Protein 1XC0 (pdb70)

Solvent-accessible surface area: 2724 Å² total; per-residue (Å²): 103,169,116,69,73,31,59,110,111,49,52,83,79,82,93,97,74,91,85,71,47,53,35,61,50,132,82,68,58,60,36,146,198

Nearest PDB structures (foldseek):
  1xc0-assembly1_A  TM=8.918E-01  e=2.169E-03  unclassified
  1xc0-assembly1_A  TM=8.861E-01  e=3.446E-03  unclassified
  1xc0-assembly1_A  TM=9.696E-01  e=1.798E-03  unclassified
  1xc0-assembly1_A  TM=9.158E-01  e=1.589E-03  unclassified
  1xc0-assembly1_A  TM=8.820E-01  e=1.954E-03  unclassified

Secondary structure (DSSP, 8-state):
--SSSHHHHTIIIIIHHHHHHHHHHTTTTTT--

Radius of gyration: 12.57 Å; Cα contacts (8 Å, |Δi|>4): 13; chains: 1; bounding box: 14×41×10 Å

InterPro domains:
  IPR009990 Pardaxin [PF07425] (1-33)
  IPR009990 Pardaxin [PIRSF037561] (1-33)

Structure (mmCIF, N/CA/C/O backbone):
data_1XC0
#
_entry.id   1XC0
#
loop_
_atom_site.group_PDB
_atom_site.id
_atom_site.type_symbol
_atom_site.label_atom_id
_atom_site.label_alt_id
_atom_site.label_comp_id
_atom_site.label_asym_id
_atom_site.label_entity_id
_atom_site.label_seq_id
_atom_site.pdbx_PDB_ins_code
_atom_site.Cartn_x
_atom_site.Cartn_y
_atom_site.Cartn_z
_atom_site.occupancy
_atom_site.B_iso_or_equiv
_atom_site.auth_seq_id
_atom_site.auth_comp_id
_atom_site.auth_asym_id
_atom_site.auth_atom_id
_atom_site.pdbx_PDB_model_num
ATOM 1 N N . GLY A 1 1 ? 0.875 15.774 -4.183 1.00 0.41 1 GLY A N 1
ATOM 2 C CA . GLY A 1 1 ? 1.417 16.237 -2.865 1.00 0.34 1 GLY A CA 1
ATOM 3 C C . GLY A 1 1 ? 0.616 17.449 -2.374 1.00 0.33 1 GLY A C 1
ATOM 4 O O . GLY A 1 1 ? -0.401 17.790 -2.943 1.00 0.37 1 GLY A O 1
ATOM 10 N N . PHE A 1 2 ? 1.070 18.106 -1.332 1.00 0.32 2 PHE A N 1
ATOM 11 C CA . PHE A 1 2 ? 0.348 19.295 -0.815 1.00 0.34 2 PHE A CA 1
ATOM 12 C C . PHE A 1 2 ? 1.313 20.108 0.029 1.00 0.36 2 PHE A C 1
ATOM 13 O O . PHE A 1 2 ? 1.557 21.266 -0.245 1.00 0.42 2 PHE A O 1
ATOM 30 N N . PHE A 1 3 ? 1.856 19.523 1.074 1.00 0.35 3 PHE A N 1
ATOM 31 C CA . PHE A 1 3 ? 2.771 20.303 1.920 1.00 0.39 3 PHE A CA 1
ATOM 32 C C . PHE A 1 3 ? 3.892 19.456 2.538 1.00 0.39 3 PHE A C 1
ATOM 33 O O . PHE A 1 3 ? 5.006 19.921 2.673 1.00 0.45 3 PHE A O 1
ATOM 50 N N . ALA A 1 4 ? 3.609 18.244 2.954 1.00 0.35 4 ALA A N 1
ATOM 51 C CA . ALA A 1 4 ? 4.677 17.426 3.609 1.00 0.37 4 ALA A CA 1
ATOM 52 C C . ALA A 1 4 ? 4.221 15.989 3.876 1.00 0.33 4 ALA A C 1
ATOM 53 O O . ALA A 1 4 ? 4.922 15.027 3.598 1.00 0.35 4 ALA A O 1
ATOM 60 N N . LEU A 1 5 ? 3.062 15.836 4.445 1.00 0.29 5 LEU A N 1
ATOM 61 C CA . LEU A 1 5 ? 2.563 14.483 4.760 1.00 0.28 5 LEU A CA 1
ATOM 62 C C . LEU A 1 5 ? 1.299 14.173 3.969 1.00 0.25 5 LEU A C 1
ATOM 63 O O . LEU A 1 5 ? 0.797 13.077 4.049 1.00 0.26 5 LEU A O 1
ATOM 79 N N . ILE A 1 6 ? 0.775 15.112 3.203 1.00 0.24 6 ILE A N 1
ATOM 80 C CA . ILE A 1 6 ? -0.461 14.798 2.410 1.00 0.24 6 ILE A CA 1
ATOM 81 C C . ILE A 1 6 ? -0.407 13.362 1.810 1.00 0.22 6 ILE A C 1
ATOM 82 O O . ILE A 1 6 ? -1.405 12.665 1.860 1.00 0.24 6 ILE A O 1
ATOM 98 N N . PRO A 1 7 ? 0.743 12.931 1.285 1.00 0.22 7 PRO A N 1
ATOM 99 C CA . PRO A 1 7 ? 0.834 11.550 0.730 1.00 0.24 7 PRO A CA 1
ATOM 100 C C . PRO A 1 7 ? 0.777 10.492 1.851 1.00 0.24 7 PRO A C 1
ATOM 101 O O . PRO A 1 7 ? 0.548 9.327 1.591 1.00 0.26 7 PRO A O 1
ATOM 112 N N . LYS A 1 8 ? 0.964 10.880 3.096 1.00 0.23 8 LYS A N 1
ATOM 113 C CA . LYS A 1 8 ? 0.892 9.883 4.206 1.00 0.24 8 LYS A CA 1
ATOM 114 C C . LYS A 1 8 ? -0.463 10.000 4.904 1.00 0.22 8 LYS A C 1
ATOM 115 O O . LYS A 1 8 ? -1.006 9.026 5.392 1.00 0.22 8 LYS A O 1
ATOM 134 N N . ILE A 1 9 ? -1.032 11.182 4.924 1.00 0.21 9 ILE A N 1
ATOM 135 C CA . ILE A 1 9 ? -2.373 11.357 5.555 1.00 0.21 9 ILE A CA 1
ATOM 136 C C . ILE A 1 9 ? -3.367 10.477 4.815 1.00 0.19 9 ILE A C 1
ATOM 137 O O . ILE A 1 9 ? -4.306 9.962 5.392 1.00 0.20 9 ILE A O 1
ATOM 153 N N . ILE A 1 10 ? -3.139 10.250 3.545 1.00 0.18 10 ILE A N 1
ATOM 154 C CA . ILE A 1 10 ? -4.052 9.356 2.814 1.00 0.18 10 ILE A CA 1
ATOM 155 C C . ILE A 1 10 ? -3.623 7.901 3.042 1.00 0.17 10 ILE A C 1
ATOM 156 O O . ILE A 1 10 ? -4.034 7.017 2.332 1.00 0.18 10 ILE A O 1
ATOM 172 N N . SER A 1 11 ? -2.820 7.633 4.051 1.00 0.18 11 SER A N 1
ATOM 173 C CA . SER A 1 11 ? -2.409 6.217 4.313 1.00 0.20 11 SER A CA 1
ATOM 174 C C . SER A 1 11 ? -3.664 5.333 4.343 1.00 0.20 11 SER A C 1
ATOM 175 O O . SER A 1 11 ? -3.698 4.252 3.782 1.00 0.24 11 SER A O 1
ATOM 183 N N . SER A 1 12 ? -4.711 5.813 4.959 1.00 0.20 12 SER A N 1
ATOM 184 C CA . SER A 1 12 ? -5.982 5.029 4.993 1.00 0.23 12 SER A CA 1
ATOM 185 C C . SER A 1 12 ? -6.588 4.948 3.572 1.00 0.23 12 SER A C 1
ATOM 186 O O . SER A 1 12 ? -6.764 3.866 3.052 1.00 0.25 12 SER A O 1
ATOM 194 N N . PRO A 1 13 ? -6.870 6.094 2.973 1.00 0.23 13 PRO A N 1
ATOM 195 C CA . PRO A 1 13 ? -7.434 6.120 1.593 1.00 0.25 13 PRO A CA 1
ATOM 196 C C . PRO A 1 13 ? -6.341 5.980 0.508 1.00 0.25 13 PRO A C 1
ATOM 197 O O . PRO A 1 13 ? -6.508 6.453 -0.600 1.00 0.31 13 PRO A O 1
ATOM 208 N N . LEU A 1 14 ? -5.227 5.350 0.802 1.00 0.22 14 LEU A N 1
ATOM 209 C CA . LEU A 1 14 ? -4.143 5.219 -0.229 1.00 0.23 14 LEU A CA 1
ATOM 210 C C . LEU A 1 14 ? -3.202 4.052 0.098 1.00 0.22 14 LEU A C 1
ATOM 211 O O . LEU A 1 14 ? -3.042 3.130 -0.681 1.00 0.26 14 LEU A O 1
ATOM 227 N N . PHE A 1 15 ? -2.574 4.090 1.244 1.00 0.20 15 PHE A N 1
ATOM 228 C CA . PHE A 1 15 ? -1.626 2.991 1.623 1.00 0.21 15 PHE A CA 1
ATOM 229 C C . PHE A 1 15 ? -2.350 1.655 1.722 1.00 0.22 15 PHE A C 1
ATOM 230 O O . PHE A 1 15 ? -1.884 0.669 1.204 1.00 0.24 15 PHE A O 1
ATOM 247 N N . LYS A 1 16 ? -3.487 1.610 2.375 1.00 0.21 16 LYS A N 1
ATOM 248 C CA . LYS A 1 16 ? -4.239 0.314 2.484 1.00 0.22 16 LYS A CA 1
ATOM 249 C C . LYS A 1 16 ? -4.412 -0.322 1.095 1.00 0.23 16 LYS A C 1
ATOM 250 O O . LYS A 1 16 ? -4.632 -1.509 0.967 1.00 0.25 16 LYS A O 1
ATOM 269 N N . THR A 1 17 ? -4.287 0.464 0.057 1.00 0.22 17 THR A N 1
ATOM 270 C CA . THR A 1 17 ? -4.409 -0.071 -1.317 1.00 0.24 17 THR A CA 1
ATOM 271 C C . THR A 1 17 ? -3.047 -0.617 -1.687 1.00 0.24 17 THR A C 1
ATOM 272 O O . THR A 1 17 ? -2.917 -1.736 -2.142 1.00 0.26 17 THR A O 1
ATOM 283 N N . LEU A 1 18 ? -2.017 0.139 -1.395 1.00 0.24 18 LEU A N 1
ATOM 284 C CA . LEU A 1 18 ? -0.650 -0.373 -1.626 1.00 0.25 18 LEU A CA 1
ATOM 285 C C . LEU A 1 18 ? -0.483 -1.565 -0.687 1.00 0.25 18 LEU A C 1
ATOM 286 O O . LEU A 1 18 ? 0.207 -2.526 -0.977 1.00 0.26 18 LEU A O 1
ATOM 302 N N . LEU A 1 19 ? -1.172 -1.515 0.432 1.00 0.24 19 LEU A N 1
ATOM 303 C CA . LEU A 1 19 ? -1.118 -2.641 1.393 1.00 0.24 19 LEU A CA 1
ATOM 304 C C . LEU A 1 19 ? -1.947 -3.779 0.824 1.00 0.25 19 LEU A C 1
ATOM 305 O O . LEU A 1 19 ? -1.510 -4.906 0.789 1.00 0.26 19 LEU A O 1
ATOM 321 N N . SER A 1 20 ? -3.123 -3.483 0.314 1.00 0.25 20 SER A N 1
ATOM 322 C CA . SER A 1 20 ? -3.929 -4.565 -0.321 1.00 0.27 20 SER A CA 1
ATOM 323 C C . SER A 1 20 ? -3.091 -5.110 -1.477 1.00 0.27 20 SER A C 1
ATOM 324 O O . SER A 1 20 ? -3.083 -6.298 -1.766 1.00 0.28 20 SER A O 1
ATOM 332 N N . ALA A 1 21 ? -2.336 -4.234 -2.106 1.00 0.26 21 ALA A N 1
ATOM 333 C CA . ALA A 1 21 ? -1.446 -4.662 -3.205 1.00 0.27 21 ALA A CA 1
ATOM 334 C C . ALA A 1 21 ? -0.355 -5.556 -2.640 1.00 0.26 21 ALA A C 1
ATOM 335 O O . ALA A 1 21 ? -0.079 -6.626 -3.143 1.00 0.28 21 ALA A O 1
ATOM 342 N N . VAL A 1 22 ? 0.241 -5.125 -1.570 1.00 0.25 22 VAL A N 1
ATOM 343 C CA . VAL A 1 22 ? 1.303 -5.935 -0.921 1.00 0.26 22 VAL A CA 1
ATOM 344 C C . VAL A 1 22 ? 0.683 -7.185 -0.313 1.00 0.25 22 VAL A C 1
ATOM 345 O O . VAL A 1 22 ? 1.213 -8.271 -0.420 1.00 0.26 22 VAL A O 1
ATOM 358 N N . GLY A 1 23 ? -0.465 -7.037 0.289 1.00 0.25 23 GLY A N 1
ATOM 359 C CA . GLY A 1 23 ? -1.167 -8.214 0.873 1.00 0.26 23 GLY A CA 1
ATOM 360 C C . GLY A 1 23 ? -1.373 -9.231 -0.247 1.00 0.24 23 GLY A C 1
ATOM 361 O O . GLY A 1 23 ? -1.498 -10.402 -0.019 1.00 0.26 23 GLY A O 1
ATOM 365 N N . SER A 1 24 ? -1.360 -8.779 -1.466 1.00 0.24 24 SER A N 1
ATOM 366 C CA . SER A 1 24 ? -1.514 -9.713 -2.619 1.00 0.24 24 SER A CA 1
ATOM 367 C C . SER A 1 24 ? -0.131 -10.013 -3.211 1.00 0.22 24 SER A C 1
ATOM 368 O O . SER A 1 24 ? 0.111 -11.063 -3.761 1.00 0.20 24 SER A O 1
ATOM 376 N N . ALA A 1 25 ? 0.784 -9.097 -3.066 1.00 0.24 25 ALA A N 1
ATOM 377 C CA . ALA A 1 25 ? 2.168 -9.299 -3.599 1.00 0.27 25 ALA A CA 1
ATOM 378 C C . ALA A 1 25 ? 3.017 -10.080 -2.592 1.00 0.26 25 ALA A C 1
ATOM 379 O O . ALA A 1 25 ? 4.024 -10.667 -2.939 1.00 0.30 25 ALA A O 1
ATOM 386 N N . LEU A 1 26 ? 2.615 -10.083 -1.354 1.00 0.27 26 LEU A N 1
ATOM 387 C CA . LEU A 1 26 ? 3.373 -10.814 -0.304 1.00 0.32 26 LEU A CA 1
ATOM 388 C C . LEU A 1 26 ? 2.560 -12.021 0.176 1.00 0.31 26 LEU A C 1
ATOM 389 O O . LEU A 1 26 ? 3.092 -13.091 0.386 1.00 0.35 26 LEU A O 1
ATOM 405 N N . SER A 1 27 ? 1.269 -11.857 0.336 1.00 0.30 27 SER A N 1
ATOM 406 C CA . SER A 1 27 ? 0.422 -13.003 0.781 1.00 0.35 27 SER A CA 1
ATOM 407 C C . SER A 1 27 ? 0.077 -13.881 -0.423 1.00 0.31 27 SER A C 1
ATOM 408 O O . SER A 1 27 ? 0.021 -15.090 -0.323 1.00 0.38 27 SER A O 1
ATOM 416 N N . SER A 1 28 ? -0.126 -13.279 -1.573 1.00 0.25 28 SER A N 1
ATOM 417 C CA . SER A 1 28 ? -0.431 -14.083 -2.792 1.00 0.26 28 SER A CA 1
ATOM 418 C C . SER A 1 28 ? 0.886 -14.330 -3.527 1.00 0.22 28 SER A C 1
ATOM 419 O O . SER A 1 28 ? 1.324 -15.455 -3.678 1.00 0.27 28 SER A O 1
ATOM 427 N N . SER A 1 29 ? 1.556 -13.280 -3.927 1.00 0.19 29 SER A N 1
ATOM 428 C CA . SER A 1 29 ? 2.885 -13.453 -4.583 1.00 0.21 29 SER A CA 1
ATOM 429 C C . SER A 1 29 ? 3.928 -13.675 -3.474 1.00 0.23 29 SER A C 1
ATOM 430 O O . SER A 1 29 ? 3.625 -13.541 -2.303 1.00 0.30 29 SER A O 1
ATOM 438 N N . GLY A 1 30 ? 5.135 -14.029 -3.812 1.00 0.27 30 GLY A N 1
ATOM 439 C CA . GLY A 1 30 ? 6.166 -14.276 -2.753 1.00 0.33 30 GLY A CA 1
ATOM 440 C C . GLY A 1 30 ? 5.867 -15.619 -2.078 1.00 0.36 30 GLY A C 1
ATOM 441 O O . GLY A 1 30 ? 6.659 -16.541 -2.138 1.00 0.43 30 GLY A O 1
ATOM 445 N N . GLY A 1 31 ? 4.716 -15.741 -1.455 1.00 0.36 31 GLY A N 1
ATOM 446 C CA . GLY A 1 31 ? 4.345 -17.032 -0.796 1.00 0.45 31 GLY A CA 1
ATOM 447 C C . GLY A 1 31 ? 3.939 -18.040 -1.874 1.00 0.39 31 GLY A C 1
ATOM 448 O O . GLY A 1 31 ? 4.352 -19.181 -1.850 1.00 0.47 31 GLY A O 1
ATOM 452 N N . GLN A 1 32 ? 3.140 -17.611 -2.829 1.00 0.33 32 GLN A N 1
ATOM 453 C CA . GLN A 1 32 ? 2.695 -18.518 -3.941 1.00 0.40 32 GLN A CA 1
ATOM 454 C C . GLN A 1 32 ? 1.922 -19.729 -3.385 1.00 0.52 32 GLN A C 1
ATOM 455 O O . GLN A 1 32 ? 2.248 -20.869 -3.664 1.00 0.62 32 GLN A O 1
ATOM 469 N N . GLU A 1 33 ? 0.897 -19.483 -2.609 1.00 0.56 33 GLU A N 1
ATOM 470 C CA . GLU A 1 33 ? 0.091 -20.605 -2.035 1.00 0.69 33 GLU A CA 1
ATOM 471 C C . GLU A 1 33 ? -1.332 -20.593 -2.616 1.00 0.77 33 GLU A C 1
ATOM 472 O O . GLU A 1 33 ? -1.820 -21.661 -2.954 1.00 0.87 33 GLU A O 1
ATOM 485 N N . GLY A 1 1 ? 2.155 15.488 -4.538 1.00 0.62 1 GLY A N 2
ATOM 486 C CA . GLY A 1 1 ? 2.441 15.971 -3.149 1.00 0.46 1 GLY A CA 2
ATOM 487 C C . GLY A 1 1 ? 1.702 17.291 -2.900 1.00 0.43 1 GLY A C 2
ATOM 488 O O . GLY A 1 1 ? 0.948 17.746 -3.736 1.00 0.49 1 GLY A O 2
ATOM 494 N N . PHE A 1 2 ? 1.915 17.911 -1.763 1.00 0.36 2 PHE A N 2
ATOM 495 C CA . PHE A 1 2 ? 1.235 19.195 -1.467 1.00 0.37 2 PHE A CA 2
ATOM 496 C C . PHE A 1 2 ? 2.131 19.997 -0.546 1.00 0.35 2 PHE A C 2
ATOM 497 O O . PHE A 1 2 ? 2.552 21.089 -0.875 1.00 0.42 2 PHE A O 2
ATOM 514 N N . PHE A 1 3 ? 2.413 19.474 0.622 1.00 0.29 3 PHE A N 2
ATOM 515 C CA . PHE A 1 3 ? 3.258 20.240 1.549 1.00 0.31 3 PHE A CA 2
ATOM 516 C C . PHE A 1 3 ? 4.172 19.352 2.401 1.00 0.29 3 PHE A C 2
ATOM 517 O O . PHE A 1 3 ? 5.294 19.723 2.688 1.00 0.34 3 PHE A O 2
ATOM 534 N N . ALA A 1 4 ? 3.704 18.207 2.843 1.00 0.24 4 ALA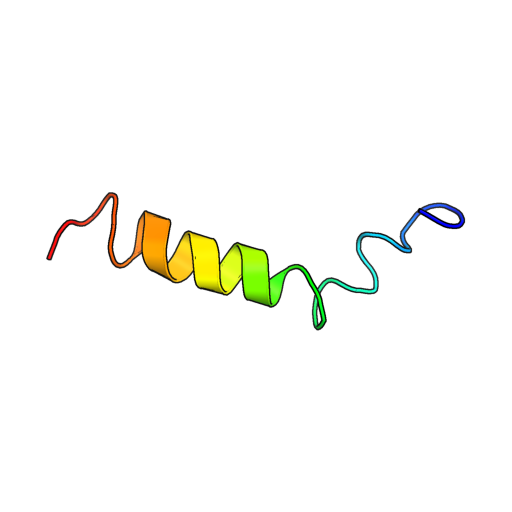 A N 2
ATOM 535 C CA . ALA A 1 4 ? 4.566 17.353 3.717 1.00 0.26 4 ALA A CA 2
ATOM 536 C C . ALA A 1 4 ? 3.930 15.995 4.014 1.00 0.23 4 ALA A C 2
ATOM 537 O O . ALA A 1 4 ? 4.585 14.964 3.985 1.00 0.27 4 ALA A O 2
ATOM 544 N N . LEU A 1 5 ? 2.670 15.985 4.333 1.00 0.19 5 LEU A N 2
ATOM 545 C CA . LEU A 1 5 ? 1.996 14.707 4.665 1.00 0.18 5 LEU A CA 2
ATOM 546 C C . LEU A 1 5 ? 0.779 14.495 3.774 1.00 0.14 5 LEU A C 2
ATOM 547 O O . LEU A 1 5 ? 0.104 13.491 3.901 1.00 0.15 5 LEU A O 2
ATOM 563 N N . ILE A 1 6 ? 0.481 15.413 2.871 1.00 0.14 6 ILE A N 2
ATOM 564 C CA . ILE A 1 6 ? -0.707 15.206 1.986 1.00 0.16 6 ILE A CA 2
ATOM 565 C C . ILE A 1 6 ? -0.802 13.745 1.468 1.00 0.17 6 ILE A C 2
ATOM 566 O O . ILE A 1 6 ? -1.900 13.248 1.300 1.00 0.20 6 ILE A O 2
ATOM 582 N N . PRO A 1 7 ? 0.329 13.079 1.232 1.00 0.19 7 PRO A N 2
ATOM 583 C CA . PRO A 1 7 ? 0.280 11.688 0.746 1.00 0.24 7 PRO A CA 2
ATOM 584 C C . PRO A 1 7 ? 0.325 10.675 1.911 1.00 0.23 7 PRO A C 2
ATOM 585 O O . PRO A 1 7 ? 0.273 9.479 1.690 1.00 0.28 7 PRO A O 2
ATOM 596 N N . LYS A 1 8 ? 0.401 11.127 3.148 1.00 0.19 8 LYS A N 2
ATOM 597 C CA . LYS A 1 8 ? 0.424 10.154 4.289 1.00 0.22 8 LYS A CA 2
ATOM 598 C C . LYS A 1 8 ? -0.912 10.181 5.033 1.00 0.19 8 LYS A C 2
ATOM 599 O O . LYS A 1 8 ? -1.367 9.172 5.534 1.00 0.22 8 LYS A O 2
ATOM 618 N N . ILE A 1 9 ? -1.564 11.320 5.087 1.00 0.17 9 ILE A N 2
ATOM 619 C CA . ILE A 1 9 ? -2.887 11.385 5.776 1.00 0.18 9 ILE A CA 2
ATOM 620 C C . ILE A 1 9 ? -3.842 10.432 5.074 1.00 0.18 9 ILE A C 2
ATOM 621 O O . ILE A 1 9 ? -4.709 9.839 5.688 1.00 0.21 9 ILE A O 2
ATOM 637 N N . ILE A 1 10 ? -3.654 10.233 3.794 1.00 0.16 10 ILE A N 2
ATOM 638 C CA . ILE A 1 10 ? -4.521 9.272 3.090 1.00 0.18 10 ILE A CA 2
ATOM 639 C C . ILE A 1 10 ? -3.970 7.854 3.296 1.00 0.17 10 ILE A C 2
ATOM 640 O O . ILE A 1 10 ? -4.338 6.940 2.601 1.00 0.19 10 ILE A O 2
ATOM 656 N N . SER A 1 11 ? -3.106 7.654 4.269 1.00 0.17 11 SER A N 2
ATOM 657 C CA . SER A 1 11 ? -2.567 6.279 4.512 1.00 0.18 11 SER A CA 2
ATOM 658 C C . SER A 1 11 ? -3.739 5.290 4.592 1.00 0.18 11 SER A C 2
ATOM 659 O O . SER A 1 11 ? -3.700 4.205 4.040 1.00 0.22 11 SER A O 2
ATOM 667 N N . SER A 1 12 ? -4.802 5.687 5.237 1.00 0.18 12 SER A N 2
ATOM 668 C CA . SER A 1 12 ? -6.000 4.799 5.317 1.00 0.20 12 SER A CA 2
ATOM 669 C C . SER A 1 12 ? -6.660 4.686 3.921 1.00 0.20 12 SER A C 2
ATOM 670 O O . SER A 1 12 ? -6.765 3.599 3.392 1.00 0.21 12 SER A O 2
ATOM 678 N N . PRO A 1 13 ? -7.067 5.811 3.355 1.00 0.19 13 PRO A N 2
ATOM 679 C CA . PRO A 1 13 ? -7.695 5.807 2.001 1.00 0.20 13 PRO A CA 2
ATOM 680 C C . PRO A 1 13 ? -6.645 5.789 0.865 1.00 0.18 13 PRO A C 2
ATOM 681 O O . PRO A 1 13 ? -6.889 6.305 -0.209 1.00 0.27 13 PRO A O 2
ATOM 692 N N . LEU A 1 14 ? -5.485 5.214 1.082 1.00 0.16 14 LEU A N 2
ATOM 693 C CA . LEU A 1 14 ? -4.439 5.197 0.005 1.00 0.15 14 LEU A CA 2
ATOM 694 C C . LEU A 1 14 ? -3.379 4.121 0.281 1.00 0.15 14 LEU A C 2
ATOM 695 O O . LEU A 1 14 ? -3.177 3.213 -0.506 1.00 0.17 14 LEU A O 2
ATOM 711 N N . PHE A 1 15 ? -2.697 4.222 1.392 1.00 0.17 15 PHE A N 2
ATOM 712 C CA . PHE A 1 15 ? -1.635 3.218 1.720 1.00 0.19 15 PHE A CA 2
ATOM 713 C C . PHE A 1 15 ? -2.227 1.821 1.843 1.00 0.20 15 PHE A C 2
ATOM 714 O O . PHE A 1 15 ? -1.707 0.885 1.286 1.00 0.21 15 PHE A O 2
ATOM 731 N N . LYS A 1 16 ? -3.314 1.671 2.563 1.00 0.19 16 LYS A N 2
ATOM 732 C CA . LYS A 1 16 ? -3.942 0.314 2.705 1.00 0.21 16 LYS A CA 2
ATOM 733 C C . LYS A 1 16 ? -4.123 -0.339 1.327 1.00 0.21 16 LYS A C 2
ATOM 734 O O . LYS A 1 16 ? -4.239 -1.543 1.211 1.00 0.23 16 LYS A O 2
ATOM 753 N N . THR A 1 17 ? -4.126 0.448 0.284 1.00 0.19 17 THR A N 2
ATOM 754 C CA . THR A 1 17 ? -4.269 -0.104 -1.082 1.00 0.20 17 THR A CA 2
ATOM 755 C C . THR A 1 17 ? -2.889 -0.532 -1.521 1.00 0.20 17 THR A C 2
ATOM 756 O O . THR A 1 17 ? -2.687 -1.633 -1.993 1.00 0.24 17 THR A O 2
ATOM 767 N N . LEU A 1 18 ? -1.913 0.305 -1.275 1.00 0.20 18 LEU A N 2
ATOM 768 C CA . LEU A 1 18 ? -0.525 -0.093 -1.582 1.00 0.22 18 LEU A CA 2
ATOM 769 C C . LEU A 1 18 ? -0.191 -1.246 -0.644 1.00 0.24 18 LEU A C 2
ATOM 770 O O . LEU A 1 18 ? 0.590 -2.126 -0.958 1.00 0.26 18 LEU A O 2
ATOM 786 N N . LEU A 1 19 ? -0.842 -1.274 0.498 1.00 0.23 19 LEU A N 2
ATOM 787 C CA . LEU A 1 19 ? -0.625 -2.395 1.441 1.00 0.25 19 LEU A CA 2
ATOM 788 C C . LEU A 1 19 ? -1.397 -3.593 0.906 1.00 0.25 19 LEU A C 2
ATOM 789 O O . LEU A 1 19 ? -0.886 -4.694 0.852 1.00 0.27 19 LEU A O 2
ATOM 805 N N . SER A 1 20 ? -2.613 -3.373 0.444 1.00 0.24 20 SER A N 2
ATOM 806 C CA . SER A 1 20 ? -3.381 -4.498 -0.158 1.00 0.24 20 SER A CA 2
ATOM 807 C C . SER A 1 20 ? -2.573 -4.999 -1.351 1.00 0.24 20 SER A C 2
ATOM 808 O O . SER A 1 20 ? -2.534 -6.183 -1.643 1.00 0.25 20 SER A O 2
ATOM 816 N N . ALA A 1 21 ? -1.889 -4.091 -2.020 1.00 0.25 21 ALA A N 2
ATOM 817 C CA . ALA A 1 21 ? -1.041 -4.492 -3.163 1.00 0.25 21 ALA A CA 2
ATOM 818 C C . ALA A 1 21 ? 0.079 -5.390 -2.663 1.00 0.23 21 ALA A C 2
ATOM 819 O O . ALA A 1 21 ? 0.366 -6.431 -3.223 1.00 0.24 21 ALA A O 2
ATOM 826 N N . VAL A 1 22 ? 0.688 -4.999 -1.586 1.00 0.23 22 VAL A N 2
ATOM 827 C CA . VAL A 1 22 ? 1.778 -5.816 -0.997 1.00 0.24 22 VAL A CA 2
ATOM 828 C C . VAL A 1 22 ? 1.181 -7.081 -0.395 1.00 0.20 22 VAL A C 2
ATOM 829 O O . VAL A 1 22 ? 1.704 -8.166 -0.556 1.00 0.20 22 VAL A O 2
ATOM 842 N N . GLY A 1 23 ? 0.054 -6.948 0.253 1.00 0.20 23 GLY A N 2
ATOM 843 C CA . GLY A 1 23 ? -0.628 -8.146 0.821 1.00 0.19 23 GLY A CA 2
ATOM 844 C C . GLY A 1 23 ? -0.936 -9.097 -0.336 1.00 0.17 23 GLY A C 2
ATOM 845 O O . GLY A 1 23 ? -1.137 -10.271 -0.157 1.00 0.18 23 GLY A O 2
ATOM 849 N N . SER A 1 24 ? -0.933 -8.588 -1.538 1.00 0.16 24 SER A N 2
ATOM 850 C CA . SER A 1 24 ? -1.190 -9.452 -2.728 1.00 0.16 24 SER A CA 2
ATOM 851 C C . SER A 1 24 ? 0.146 -9.849 -3.373 1.00 0.15 24 SER A C 2
ATOM 852 O O . SER A 1 24 ? 0.256 -10.856 -4.034 1.00 0.16 24 SER A O 2
ATOM 860 N N . ALA A 1 25 ? 1.169 -9.075 -3.150 1.00 0.17 25 ALA A N 2
ATOM 861 C CA . ALA A 1 25 ? 2.511 -9.405 -3.727 1.00 0.20 25 ALA A CA 2
ATOM 862 C C . ALA A 1 25 ? 3.291 -10.275 -2.739 1.00 0.20 25 ALA A C 2
ATOM 863 O O . ALA A 1 25 ? 4.179 -11.017 -3.108 1.00 0.25 25 ALA A O 2
ATOM 870 N N . LEU A 1 26 ? 2.939 -10.189 -1.488 1.00 0.18 26 LEU A N 2
ATOM 871 C CA . LEU A 1 26 ? 3.613 -10.996 -0.439 1.00 0.20 26 LEU A CA 2
ATOM 872 C C . LEU A 1 26 ? 2.741 -12.204 -0.100 1.00 0.19 26 LEU A C 2
ATOM 873 O O . LEU A 1 26 ? 3.209 -13.322 0.006 1.00 0.25 26 LEU A O 2
ATOM 889 N N . SER A 1 27 ? 1.466 -11.974 0.065 1.00 0.15 27 SER A N 2
ATOM 890 C CA . SER A 1 27 ? 0.532 -13.080 0.401 1.00 0.16 27 SER A CA 2
ATOM 891 C C . SER A 1 27 ? 0.028 -13.781 -0.865 1.00 0.18 27 SER A C 2
ATOM 892 O O . SER A 1 27 ? -0.170 -14.976 -0.880 1.00 0.27 27 SER A O 2
ATOM 900 N N . SER A 1 28 ? -0.194 -13.061 -1.934 1.00 0.15 28 SER A N 2
ATOM 901 C CA . SER A 1 28 ? -0.703 -13.738 -3.167 1.00 0.19 28 SER A CA 2
ATOM 902 C C . SER A 1 28 ? 0.446 -14.199 -4.072 1.00 0.23 28 SER A C 2
ATOM 903 O O . SER A 1 28 ? 0.295 -15.128 -4.840 1.00 0.34 28 SER A O 2
ATOM 911 N N . SER A 1 29 ? 1.592 -13.570 -3.990 1.00 0.26 29 SER A N 2
ATOM 912 C CA . SER A 1 29 ? 2.737 -13.999 -4.853 1.00 0.32 29 SER A CA 2
ATOM 913 C C . SER A 1 29 ? 3.913 -14.504 -4.000 1.00 0.37 29 SER A C 2
ATOM 914 O O . SER A 1 29 ? 5.043 -14.520 -4.453 1.00 0.44 29 SER A O 2
ATOM 922 N N . GLY A 1 30 ? 3.666 -14.917 -2.774 1.00 0.36 30 GLY A N 2
ATOM 923 C CA . GLY A 1 30 ? 4.792 -15.415 -1.917 1.00 0.42 30 GLY A CA 2
ATOM 924 C C . GLY A 1 30 ? 4.271 -16.407 -0.875 1.00 0.42 30 GLY A C 2
ATOM 925 O O . GLY A 1 30 ? 4.719 -17.535 -0.803 1.00 0.51 30 GLY A O 2
ATOM 929 N N . GLY A 1 31 ? 3.333 -15.992 -0.065 1.00 0.35 31 GLY A N 2
ATOM 930 C CA . GLY A 1 31 ? 2.776 -16.902 0.986 1.00 0.37 31 GLY A CA 2
ATOM 931 C C . GLY A 1 31 ? 1.450 -16.332 1.475 1.00 0.32 31 GLY A C 2
ATOM 932 O O . GLY A 1 31 ? 1.420 -15.431 2.289 1.00 0.30 31 GLY A O 2
ATOM 936 N N . GLN A 1 32 ? 0.356 -16.827 0.959 1.00 0.33 32 GLN A N 2
ATOM 937 C CA . GLN A 1 32 ? -0.977 -16.285 1.366 1.00 0.31 32 GLN A CA 2
ATOM 938 C C . GLN A 1 32 ? -1.212 -16.442 2.875 1.00 0.35 32 GLN A C 2
ATOM 939 O O . GLN A 1 32 ? -1.143 -17.533 3.415 1.00 0.44 32 GLN A O 2
ATOM 953 N N . GLU A 1 33 ? -1.500 -15.359 3.550 1.00 0.32 33 GLU A N 2
ATOM 954 C CA . GLU A 1 33 ? -1.760 -15.431 5.024 1.00 0.36 33 GLU A CA 2
ATOM 955 C C . GLU A 1 33 ? -3.206 -15.881 5.292 1.00 0.48 33 GLU A C 2
ATOM 956 O O . GLU A 1 33 ? -4.050 -15.668 4.431 1.00 0.51 33 GLU A O 2
ATOM 969 N N . GLY A 1 1 ? 0.377 17.279 -4.163 1.00 0.86 1 GLY A N 3
ATOM 970 C CA . GLY A 1 1 ? 0.730 17.275 -2.708 1.00 0.58 1 GLY A CA 3
ATOM 971 C C . GLY A 1 1 ? -0.124 18.312 -1.969 1.00 0.59 1 GLY A C 3
ATOM 972 O O . GLY A 1 1 ? -1.201 18.657 -2.412 1.00 0.69 1 GLY A O 3
ATOM 978 N N . PHE A 1 2 ? 0.353 18.824 -0.859 1.00 0.55 2 PHE A N 3
ATOM 979 C CA . PHE A 1 2 ? -0.415 19.846 -0.108 1.00 0.64 2 PHE A CA 3
ATOM 980 C C . PHE A 1 2 ? 0.564 20.649 0.733 1.00 0.66 2 PHE A C 3
ATOM 981 O O . PHE A 1 2 ? 0.676 21.850 0.587 1.00 0.78 2 PHE A O 3
ATOM 998 N N . PHE A 1 3 ? 1.262 19.998 1.632 1.00 0.57 3 PHE A N 3
ATOM 999 C CA . PHE A 1 3 ? 2.201 20.745 2.480 1.00 0.65 3 PHE A CA 3
ATOM 1000 C C . PHE A 1 3 ? 3.445 19.927 2.848 1.00 0.60 3 PHE A C 3
ATOM 1001 O O . PHE A 1 3 ? 4.534 20.463 2.919 1.00 0.68 3 PHE A O 3
ATOM 1018 N N . ALA A 1 4 ? 3.300 18.649 3.122 1.00 0.50 4 ALA A N 3
ATOM 1019 C CA . ALA A 1 4 ? 4.494 17.850 3.530 1.00 0.52 4 ALA A CA 3
ATOM 1020 C C . ALA A 1 4 ? 4.177 16.356 3.657 1.00 0.43 4 ALA A C 3
ATOM 1021 O O . ALA A 1 4 ? 4.814 15.520 3.048 1.00 0.47 4 ALA A O 3
ATOM 1028 N N . LEU A 1 5 ? 3.200 16.022 4.455 1.00 0.38 5 LEU A N 3
ATOM 1029 C CA . LEU A 1 5 ? 2.837 14.601 4.650 1.00 0.35 5 LEU A CA 3
ATOM 1030 C C . LEU A 1 5 ? 1.538 14.291 3.924 1.00 0.28 5 LEU A C 3
ATOM 1031 O O . LEU A 1 5 ? 1.088 13.172 3.946 1.00 0.33 5 LEU A O 3
ATOM 1047 N N . ILE A 1 6 ? 0.924 15.266 3.278 1.00 0.26 6 ILE A N 3
ATOM 1048 C CA . ILE A 1 6 ? -0.353 14.982 2.539 1.00 0.30 6 ILE A CA 3
ATOM 1049 C C . ILE A 1 6 ? -0.347 13.576 1.872 1.00 0.34 6 ILE A C 3
ATOM 1050 O O . ILE A 1 6 ? -1.347 12.885 1.950 1.00 0.39 6 ILE A O 3
ATOM 1066 N N . PRO A 1 7 ? 0.763 13.159 1.256 1.00 0.38 7 PRO A N 3
ATOM 1067 C CA . PRO A 1 7 ? 0.797 11.803 0.634 1.00 0.50 7 PRO A CA 3
ATOM 1068 C C . PRO A 1 7 ? 0.722 10.698 1.710 1.00 0.48 7 PRO A C 3
ATOM 1069 O O . PRO A 1 7 ? 0.411 9.562 1.412 1.00 0.56 7 PRO A O 3
ATOM 1080 N N . LYS A 1 8 ? 0.979 11.022 2.959 1.00 0.41 8 LYS A N 3
ATOM 1081 C CA . LYS A 1 8 ? 0.885 9.988 4.039 1.00 0.43 8 LYS A CA 3
ATOM 1082 C C . LYS A 1 8 ? -0.470 10.101 4.740 1.00 0.36 8 LYS A C 3
ATOM 1083 O O . LYS A 1 8 ? -0.971 9.143 5.295 1.00 0.34 8 LYS A O 3
ATOM 1102 N N . ILE A 1 9 ? -1.081 11.263 4.695 1.00 0.34 9 ILE A N 3
ATOM 1103 C CA . ILE A 1 9 ? -2.414 11.430 5.337 1.00 0.30 9 ILE A CA 3
ATOM 1104 C C . ILE A 1 9 ? -3.405 10.527 4.624 1.00 0.29 9 ILE A C 3
ATOM 1105 O O . ILE A 1 9 ? -4.329 10.007 5.221 1.00 0.28 9 ILE A O 3
ATOM 1121 N N . ILE A 1 10 ? -3.183 10.278 3.359 1.00 0.30 10 ILE A N 3
ATOM 1122 C CA . ILE A 1 10 ? -4.087 9.351 2.656 1.00 0.31 10 ILE A CA 3
ATOM 1123 C C . ILE A 1 10 ? -3.598 7.915 2.888 1.00 0.30 10 ILE A C 3
ATOM 1124 O O . ILE A 1 10 ? -3.980 7.010 2.190 1.00 0.33 10 ILE A O 3
ATOM 1140 N N . SER A 1 11 ? -2.775 7.691 3.894 1.00 0.28 11 SER A N 3
ATOM 1141 C CA . SER A 1 11 ? -2.300 6.297 4.165 1.00 0.28 11 SER A CA 3
ATOM 1142 C C . SER A 1 11 ? -3.513 5.359 4.222 1.00 0.27 11 SER A C 3
ATOM 1143 O O . SER A 1 11 ? -3.508 4.275 3.668 1.00 0.29 11 SER A O 3
ATOM 1151 N N . SER A 1 12 ? -4.570 5.798 4.855 1.00 0.26 12 SER A N 3
ATOM 1152 C CA . SER A 1 12 ? -5.805 4.961 4.917 1.00 0.26 12 SER A CA 3
ATOM 1153 C C . SER A 1 12 ? -6.443 4.862 3.511 1.00 0.25 12 SER A C 3
ATOM 1154 O O . SER A 1 12 ? -6.591 3.776 2.991 1.00 0.25 12 SER A O 3
ATOM 1162 N N . PRO A 1 13 ? -6.780 5.999 2.922 1.00 0.26 13 PRO A N 3
ATOM 1163 C CA . PRO A 1 13 ? -7.380 6.008 1.558 1.00 0.28 13 PRO A CA 3
ATOM 1164 C C . PRO A 1 13 ? -6.308 5.922 0.445 1.00 0.29 13 PRO A C 3
ATOM 1165 O O . PRO A 1 13 ? -6.495 6.448 -0.635 1.00 0.36 13 PRO A O 3
ATOM 1176 N N . LEU A 1 14 ? -5.191 5.277 0.691 1.00 0.28 14 LEU A N 3
ATOM 1177 C CA . LEU A 1 14 ? -4.125 5.190 -0.359 1.00 0.30 14 LEU A CA 3
ATOM 1178 C C . LEU A 1 14 ? -3.132 4.061 -0.044 1.00 0.30 14 LEU A C 3
ATOM 1179 O O . LEU A 1 14 ? -2.968 3.127 -0.810 1.00 0.32 14 LEU A O 3
ATOM 1195 N N . PHE A 1 15 ? -2.465 4.147 1.078 1.00 0.31 15 PHE A N 3
ATOM 1196 C CA . PHE A 1 15 ? -1.467 3.089 1.447 1.00 0.34 15 PHE A CA 3
ATOM 1197 C C . PHE A 1 15 ? -2.137 1.732 1.593 1.00 0.33 15 PHE A C 3
ATOM 1198 O O . PHE A 1 15 ? -1.666 0.759 1.059 1.00 0.36 15 PHE A O 3
ATOM 1215 N N . LYS A 1 16 ? -3.234 1.654 2.307 1.00 0.30 16 LYS A N 3
ATOM 1216 C CA . LYS A 1 16 ? -3.933 0.334 2.470 1.00 0.30 16 LYS A CA 3
ATOM 1217 C C . LYS A 1 16 ? -4.115 -0.349 1.107 1.00 0.30 16 LYS A C 3
ATOM 1218 O O . LYS A 1 16 ? -4.282 -1.549 1.021 1.00 0.31 16 LYS A O 3
ATOM 1237 N N . THR A 1 17 ? -4.058 0.406 0.042 1.00 0.29 17 THR A N 3
ATOM 1238 C CA . THR A 1 17 ? -4.194 -0.176 -1.311 1.00 0.30 17 THR A CA 3
ATOM 1239 C C . THR A 1 17 ? -2.823 -0.673 -1.709 1.00 0.32 17 THR A C 3
ATOM 1240 O O . THR A 1 17 ? -2.658 -1.794 -2.145 1.00 0.33 17 THR A O 3
ATOM 1251 N N . LEU A 1 18 ? -1.818 0.133 -1.468 1.00 0.35 18 LEU A N 3
ATOM 1252 C CA . LEU A 1 18 ? -0.442 -0.329 -1.735 1.00 0.39 18 LEU A CA 3
ATOM 1253 C C . LEU A 1 18 ? -0.161 -1.453 -0.743 1.00 0.38 18 LEU A C 3
ATOM 1254 O O . LEU A 1 18 ? 0.598 -2.367 -1.005 1.00 0.41 18 LEU A O 3
ATOM 1270 N N . LEU A 1 19 ? -0.835 -1.414 0.385 1.00 0.36 19 LEU A N 3
ATOM 1271 C CA . LEU A 1 19 ? -0.670 -2.502 1.377 1.00 0.36 19 LEU A CA 3
ATOM 1272 C C . LEU A 1 19 ? -1.469 -3.695 0.870 1.00 0.33 19 LEU A C 3
ATOM 1273 O O . LEU A 1 19 ? -0.993 -4.811 0.864 1.00 0.33 19 LEU A O 3
ATOM 1289 N N . SER A 1 20 ? -2.668 -3.455 0.374 1.00 0.31 20 SER A N 3
ATOM 1290 C CA . SER A 1 20 ? -3.452 -4.579 -0.207 1.00 0.29 20 SER A CA 3
ATOM 1291 C C . SER A 1 20 ? -2.635 -5.129 -1.373 1.00 0.30 20 SER A C 3
ATOM 1292 O O . SER A 1 20 ? -2.597 -6.321 -1.616 1.00 0.29 20 SER A O 3
ATOM 1300 N N . ALA A 1 21 ? -1.937 -4.253 -2.071 1.00 0.34 21 ALA A N 3
ATOM 1301 C CA . ALA A 1 21 ? -1.078 -4.705 -3.189 1.00 0.36 21 ALA A CA 3
ATOM 1302 C C . ALA A 1 21 ? 0.003 -5.625 -2.645 1.00 0.36 21 ALA A C 3
ATOM 1303 O O . ALA A 1 21 ? 0.282 -6.680 -3.184 1.00 0.36 21 ALA A O 3
ATOM 1310 N N . VAL A 1 22 ? 0.588 -5.234 -1.553 1.00 0.37 22 VAL A N 3
ATOM 1311 C CA . VAL A 1 22 ? 1.636 -6.069 -0.916 1.00 0.39 22 VAL A CA 3
ATOM 1312 C C . VAL A 1 22 ? 0.982 -7.292 -0.286 1.00 0.33 22 VAL A C 3
ATOM 1313 O O . VAL A 1 22 ? 1.485 -8.395 -0.372 1.00 0.32 22 VAL A O 3
ATOM 1326 N N . GLY A 1 23 ? -0.170 -7.104 0.305 1.00 0.31 23 GLY A N 3
ATOM 1327 C CA . GLY A 1 23 ? -0.905 -8.257 0.900 1.00 0.28 23 GLY A CA 3
ATOM 1328 C C . GLY A 1 23 ? -1.165 -9.270 -0.217 1.00 0.24 23 GLY A C 3
ATOM 1329 O O . GLY A 1 23 ? -1.382 -10.430 0.022 1.00 0.25 23 GLY A O 3
ATOM 1333 N N . SER A 1 24 ? -1.099 -8.830 -1.445 1.00 0.24 24 SER A N 3
ATOM 1334 C CA . SER A 1 24 ? -1.302 -9.758 -2.598 1.00 0.25 24 SER A CA 3
ATOM 1335 C C . SER A 1 24 ? 0.060 -10.213 -3.139 1.00 0.26 24 SER A C 3
ATOM 1336 O O . SER A 1 24 ? 0.191 -11.265 -3.727 1.00 0.27 24 SER A O 3
ATOM 1344 N N . ALA A 1 25 ? 1.081 -9.439 -2.907 1.00 0.30 25 ALA A N 3
ATOM 1345 C CA . ALA A 1 25 ? 2.448 -9.820 -3.384 1.00 0.35 25 ALA A CA 3
ATOM 1346 C C . ALA A 1 25 ? 3.173 -10.612 -2.292 1.00 0.33 25 ALA A C 3
ATOM 1347 O O . ALA A 1 25 ? 4.101 -11.350 -2.551 1.00 0.36 25 ALA A O 3
ATOM 1354 N N . LEU A 1 26 ? 2.737 -10.461 -1.074 1.00 0.30 26 LEU A N 3
ATOM 1355 C CA . LEU A 1 26 ? 3.362 -11.188 0.062 1.00 0.33 26 LEU A CA 3
ATOM 1356 C C . LEU A 1 26 ? 2.469 -12.361 0.473 1.00 0.29 26 LEU A C 3
ATOM 1357 O O . LEU A 1 26 ? 2.943 -13.421 0.827 1.00 0.34 26 LEU A O 3
ATOM 1373 N N . SER A 1 27 ? 1.174 -12.168 0.425 1.00 0.26 27 SER A N 3
ATOM 1374 C CA . SER A 1 27 ? 0.223 -13.252 0.814 1.00 0.30 27 SER A CA 3
ATOM 1375 C C . SER A 1 27 ? -0.271 -14.032 -0.412 1.00 0.29 27 SER A C 3
ATOM 1376 O O . SER A 1 27 ? -0.698 -15.163 -0.298 1.00 0.40 27 SER A O 3
ATOM 1384 N N . SER A 1 28 ? -0.238 -13.435 -1.580 1.00 0.23 28 SER A N 3
ATOM 1385 C CA . SER A 1 28 ? -0.730 -14.152 -2.795 1.00 0.30 28 SER A CA 3
ATOM 1386 C C . SER A 1 28 ? 0.441 -14.524 -3.713 1.00 0.32 28 SER A C 3
ATOM 1387 O O . SER A 1 28 ? 0.758 -15.685 -3.882 1.00 0.37 28 SER A O 3
ATOM 1395 N N . SER A 1 29 ? 1.102 -13.555 -4.292 1.00 0.32 29 SER A N 3
ATOM 1396 C CA . SER A 1 29 ? 2.265 -13.868 -5.182 1.00 0.39 29 SER A CA 3
ATOM 1397 C C . SER A 1 29 ? 3.550 -13.966 -4.345 1.00 0.36 29 SER A C 3
ATOM 1398 O O . SER A 1 29 ? 4.552 -13.342 -4.652 1.00 0.42 29 SER A O 3
ATOM 1406 N N . GLY A 1 30 ? 3.525 -14.750 -3.294 1.00 0.33 30 GLY A N 3
ATOM 1407 C CA . GLY A 1 30 ? 4.736 -14.896 -2.430 1.00 0.35 30 GLY A CA 3
ATOM 1408 C C . GLY A 1 30 ? 4.504 -15.978 -1.368 1.00 0.32 30 GLY A C 3
ATOM 1409 O O . GLY A 1 30 ? 5.052 -17.058 -1.449 1.00 0.42 30 GLY A O 3
ATOM 1413 N N . GLY A 1 31 ? 3.702 -15.693 -0.370 1.00 0.31 31 GLY A N 3
ATOM 1414 C CA . GLY A 1 31 ? 3.446 -16.706 0.706 1.00 0.42 31 GLY A CA 3
ATOM 1415 C C . GLY A 1 31 ? 2.056 -17.319 0.535 1.00 0.39 31 GLY A C 3
ATOM 1416 O O . GLY A 1 31 ? 1.131 -16.979 1.247 1.00 0.52 31 GLY A O 3
ATOM 1420 N N . GLN A 1 32 ? 1.902 -18.224 -0.398 1.00 0.39 32 GLN A N 3
ATOM 1421 C CA . GLN A 1 32 ? 0.566 -18.867 -0.610 1.00 0.51 32 GLN A CA 3
ATOM 1422 C C . GLN A 1 32 ? 0.348 -20.014 0.390 1.00 0.58 32 GLN A C 3
ATOM 1423 O O . GLN A 1 32 ? -0.760 -20.244 0.839 1.00 0.66 32 GLN A O 3
ATOM 1437 N N . GLU A 1 33 ? 1.397 -20.730 0.733 1.00 0.62 33 GLU A N 3
ATOM 1438 C CA . GLU A 1 33 ? 1.280 -21.872 1.701 1.00 0.74 33 GLU A CA 3
ATOM 1439 C C . GLU A 1 33 ? 0.246 -22.909 1.209 1.00 0.86 33 GLU A C 3
ATOM 1440 O O . GLU A 1 33 ? -0.455 -23.470 2.038 1.00 0.96 33 GLU A O 3
ATOM 1453 N N . GLY A 1 1 ? 1.008 13.976 -4.580 1.00 1.07 1 GLY A N 4
ATOM 1454 C CA . GLY A 1 1 ? 1.657 14.601 -3.383 1.00 0.97 1 GLY A CA 4
ATOM 1455 C C . GLY A 1 1 ? 0.967 15.930 -3.052 1.00 0.94 1 GLY A C 4
ATOM 1456 O O . GLY A 1 1 ? -0.030 16.277 -3.653 1.00 0.99 1 GLY A O 4
ATOM 1462 N N . PHE A 1 2 ? 1.494 16.680 -2.112 1.00 0.89 2 PHE A N 4
ATOM 1463 C CA . PHE A 1 2 ? 0.886 17.984 -1.752 1.00 0.92 2 PHE A CA 4
ATOM 1464 C C . PHE A 1 2 ? 1.948 18.830 -1.073 1.00 0.95 2 PHE A C 4
ATOM 1465 O O . PHE A 1 2 ? 2.273 19.909 -1.527 1.00 1.08 2 PHE A O 4
ATOM 1482 N N . PHE A 1 3 ? 2.483 18.361 0.028 1.00 0.83 3 PHE A N 4
ATOM 1483 C CA . PHE A 1 3 ? 3.497 19.162 0.726 1.00 0.87 3 PHE A CA 4
ATOM 1484 C C . PHE A 1 3 ? 4.561 18.299 1.415 1.00 0.79 3 PHE A C 4
ATOM 1485 O O . PHE A 1 3 ? 5.721 18.658 1.441 1.00 0.87 3 PHE A O 4
ATOM 1502 N N . ALA A 1 4 ? 4.182 17.188 2.006 1.00 0.66 4 ALA A N 4
ATOM 1503 C CA . ALA A 1 4 ? 5.194 16.357 2.722 1.00 0.60 4 ALA A CA 4
ATOM 1504 C C . ALA A 1 4 ? 4.614 15.024 3.207 1.00 0.49 4 ALA A C 4
ATOM 1505 O O . ALA A 1 4 ? 5.134 13.964 2.918 1.00 0.53 4 ALA A O 4
ATOM 1512 N N . LEU A 1 5 ? 3.547 15.077 3.955 1.00 0.39 5 LEU A N 4
ATOM 1513 C CA . LEU A 1 5 ? 2.936 13.839 4.486 1.00 0.28 5 LEU A CA 4
ATOM 1514 C C . LEU A 1 5 ? 1.621 13.550 3.777 1.00 0.27 5 LEU A C 4
ATOM 1515 O O . LEU A 1 5 ? 0.994 12.557 4.055 1.00 0.23 5 LEU A O 4
ATOM 1531 N N . ILE A 1 6 ? 1.189 14.398 2.864 1.00 0.35 6 ILE A N 4
ATOM 1532 C CA . ILE A 1 6 ? -0.100 14.114 2.147 1.00 0.35 6 ILE A CA 4
ATOM 1533 C C . ILE A 1 6 ? -0.277 12.596 1.849 1.00 0.34 6 ILE A C 4
ATOM 1534 O O . ILE A 1 6 ? -1.368 12.086 2.031 1.00 0.30 6 ILE A O 4
ATOM 1550 N N . PRO A 1 7 ? 0.778 11.896 1.427 1.00 0.43 7 PRO A N 4
ATOM 1551 C CA . PRO A 1 7 ? 0.637 10.432 1.163 1.00 0.50 7 PRO A CA 4
ATOM 1552 C C . PRO A 1 7 ? 0.389 9.655 2.472 1.00 0.44 7 PRO A C 4
ATOM 1553 O O . PRO A 1 7 ? -0.032 8.512 2.446 1.00 0.52 7 PRO A O 4
ATOM 1564 N N . LYS A 1 8 ? 0.628 10.262 3.618 1.00 0.34 8 LYS A N 4
ATOM 1565 C CA . LYS A 1 8 ? 0.378 9.552 4.912 1.00 0.36 8 LYS A CA 4
ATOM 1566 C C . LYS A 1 8 ? -0.990 9.953 5.465 1.00 0.30 8 LYS A C 4
ATOM 1567 O O . LYS A 1 8 ? -1.648 9.178 6.128 1.00 0.37 8 LYS A O 4
ATOM 1586 N N . ILE A 1 9 ? -1.441 11.148 5.170 1.00 0.21 9 ILE A N 4
ATOM 1587 C CA . ILE A 1 9 ? -2.785 11.573 5.658 1.00 0.21 9 ILE A CA 4
ATOM 1588 C C . ILE A 1 9 ? -3.827 10.740 4.936 1.00 0.21 9 ILE A C 4
ATOM 1589 O O . ILE A 1 9 ? -4.831 10.351 5.503 1.00 0.25 9 ILE A O 4
ATOM 1605 N N . ILE A 1 10 ? -3.562 10.389 3.706 1.00 0.20 10 ILE A N 4
ATOM 1606 C CA . ILE A 1 10 ? -4.513 9.509 2.999 1.00 0.21 10 ILE A CA 4
ATOM 1607 C C . ILE A 1 10 ? -4.143 8.056 3.308 1.00 0.25 10 ILE A C 4
ATOM 1608 O O . ILE A 1 10 ? -4.539 7.151 2.614 1.00 0.27 10 ILE A O 4
ATOM 1624 N N . SER A 1 11 ? -3.403 7.821 4.374 1.00 0.28 11 SER A N 4
ATOM 1625 C CA . SER A 1 11 ? -3.038 6.417 4.729 1.00 0.34 11 SER A CA 4
ATOM 1626 C C . SER A 1 11 ? -4.313 5.568 4.758 1.00 0.36 11 SER A C 4
ATOM 1627 O O . SER A 1 11 ? -4.344 4.448 4.283 1.00 0.41 11 SER A O 4
ATOM 1635 N N . SER A 1 12 ? -5.384 6.118 5.270 1.00 0.34 12 SER A N 4
ATOM 1636 C CA . SER A 1 12 ? -6.672 5.360 5.287 1.00 0.36 12 SER A CA 4
ATOM 1637 C C . SER A 1 12 ? -7.196 5.197 3.839 1.00 0.35 12 SER A C 4
ATOM 1638 O O . SER A 1 12 ? -7.347 4.081 3.368 1.00 0.38 12 SER A O 4
ATOM 1646 N N . PRO A 1 13 ? -7.437 6.307 3.159 1.00 0.32 13 PRO A N 4
ATOM 1647 C CA . PRO A 1 13 ? -7.919 6.256 1.750 1.00 0.32 13 PRO A CA 4
ATOM 1648 C C . PRO A 1 13 ? -6.753 6.104 0.746 1.00 0.32 13 PRO A C 4
ATOM 1649 O O . PRO A 1 13 ? -6.778 6.682 -0.325 1.00 0.33 13 PRO A O 4
ATOM 1660 N N . LEU A 1 14 ? -5.733 5.344 1.073 1.00 0.31 14 LEU A N 4
ATOM 1661 C CA . LEU A 1 14 ? -4.580 5.188 0.129 1.00 0.32 14 LEU A CA 4
ATOM 1662 C C . LEU A 1 14 ? -3.648 4.054 0.574 1.00 0.33 14 LEU A C 4
ATOM 1663 O O . LEU A 1 14 ? -3.415 3.112 -0.156 1.00 0.35 14 LEU A O 4
ATOM 1679 N N . PHE A 1 15 ? -3.104 4.144 1.762 1.00 0.33 15 PHE A N 4
ATOM 1680 C CA . PHE A 1 15 ? -2.167 3.073 2.246 1.00 0.34 15 PHE A CA 4
ATOM 1681 C C . PHE A 1 15 ? -2.814 1.700 2.163 1.00 0.32 15 PHE A C 4
ATOM 1682 O O . PHE A 1 15 ? -2.215 0.770 1.678 1.00 0.32 15 PHE A O 4
ATOM 1699 N N . LYS A 1 16 ? -4.032 1.557 2.626 1.00 0.31 16 LYS A N 4
ATOM 1700 C CA . LYS A 1 16 ? -4.696 0.219 2.546 1.00 0.29 16 LYS A CA 4
ATOM 1701 C C . LYS A 1 16 ? -4.665 -0.287 1.094 1.00 0.28 16 LYS A C 4
ATOM 1702 O O . LYS A 1 16 ? -4.738 -1.471 0.845 1.00 0.27 16 LYS A O 4
ATOM 1721 N N . THR A 1 17 ? -4.498 0.599 0.136 1.00 0.29 17 THR A N 4
ATOM 1722 C CA . THR A 1 17 ? -4.396 0.159 -1.281 1.00 0.29 17 THR A CA 4
ATOM 1723 C C . THR A 1 17 ? -2.975 -0.342 -1.466 1.00 0.30 17 THR A C 4
ATOM 1724 O O . THR A 1 17 ? -2.741 -1.383 -2.043 1.00 0.29 17 THR A O 4
ATOM 1735 N N . LEU A 1 18 ? -2.027 0.363 -0.893 1.00 0.31 18 LEU A N 4
ATOM 1736 C CA . LEU A 1 18 ? -0.628 -0.107 -0.949 1.00 0.32 18 LEU A CA 4
ATOM 1737 C C . LEU A 1 18 ? -0.565 -1.364 -0.093 1.00 0.30 18 LEU A C 4
ATOM 1738 O O . LEU A 1 18 ? 0.115 -2.322 -0.410 1.00 0.30 18 LEU A O 4
ATOM 1754 N N . LEU A 1 19 ? -1.333 -1.382 0.972 1.00 0.28 19 LEU A N 4
ATOM 1755 C CA . LEU A 1 19 ? -1.377 -2.591 1.828 1.00 0.27 19 LEU A CA 4
ATOM 1756 C C . LEU A 1 19 ? -2.099 -3.684 1.051 1.00 0.24 19 LEU A C 4
ATOM 1757 O O . LEU A 1 19 ? -1.648 -4.805 0.993 1.00 0.24 19 LEU A O 4
ATOM 1773 N N . SER A 1 20 ? -3.191 -3.349 0.394 1.00 0.25 20 SER A N 4
ATOM 1774 C CA . SER A 1 20 ? -3.883 -4.373 -0.440 1.00 0.24 20 SER A CA 4
ATOM 1775 C C . SER A 1 20 ? -2.875 -4.828 -1.493 1.00 0.24 20 SER A C 4
ATOM 1776 O O . SER A 1 20 ? -2.793 -5.995 -1.844 1.00 0.24 20 SER A O 4
ATOM 1784 N N . ALA A 1 21 ? -2.068 -3.900 -1.960 1.00 0.27 21 ALA A N 4
ATOM 1785 C CA . ALA A 1 21 ? -1.022 -4.245 -2.947 1.00 0.29 21 ALA A CA 4
ATOM 1786 C C . ALA A 1 21 ? 0.019 -5.136 -2.286 1.00 0.28 21 ALA A C 4
ATOM 1787 O O . ALA A 1 21 ? 0.398 -6.168 -2.805 1.00 0.29 21 ALA A O 4
ATOM 1794 N N . VAL A 1 22 ? 0.458 -4.750 -1.127 1.00 0.27 22 VAL A N 4
ATOM 1795 C CA . VAL A 1 22 ? 1.458 -5.565 -0.391 1.00 0.27 22 VAL A CA 4
ATOM 1796 C C . VAL A 1 22 ? 0.827 -6.890 0.016 1.00 0.22 22 VAL A C 4
ATOM 1797 O O . VAL A 1 22 ? 1.423 -7.940 -0.109 1.00 0.23 22 VAL A O 4
ATOM 1810 N N . GLY A 1 23 ? -0.401 -6.841 0.454 1.00 0.20 23 GLY A N 4
ATOM 1811 C CA . GLY A 1 23 ? -1.115 -8.092 0.823 1.00 0.18 23 GLY A CA 4
ATOM 1812 C C . GLY A 1 23 ? -1.161 -8.978 -0.419 1.00 0.18 23 GLY A C 4
ATOM 1813 O O . GLY A 1 23 ? -1.275 -10.171 -0.334 1.00 0.19 23 GLY A O 4
ATOM 1817 N N . SER A 1 24 ? -1.029 -8.385 -1.575 1.00 0.20 24 SER A N 4
ATOM 1818 C CA . SER A 1 24 ? -1.026 -9.174 -2.843 1.00 0.24 24 SER A CA 4
ATOM 1819 C C . SER A 1 24 ? 0.423 -9.416 -3.294 1.00 0.27 24 SER A C 4
ATOM 1820 O O . SER A 1 24 ? 0.722 -10.353 -3.996 1.00 0.31 24 SER A O 4
ATOM 1828 N N . ALA A 1 25 ? 1.332 -8.588 -2.863 1.00 0.29 25 ALA A N 4
ATOM 1829 C CA . ALA A 1 25 ? 2.769 -8.772 -3.242 1.00 0.35 25 ALA A CA 4
ATOM 1830 C C . ALA A 1 25 ? 3.459 -9.674 -2.214 1.00 0.33 25 ALA A C 4
ATOM 1831 O O . ALA A 1 25 ? 4.473 -10.285 -2.484 1.00 0.38 25 ALA A O 4
ATOM 1838 N N . LEU A 1 26 ? 2.894 -9.763 -1.042 1.00 0.28 26 LEU A N 4
ATOM 1839 C CA . LEU A 1 26 ? 3.467 -10.622 0.029 1.00 0.28 26 LEU A CA 4
ATOM 1840 C C . LEU A 1 26 ? 2.681 -11.932 0.085 1.00 0.27 26 LEU A C 4
ATOM 1841 O O . LEU A 1 26 ? 3.241 -13.005 0.161 1.00 0.32 26 LEU A O 4
ATOM 1857 N N . SER A 1 27 ? 1.377 -11.839 0.033 1.00 0.23 27 SER A N 4
ATOM 1858 C CA . SER A 1 27 ? 0.521 -13.060 0.069 1.00 0.24 27 SER A CA 4
ATOM 1859 C C . SER A 1 27 ? 0.407 -13.677 -1.325 1.00 0.28 27 SER A C 4
ATOM 1860 O O . SER A 1 27 ? 0.429 -14.880 -1.482 1.00 0.34 27 SER A O 4
ATOM 1868 N N . SER A 1 28 ? 0.267 -12.858 -2.336 1.00 0.27 28 SER A N 4
ATOM 1869 C CA . SER A 1 28 ? 0.123 -13.395 -3.721 1.00 0.32 28 SER A CA 4
ATOM 1870 C C . SER A 1 28 ? 1.489 -13.513 -4.411 1.00 0.37 28 SER A C 4
ATOM 1871 O O . SER A 1 28 ? 1.924 -14.596 -4.753 1.00 0.44 28 SER A O 4
ATOM 1879 N N . SER A 1 29 ? 2.178 -12.417 -4.612 1.00 0.38 29 SER A N 4
ATOM 1880 C CA . SER A 1 29 ? 3.523 -12.485 -5.279 1.00 0.45 29 SER A CA 4
ATOM 1881 C C . SER A 1 29 ? 4.583 -13.103 -4.346 1.00 0.47 29 SER A C 4
ATOM 1882 O O . SER A 1 29 ? 5.680 -13.409 -4.772 1.00 0.55 29 SER A O 4
ATOM 1890 N N . GLY A 1 30 ? 4.269 -13.289 -3.084 1.00 0.43 30 GLY A N 4
ATOM 1891 C CA . GLY A 1 30 ? 5.265 -13.888 -2.137 1.00 0.46 30 GLY A CA 4
ATOM 1892 C C . GLY A 1 30 ? 4.721 -15.200 -1.562 1.00 0.46 30 GLY A C 4
ATOM 1893 O O . GLY A 1 30 ? 4.942 -15.515 -0.409 1.00 0.51 30 GLY A O 4
ATOM 1897 N N . GLY A 1 31 ? 4.014 -15.970 -2.354 1.00 0.47 31 GLY A N 4
ATOM 1898 C CA . GLY A 1 31 ? 3.458 -17.267 -1.847 1.00 0.50 31 GLY A CA 4
ATOM 1899 C C . GLY A 1 31 ? 2.256 -17.693 -2.697 1.00 0.49 31 GLY A C 4
ATOM 1900 O O . GLY A 1 31 ? 2.159 -18.834 -3.104 1.00 0.56 31 GLY A O 4
ATOM 1904 N N . GLN A 1 32 ? 1.346 -16.776 -2.951 1.00 0.43 32 GLN A N 4
ATOM 1905 C CA . GLN A 1 32 ? 0.115 -17.070 -3.766 1.00 0.44 32 GLN A CA 4
ATOM 1906 C C . GLN A 1 32 ? -0.916 -17.846 -2.935 1.00 0.46 32 GLN A C 4
ATOM 1907 O O . GLN A 1 32 ? -0.579 -18.728 -2.165 1.00 0.55 32 GLN A O 4
ATOM 1921 N N . GLU A 1 33 ? -2.170 -17.519 -3.091 1.00 0.47 33 GLU A N 4
ATOM 1922 C CA . GLU A 1 33 ? -3.245 -18.223 -2.324 1.00 0.50 33 GLU A CA 4
ATOM 1923 C C . GLU A 1 33 ? -4.350 -18.725 -3.272 1.00 0.56 33 GLU A C 4
ATOM 1924 O O . GLU A 1 33 ? -5.227 -19.434 -2.804 1.00 0.63 33 GLU A O 4
ATOM 1937 N N . GLY A 1 1 ? 0.559 15.790 -4.225 1.00 0.80 1 GLY A N 5
ATOM 1938 C CA . GLY A 1 1 ? 1.170 16.285 -2.948 1.00 0.69 1 GLY A CA 5
ATOM 1939 C C . GLY A 1 1 ? 0.384 17.497 -2.434 1.00 0.69 1 GLY A C 5
ATOM 1940 O O . GLY A 1 1 ? -0.631 17.859 -2.995 1.00 0.74 1 GLY A O 5
ATOM 1946 N N . PHE A 1 2 ? 0.848 18.133 -1.385 1.00 0.66 2 PHE A N 5
ATOM 1947 C CA . PHE A 1 2 ? 0.143 19.322 -0.847 1.00 0.70 2 PHE A CA 5
ATOM 1948 C C . PHE A 1 2 ? 1.139 20.142 -0.047 1.00 0.73 2 PHE A C 5
ATOM 1949 O O . PHE A 1 2 ? 1.376 21.296 -0.342 1.00 0.84 2 PHE A O 5
ATOM 1966 N N . PHE A 1 3 ? 1.714 19.567 0.985 1.00 0.65 3 PHE A N 5
ATOM 1967 C CA . PHE A 1 3 ? 2.660 20.352 1.791 1.00 0.70 3 PHE A CA 5
ATOM 1968 C C . PHE A 1 3 ? 3.797 19.507 2.382 1.00 0.64 3 PHE A C 5
ATOM 1969 O O . PHE A 1 3 ? 4.919 19.965 2.472 1.00 0.72 3 PHE A O 5
ATOM 1986 N N . ALA A 1 4 ? 3.521 18.302 2.826 1.00 0.54 4 ALA A N 5
ATOM 1987 C CA . ALA A 1 4 ? 4.606 17.488 3.455 1.00 0.51 4 ALA A CA 5
ATOM 1988 C C . ALA A 1 4 ? 4.152 16.055 3.750 1.00 0.43 4 ALA A C 5
ATOM 1989 O O . ALA A 1 4 ? 4.840 15.088 3.457 1.00 0.46 4 ALA A O 5
ATOM 1996 N N . LEU A 1 5 ? 3.011 15.911 4.356 1.00 0.37 5 LEU A N 5
ATOM 1997 C CA . LEU A 1 5 ? 2.518 14.563 4.699 1.00 0.32 5 LEU A CA 5
ATOM 1998 C C . LEU A 1 5 ? 1.226 14.252 3.957 1.00 0.25 5 LEU A C 5
ATOM 1999 O O . LEU A 1 5 ? 0.719 13.158 4.067 1.00 0.24 5 LEU A O 5
ATOM 2015 N N . ILE A 1 6 ? 0.680 15.185 3.197 1.00 0.27 6 ILE A N 5
ATOM 2016 C CA . ILE A 1 6 ? -0.583 14.867 2.452 1.00 0.24 6 ILE A CA 5
ATOM 2017 C C . ILE A 1 6 ? -0.554 13.425 1.864 1.00 0.22 6 ILE A C 5
ATOM 2018 O O . ILE A 1 6 ? -1.550 12.731 1.954 1.00 0.20 6 ILE A O 5
ATOM 2034 N N . PRO A 1 7 ? 0.578 12.988 1.301 1.00 0.29 7 PRO A N 5
ATOM 2035 C CA . PRO A 1 7 ? 0.647 11.602 0.755 1.00 0.36 7 PRO A CA 5
ATOM 2036 C C . PRO A 1 7 ? 0.635 10.553 1.885 1.00 0.36 7 PRO A C 5
ATOM 2037 O O . PRO A 1 7 ? 0.393 9.387 1.644 1.00 0.43 7 PRO A O 5
ATOM 2048 N N . LYS A 1 8 ? 0.872 10.949 3.119 1.00 0.32 8 LYS A N 5
ATOM 2049 C CA . LYS A 1 8 ? 0.842 9.957 4.238 1.00 0.38 8 LYS A CA 5
ATOM 2050 C C . LYS A 1 8 ? -0.492 10.069 4.974 1.00 0.33 8 LYS A C 5
ATOM 2051 O O . LYS A 1 8 ? -1.015 9.095 5.482 1.00 0.37 8 LYS A O 5
ATOM 2070 N N . ILE A 1 9 ? -1.065 11.250 5.005 1.00 0.26 9 ILE A N 5
ATOM 2071 C CA . ILE A 1 9 ? -2.386 11.427 5.674 1.00 0.26 9 ILE A CA 5
ATOM 2072 C C . ILE A 1 9 ? -3.401 10.542 4.973 1.00 0.25 9 ILE A C 5
ATOM 2073 O O . ILE A 1 9 ? -4.317 10.025 5.584 1.00 0.28 9 ILE A O 5
ATOM 2089 N N . ILE A 1 10 ? -3.218 10.313 3.697 1.00 0.23 10 ILE A N 5
ATOM 2090 C CA . ILE A 1 10 ? -4.153 9.411 3.002 1.00 0.24 10 ILE A CA 5
ATOM 2091 C C . ILE A 1 10 ? -3.707 7.960 3.219 1.00 0.28 10 ILE A C 5
ATOM 2092 O O . ILE A 1 10 ? -4.123 7.074 2.517 1.00 0.30 10 ILE A O 5
ATOM 2108 N N . SER A 1 11 ? -2.883 7.700 4.212 1.00 0.31 11 SER A N 5
ATOM 2109 C CA . SER A 1 11 ? -2.452 6.289 4.466 1.00 0.35 11 SER A CA 5
ATOM 2110 C C . SER A 1 11 ? -3.697 5.394 4.526 1.00 0.37 11 SER A C 5
ATOM 2111 O O . SER A 1 11 ? -3.731 4.307 3.975 1.00 0.40 11 SER A O 5
ATOM 2119 N N . SER A 1 12 ? -4.736 5.870 5.159 1.00 0.36 12 SER A N 5
ATOM 2120 C CA . SER A 1 12 ? -6.000 5.075 5.226 1.00 0.38 12 SER A CA 5
ATOM 2121 C C . SER A 1 12 ? -6.635 4.974 3.817 1.00 0.35 12 SER A C 5
ATOM 2122 O O . SER A 1 12 ? -6.807 3.884 3.310 1.00 0.37 12 SER A O 5
ATOM 2130 N N . PRO A 1 13 ? -6.949 6.111 3.218 1.00 0.31 13 PRO A N 5
ATOM 2131 C CA . PRO A 1 13 ? -7.547 6.119 1.853 1.00 0.30 13 PRO A CA 5
ATOM 2132 C C . PRO A 1 13 ? -6.479 6.004 0.740 1.00 0.29 13 PRO A C 5
ATOM 2133 O O . PRO A 1 13 ? -6.684 6.476 -0.360 1.00 0.34 13 PRO A O 5
ATOM 2144 N N . LEU A 1 14 ? -5.346 5.397 1.005 1.00 0.31 14 LEU A N 5
ATOM 2145 C CA . LEU A 1 14 ? -4.286 5.295 -0.053 1.00 0.32 14 LEU A CA 5
ATOM 2146 C C . LEU A 1 14 ? -3.313 4.148 0.245 1.00 0.35 14 LEU A C 5
ATOM 2147 O O . LEU A 1 14 ? -3.157 3.231 -0.539 1.00 0.39 14 LEU A O 5
ATOM 2163 N N . PHE A 1 15 ? -2.651 4.202 1.371 1.00 0.36 15 PHE A N 5
ATOM 2164 C CA . PHE A 1 15 ? -1.669 3.125 1.721 1.00 0.39 15 PHE A CA 5
ATOM 2165 C C . PHE A 1 15 ? -2.350 1.766 1.807 1.00 0.37 15 PHE A C 5
ATOM 2166 O O . PHE A 1 15 ? -1.870 0.805 1.255 1.00 0.37 15 PHE A O 5
ATOM 2183 N N . LYS A 1 16 ? -3.468 1.674 2.489 1.00 0.36 16 LYS A N 5
ATOM 2184 C CA . LYS A 1 16 ? -4.179 0.356 2.591 1.00 0.34 16 LYS A CA 5
ATOM 2185 C C . LYS A 1 16 ? -4.368 -0.260 1.196 1.00 0.33 16 LYS A C 5
ATOM 2186 O O . LYS A 1 16 ? -4.542 -1.452 1.050 1.00 0.31 16 LYS A O 5
ATOM 2205 N N . THR A 1 17 ? -4.308 0.549 0.171 1.00 0.34 17 THR A N 5
ATOM 2206 C CA . THR A 1 17 ? -4.454 0.033 -1.208 1.00 0.34 17 THR A CA 5
ATOM 2207 C C . THR A 1 17 ? -3.093 -0.469 -1.626 1.00 0.34 17 THR A C 5
ATOM 2208 O O . THR A 1 17 ? -2.949 -1.571 -2.114 1.00 0.33 17 THR A O 5
ATOM 2219 N N . LEU A 1 18 ? -2.075 0.302 -1.344 1.00 0.37 18 LEU A N 5
ATOM 2220 C CA . LEU A 1 18 ? -0.711 -0.177 -1.628 1.00 0.38 18 LEU A CA 5
ATOM 2221 C C . LEU A 1 18 ? -0.487 -1.376 -0.715 1.00 0.35 18 LEU A C 5
ATOM 2222 O O . LEU A 1 18 ? 0.219 -2.310 -1.044 1.00 0.35 18 LEU A O 5
ATOM 2238 N N . LEU A 1 19 ? -1.151 -1.373 0.419 1.00 0.33 19 LEU A N 5
ATOM 2239 C CA . LEU A 1 19 ? -1.041 -2.525 1.345 1.00 0.30 19 LEU A CA 5
ATOM 2240 C C . LEU A 1 19 ? -1.850 -3.669 0.755 1.00 0.26 19 LEU A C 5
ATOM 2241 O O . LEU A 1 19 ? -1.378 -4.781 0.667 1.00 0.24 19 LEU A O 5
ATOM 2257 N N . SER A 1 20 ? -3.049 -3.392 0.280 1.00 0.26 20 SER A N 5
ATOM 2258 C CA . SER A 1 20 ? -3.832 -4.476 -0.380 1.00 0.25 20 SER A CA 5
ATOM 2259 C C . SER A 1 20 ? -2.976 -4.978 -1.543 1.00 0.26 20 SER A C 5
ATOM 2260 O O . SER A 1 20 ? -2.926 -6.163 -1.845 1.00 0.24 20 SER A O 5
ATOM 2268 N N . ALA A 1 21 ? -2.255 -4.068 -2.165 1.00 0.29 21 ALA A N 5
ATOM 2269 C CA . ALA A 1 21 ? -1.355 -4.452 -3.272 1.00 0.32 21 ALA A CA 5
ATOM 2270 C C . ALA A 1 21 ? -0.215 -5.295 -2.725 1.00 0.30 21 ALA A C 5
ATOM 2271 O O . ALA A 1 21 ? 0.094 -6.357 -3.229 1.00 0.31 21 ALA A O 5
ATOM 2278 N N . VAL A 1 22 ? 0.395 -4.829 -1.678 1.00 0.30 22 VAL A N 5
ATOM 2279 C CA . VAL A 1 22 ? 1.509 -5.587 -1.057 1.00 0.31 22 VAL A CA 5
ATOM 2280 C C . VAL A 1 22 ? 0.980 -6.892 -0.477 1.00 0.25 22 VAL A C 5
ATOM 2281 O O . VAL A 1 22 ? 1.572 -7.937 -0.635 1.00 0.26 22 VAL A O 5
ATOM 2294 N N . GLY A 1 23 ? -0.161 -6.837 0.154 1.00 0.22 23 GLY A N 5
ATOM 2295 C CA . GLY A 1 23 ? -0.771 -8.079 0.708 1.00 0.20 23 GLY A CA 5
ATOM 2296 C C . GLY A 1 23 ? -0.976 -9.046 -0.454 1.00 0.19 23 GLY A C 5
ATOM 2297 O O . GLY A 1 23 ? -1.029 -10.236 -0.289 1.00 0.21 23 GLY A O 5
ATOM 2301 N N . SER A 1 24 ? -1.048 -8.530 -1.645 1.00 0.21 24 SER A N 5
ATOM 2302 C CA . SER A 1 24 ? -1.211 -9.407 -2.837 1.00 0.25 24 SER A CA 5
ATOM 2303 C C . SER A 1 24 ? 0.163 -9.661 -3.469 1.00 0.28 24 SER A C 5
ATOM 2304 O O . SER A 1 24 ? 0.399 -10.675 -4.074 1.00 0.32 24 SER A O 5
ATOM 2312 N N . ALA A 1 25 ? 1.077 -8.751 -3.302 1.00 0.30 25 ALA A N 5
ATOM 2313 C CA . ALA A 1 25 ? 2.446 -8.931 -3.884 1.00 0.37 25 ALA A CA 5
ATOM 2314 C C . ALA A 1 25 ? 3.329 -9.720 -2.92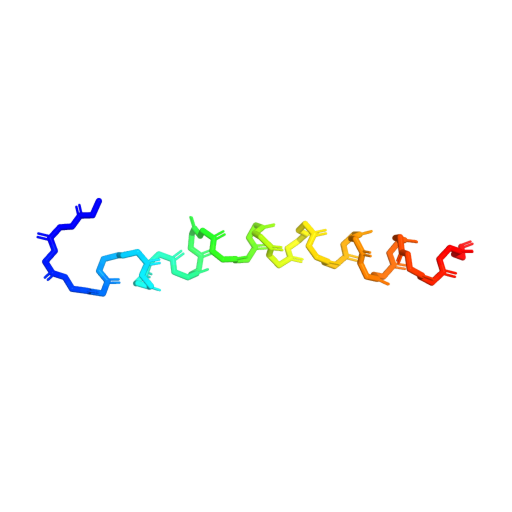0 1.00 0.36 25 ALA A C 5
ATOM 2315 O O . ALA A 1 25 ? 4.278 -10.370 -3.318 1.00 0.43 25 ALA A O 5
ATOM 2322 N N . LEU A 1 26 ? 3.012 -9.669 -1.660 1.00 0.30 26 LEU A N 5
ATOM 2323 C CA . LEU A 1 26 ? 3.799 -10.406 -0.638 1.00 0.32 26 LEU A CA 5
ATOM 2324 C C . LEU A 1 26 ? 3.054 -11.682 -0.247 1.00 0.30 26 LEU A C 5
ATOM 2325 O O . LEU A 1 26 ? 3.622 -12.756 -0.202 1.00 0.38 26 LEU A O 5
ATOM 2341 N N . SER A 1 27 ? 1.781 -11.567 0.028 1.00 0.25 27 SER A N 5
ATOM 2342 C CA . SER A 1 27 ? 0.978 -12.761 0.419 1.00 0.29 27 SER A CA 5
ATOM 2343 C C . SER A 1 27 ? 0.599 -13.603 -0.804 1.00 0.31 27 SER A C 5
ATOM 2344 O O . SER A 1 27 ? 0.589 -14.815 -0.744 1.00 0.41 27 SER A O 5
ATOM 2352 N N . SER A 1 28 ? 0.287 -12.984 -1.919 1.00 0.27 28 SER A N 5
ATOM 2353 C CA . SER A 1 28 ? -0.092 -13.792 -3.122 1.00 0.34 28 SER A CA 5
ATOM 2354 C C . SER A 1 28 ? 1.157 -14.257 -3.890 1.00 0.37 28 SER A C 5
ATOM 2355 O O . SER A 1 28 ? 1.051 -14.922 -4.902 1.00 0.48 28 SER A O 5
ATOM 2363 N N . SER A 1 29 ? 2.337 -13.925 -3.417 1.00 0.43 29 SER A N 5
ATOM 2364 C CA . SER A 1 29 ? 3.586 -14.361 -4.121 1.00 0.46 29 SER A CA 5
ATOM 2365 C C . SER A 1 29 ? 4.059 -15.716 -3.579 1.00 0.49 29 SER A C 5
ATOM 2366 O O . SER A 1 29 ? 4.461 -16.584 -4.330 1.00 0.57 29 SER A O 5
ATOM 2374 N N . GLY A 1 30 ? 4.017 -15.904 -2.280 1.00 0.49 30 GLY A N 5
ATOM 2375 C CA . GLY A 1 30 ? 4.469 -17.202 -1.690 1.00 0.60 30 GLY A CA 5
ATOM 2376 C C . GLY A 1 30 ? 3.372 -17.790 -0.798 1.00 0.64 30 GLY A C 5
ATOM 2377 O O . GLY A 1 30 ? 3.599 -18.088 0.358 1.00 0.71 30 GLY A O 5
ATOM 2381 N N . GLY A 1 31 ? 2.185 -17.964 -1.323 1.00 0.66 31 GLY A N 5
ATOM 2382 C CA . GLY A 1 31 ? 1.073 -18.542 -0.503 1.00 0.74 31 GLY A CA 5
ATOM 2383 C C . GLY A 1 31 ? 0.488 -17.476 0.431 1.00 0.63 31 GLY A C 5
ATOM 2384 O O . GLY A 1 31 ? -0.686 -17.169 0.366 1.00 0.64 31 GLY A O 5
ATOM 2388 N N . GLN A 1 32 ? 1.297 -16.917 1.299 1.00 0.57 32 GLN A N 5
ATOM 2389 C CA . GLN A 1 32 ? 0.791 -15.869 2.246 1.00 0.49 32 GLN A CA 5
ATOM 2390 C C . GLN A 1 32 ? 1.952 -14.999 2.760 1.00 0.47 32 GLN A C 5
ATOM 2391 O O . GLN A 1 32 ? 3.060 -15.071 2.261 1.00 0.54 32 GLN A O 5
ATOM 2405 N N . GLU A 1 33 ? 1.699 -14.179 3.752 1.00 0.46 33 GLU A N 5
ATOM 2406 C CA . GLU A 1 33 ? 2.778 -13.298 4.313 1.00 0.49 33 GLU A CA 5
ATOM 2407 C C . GLU A 1 33 ? 3.830 -14.139 5.056 1.00 0.59 33 GLU A C 5
ATOM 2408 O O . GLU A 1 33 ? 5.003 -13.817 4.942 1.00 0.68 33 GLU A O 5
ATOM 2421 N N . GLY A 1 1 ? 0.688 15.739 -4.223 1.00 0.65 1 GLY A N 6
ATOM 2422 C CA . GLY A 1 1 ? 1.207 16.210 -2.898 1.00 0.46 1 GLY A CA 6
ATOM 2423 C C . GLY A 1 1 ? 0.404 17.431 -2.436 1.00 0.46 1 GLY A C 6
ATOM 2424 O O . GLY A 1 1 ? -0.622 17.749 -3.002 1.00 0.52 1 GLY A O 6
ATOM 2430 N N . PHE A 1 2 ? 0.866 18.122 -1.421 1.00 0.42 2 PHE A N 6
ATOM 2431 C CA . PHE A 1 2 ? 0.146 19.322 -0.930 1.00 0.45 2 PHE A CA 6
ATOM 2432 C C . PHE A 1 2 ? 1.120 20.167 -0.129 1.00 0.45 2 PHE A C 6
ATOM 2433 O O . PHE A 1 2 ? 1.352 21.317 -0.442 1.00 0.52 2 PHE A O 6
ATOM 2450 N N . PHE A 1 3 ? 1.683 19.617 0.924 1.00 0.40 3 PHE A N 6
ATOM 2451 C CA . PHE A 1 3 ? 2.607 20.428 1.731 1.00 0.45 3 PHE A CA 6
ATOM 2452 C C . PHE A 1 3 ? 3.746 19.607 2.352 1.00 0.42 3 PHE A C 6
ATOM 2453 O O . PHE A 1 3 ? 4.859 20.081 2.451 1.00 0.46 3 PHE A O 6
ATOM 2470 N N . ALA A 1 4 ? 3.479 18.405 2.812 1.00 0.35 4 ALA A N 6
ATOM 2471 C CA . ALA A 1 4 ? 4.565 17.616 3.469 1.00 0.35 4 ALA A CA 6
ATOM 2472 C C . ALA A 1 4 ? 4.125 16.184 3.787 1.00 0.30 4 ALA A C 6
ATOM 2473 O O . ALA A 1 4 ? 4.831 15.219 3.529 1.00 0.31 4 ALA A O 6
ATOM 2480 N N . LEU A 1 5 ? 2.975 16.037 4.373 1.00 0.28 5 LEU A N 6
ATOM 2481 C CA . LEU A 1 5 ? 2.493 14.689 4.736 1.00 0.26 5 LEU A CA 6
ATOM 2482 C C . LEU A 1 5 ? 1.219 14.347 3.978 1.00 0.20 5 LEU A C 6
ATOM 2483 O O . LEU A 1 5 ? 0.730 13.247 4.093 1.00 0.21 5 LEU A O 6
ATOM 2499 N N . ILE A 1 6 ? 0.668 15.261 3.200 1.00 0.20 6 ILE A N 6
ATOM 2500 C CA . ILE A 1 6 ? -0.580 14.916 2.441 1.00 0.19 6 ILE A CA 6
ATOM 2501 C C . ILE A 1 6 ? -0.527 13.467 1.876 1.00 0.18 6 ILE A C 6
ATOM 2502 O O . ILE A 1 6 ? -1.515 12.762 1.966 1.00 0.21 6 ILE A O 6
ATOM 2518 N N . PRO A 1 7 ? 0.616 13.033 1.335 1.00 0.19 7 PRO A N 6
ATOM 2519 C CA . PRO A 1 7 ? 0.707 11.639 0.811 1.00 0.24 7 PRO A CA 6
ATOM 2520 C C . PRO A 1 7 ? 0.667 10.607 1.957 1.00 0.24 7 PRO A C 6
ATOM 2521 O O . PRO A 1 7 ? 0.454 9.434 1.725 1.00 0.29 7 PRO A O 6
ATOM 2532 N N . LYS A 1 8 ? 0.850 11.029 3.191 1.00 0.23 8 LYS A N 6
ATOM 2533 C CA . LYS A 1 8 ? 0.794 10.055 4.326 1.00 0.27 8 LYS A CA 6
ATOM 2534 C C . LYS A 1 8 ? -0.559 10.168 5.027 1.00 0.26 8 LYS A C 6
ATOM 2535 O O . LYS A 1 8 ? -1.092 9.192 5.521 1.00 0.29 8 LYS A O 6
ATOM 2554 N N . ILE A 1 9 ? -1.139 11.345 5.044 1.00 0.24 9 ILE A N 6
ATOM 2555 C CA . ILE A 1 9 ? -2.479 11.510 5.682 1.00 0.25 9 ILE A CA 6
ATOM 2556 C C . ILE A 1 9 ? -3.468 10.618 4.953 1.00 0.24 9 ILE A C 6
ATOM 2557 O O . ILE A 1 9 ? -4.394 10.089 5.540 1.00 0.27 9 ILE A O 6
ATOM 2573 N N . ILE A 1 10 ? -3.251 10.396 3.682 1.00 0.22 10 ILE A N 6
ATOM 2574 C CA . ILE A 1 10 ? -4.159 9.490 2.960 1.00 0.22 10 ILE A CA 6
ATOM 2575 C C . ILE A 1 10 ? -3.704 8.043 3.174 1.00 0.21 10 ILE A C 6
ATOM 2576 O O . ILE A 1 10 ? -4.107 7.157 2.464 1.00 0.22 10 ILE A O 6
ATOM 2592 N N . SER A 1 11 ? -2.884 7.785 4.174 1.00 0.22 11 SER A N 6
ATOM 2593 C CA . SER A 1 11 ? -2.445 6.376 4.424 1.00 0.23 11 SER A CA 6
ATOM 2594 C C . SER A 1 11 ? -3.681 5.468 4.462 1.00 0.24 11 SER A C 6
ATOM 2595 O O . SER A 1 11 ? -3.696 4.385 3.907 1.00 0.27 11 SER A O 6
ATOM 2603 N N . SER A 1 12 ? -4.737 5.933 5.077 1.00 0.24 12 SER A N 6
ATOM 2604 C CA . SER A 1 12 ? -5.994 5.126 5.118 1.00 0.26 12 SER A CA 6
ATOM 2605 C C . SER A 1 12 ? -6.600 5.027 3.697 1.00 0.25 12 SER A C 6
ATOM 2606 O O . SER A 1 12 ? -6.747 3.941 3.177 1.00 0.27 12 SER A O 6
ATOM 2614 N N . PRO A 1 13 ? -6.910 6.167 3.099 1.00 0.24 13 PRO A N 6
ATOM 2615 C CA . PRO A 1 13 ? -7.477 6.181 1.719 1.00 0.25 13 PRO A CA 6
ATOM 2616 C C . PRO A 1 13 ? -6.383 6.064 0.633 1.00 0.25 13 PRO A C 6
ATOM 2617 O O . PRO A 1 13 ? -6.558 6.537 -0.474 1.00 0.30 13 PRO A O 6
ATOM 2628 N N . LEU A 1 14 ? -5.260 5.451 0.925 1.00 0.25 14 LEU A N 6
ATOM 2629 C CA . LEU A 1 14 ? -4.173 5.343 -0.103 1.00 0.26 14 LEU A CA 6
ATOM 2630 C C . LEU A 1 14 ? -3.229 4.176 0.212 1.00 0.27 14 LEU A C 6
ATOM 2631 O O . LEU A 1 14 ? -3.046 3.275 -0.587 1.00 0.30 14 LEU A O 6
ATOM 2647 N N . PHE A 1 15 ? -2.623 4.190 1.371 1.00 0.26 15 PHE A N 6
ATOM 2648 C CA . PHE A 1 15 ? -1.675 3.088 1.735 1.00 0.28 15 PHE A CA 6
ATOM 2649 C C . PHE A 1 15 ? -2.394 1.749 1.808 1.00 0.27 15 PHE A C 6
ATOM 2650 O O . PHE A 1 15 ? -1.923 0.775 1.277 1.00 0.30 15 PHE A O 6
ATOM 2667 N N . LYS A 1 16 ? -3.534 1.689 2.453 1.00 0.24 16 LYS A N 6
ATOM 2668 C CA . LYS A 1 16 ? -4.282 0.389 2.536 1.00 0.24 16 LYS A CA 6
ATOM 2669 C C . LYS A 1 16 ? -4.427 -0.234 1.138 1.00 0.25 16 LYS A C 6
ATOM 2670 O O . LYS A 1 16 ? -4.620 -1.422 0.992 1.00 0.25 16 LYS A O 6
ATOM 2689 N N . THR A 1 17 ? -4.305 0.568 0.113 1.00 0.26 17 THR A N 6
ATOM 2690 C CA . THR A 1 17 ? -4.402 0.052 -1.269 1.00 0.27 17 THR A CA 6
ATOM 2691 C C . THR A 1 17 ? -3.033 -0.479 -1.630 1.00 0.29 17 THR A C 6
ATOM 2692 O O . THR A 1 17 ? -2.889 -1.585 -2.110 1.00 0.31 17 THR A O 6
ATOM 2703 N N . LEU A 1 18 ? -2.012 0.275 -1.309 1.00 0.31 18 LEU A N 6
ATOM 2704 C CA . LEU A 1 18 ? -0.645 -0.229 -1.539 1.00 0.34 18 LEU A CA 6
ATOM 2705 C C . LEU A 1 18 ? -0.449 -1.400 -0.579 1.00 0.32 18 LEU A C 6
ATOM 2706 O O . LEU A 1 18 ? 0.276 -2.339 -0.850 1.00 0.34 18 LEU A O 6
ATOM 2722 N N . LEU A 1 19 ? -1.160 -1.370 0.525 1.00 0.29 19 LEU A N 6
ATOM 2723 C CA . LEU A 1 19 ? -1.085 -2.496 1.487 1.00 0.29 19 LEU A CA 6
ATOM 2724 C C . LEU A 1 19 ? -1.885 -3.645 0.892 1.00 0.28 19 LEU A C 6
ATOM 2725 O O . LEU A 1 19 ? -1.431 -4.769 0.849 1.00 0.29 19 LEU A O 6
ATOM 2741 N N . SER A 1 20 ? -3.057 -3.356 0.361 1.00 0.27 20 SER A N 6
ATOM 2742 C CA . SER A 1 20 ? -3.836 -4.433 -0.306 1.00 0.28 20 SER A CA 6
ATOM 2743 C C . SER A 1 20 ? -2.957 -4.963 -1.439 1.00 0.29 20 SER A C 6
ATOM 2744 O O . SER A 1 20 ? -2.887 -6.154 -1.693 1.00 0.30 20 SER A O 6
ATOM 2752 N N . ALA A 1 21 ? -2.237 -4.072 -2.087 1.00 0.31 21 ALA A N 6
ATOM 2753 C CA . ALA A 1 21 ? -1.320 -4.497 -3.165 1.00 0.34 21 ALA A CA 6
ATOM 2754 C C . ALA A 1 21 ? -0.225 -5.370 -2.574 1.00 0.32 21 ALA A C 6
ATOM 2755 O O . ALA A 1 21 ? 0.065 -6.448 -3.063 1.00 0.33 21 ALA A O 6
ATOM 2762 N N . VAL A 1 22 ? 0.358 -4.923 -1.503 1.00 0.30 22 VAL A N 6
ATOM 2763 C CA . VAL A 1 22 ? 1.419 -5.723 -0.840 1.00 0.30 22 VAL A CA 6
ATOM 2764 C C . VAL A 1 22 ? 0.814 -7.012 -0.297 1.00 0.27 22 VAL A C 6
ATOM 2765 O O . VAL A 1 22 ? 1.390 -8.075 -0.404 1.00 0.27 22 VAL A O 6
ATOM 2778 N N . GLY A 1 23 ? -0.371 -6.924 0.243 1.00 0.27 23 GLY A N 6
ATOM 2779 C CA . GLY A 1 23 ? -1.053 -8.147 0.750 1.00 0.27 23 GLY A CA 6
ATOM 2780 C C . GLY A 1 23 ? -1.178 -9.123 -0.417 1.00 0.24 23 GLY A C 6
ATOM 2781 O O . GLY A 1 23 ? -1.263 -10.307 -0.241 1.00 0.26 23 GLY A O 6
ATOM 2785 N N . SER A 1 24 ? -1.142 -8.620 -1.618 1.00 0.25 24 SER A N 6
ATOM 2786 C CA . SER A 1 24 ? -1.221 -9.513 -2.812 1.00 0.26 24 SER A CA 6
ATOM 2787 C C . SER A 1 24 ? 0.192 -9.789 -3.350 1.00 0.23 24 SER A C 6
ATOM 2788 O O . SER A 1 24 ? 0.438 -10.787 -3.981 1.00 0.24 24 SER A O 6
ATOM 2796 N N . ALA A 1 25 ? 1.123 -8.920 -3.069 1.00 0.25 25 ALA A N 6
ATOM 2797 C CA . ALA A 1 25 ? 2.530 -9.125 -3.547 1.00 0.27 25 ALA A CA 6
ATOM 2798 C C . ALA A 1 25 ? 3.341 -9.876 -2.491 1.00 0.25 25 ALA A C 6
ATOM 2799 O O . ALA A 1 25 ? 4.382 -10.432 -2.772 1.00 0.30 25 ALA A O 6
ATOM 2806 N N . LEU A 1 26 ? 2.853 -9.903 -1.283 1.00 0.21 26 LEU A N 6
ATOM 2807 C CA . LEU A 1 26 ? 3.548 -10.628 -0.189 1.00 0.26 26 LEU A CA 6
ATOM 2808 C C . LEU A 1 26 ? 2.748 -11.890 0.124 1.00 0.23 26 LEU A C 6
ATOM 2809 O O . LEU A 1 26 ? 3.289 -12.980 0.182 1.00 0.27 26 LEU A O 6
ATOM 2825 N N . SER A 1 27 ? 1.455 -11.753 0.283 1.00 0.22 27 SER A N 6
ATOM 2826 C CA . SER A 1 27 ? 0.602 -12.944 0.552 1.00 0.26 27 SER A CA 6
ATOM 2827 C C . SER A 1 27 ? 0.386 -13.722 -0.752 1.00 0.23 27 SER A C 6
ATOM 2828 O O . SER A 1 27 ? 0.482 -14.935 -0.783 1.00 0.29 27 SER A O 6
ATOM 2836 N N . SER A 1 28 ? 0.142 -13.035 -1.846 1.00 0.19 28 SER A N 6
ATOM 2837 C CA . SER A 1 28 ? -0.034 -13.747 -3.148 1.00 0.23 28 SER A CA 6
ATOM 2838 C C . SER A 1 28 ? 1.320 -13.800 -3.876 1.00 0.23 28 SER A C 6
ATOM 2839 O O . SER A 1 28 ? 1.412 -13.610 -5.073 1.00 0.31 28 SER A O 6
ATOM 2847 N N . SER A 1 29 ? 2.377 -14.046 -3.135 1.00 0.24 29 SER A N 6
ATOM 2848 C CA . SER A 1 29 ? 3.747 -14.104 -3.729 1.00 0.29 29 SER A CA 6
ATOM 2849 C C . SER A 1 29 ? 4.209 -15.557 -3.904 1.00 0.34 29 SER A C 6
ATOM 2850 O O . SER A 1 29 ? 4.310 -16.055 -5.009 1.00 0.43 29 SER A O 6
ATOM 2858 N N . GLY A 1 30 ? 4.498 -16.237 -2.821 1.00 0.35 30 GLY A N 6
ATOM 2859 C CA . GLY A 1 30 ? 4.961 -17.658 -2.925 1.00 0.44 30 GLY A CA 6
ATOM 2860 C C . GLY A 1 30 ? 4.030 -18.557 -2.121 1.00 0.50 30 GLY A C 6
ATOM 2861 O O . GLY A 1 30 ? 4.467 -19.331 -1.292 1.00 0.66 30 GLY A O 6
ATOM 2865 N N . GLY A 1 31 ? 2.745 -18.453 -2.353 1.00 0.52 31 GLY A N 6
ATOM 2866 C CA . GLY A 1 31 ? 1.771 -19.290 -1.588 1.00 0.63 31 GLY A CA 6
ATOM 2867 C C . GLY A 1 31 ? 1.698 -18.771 -0.151 1.00 0.57 31 GLY A C 6
ATOM 2868 O O . GLY A 1 31 ? 1.780 -19.528 0.798 1.00 0.68 31 GLY A O 6
ATOM 2872 N N . GLN A 1 32 ? 1.557 -17.478 0.011 1.00 0.47 32 GLN A N 6
ATOM 2873 C CA . GLN A 1 32 ? 1.490 -16.892 1.384 1.00 0.47 32 GLN A CA 6
ATOM 2874 C C . GLN A 1 32 ? 0.095 -16.286 1.646 1.00 0.45 32 GLN A C 6
ATOM 2875 O O . GLN A 1 32 ? -0.036 -15.263 2.297 1.00 0.45 32 GLN A O 6
ATOM 2889 N N . GLU A 1 33 ? -0.944 -16.906 1.139 1.00 0.49 33 GLU A N 6
ATOM 2890 C CA . GLU A 1 33 ? -2.330 -16.372 1.344 1.00 0.54 33 GLU A CA 6
ATOM 2891 C C . GLU A 1 33 ? -3.260 -17.480 1.872 1.00 0.71 33 GLU A C 6
ATOM 2892 O O . GLU A 1 33 ? -3.226 -18.573 1.324 1.00 0.82 33 GLU A O 6
ATOM 2905 N N . GLY A 1 1 ? 0.449 16.134 -4.247 1.00 0.63 1 GLY A N 7
ATOM 2906 C CA . GLY A 1 1 ? 0.979 16.546 -2.906 1.00 0.54 1 GLY A CA 7
ATOM 2907 C C . GLY A 1 1 ? 0.162 17.727 -2.371 1.00 0.54 1 GLY A C 7
ATOM 2908 O O . GLY A 1 1 ? -0.861 18.073 -2.926 1.00 0.61 1 GLY A O 7
ATOM 2914 N N . PHE A 1 2 ? 0.609 18.358 -1.310 1.00 0.51 2 PHE A N 7
ATOM 2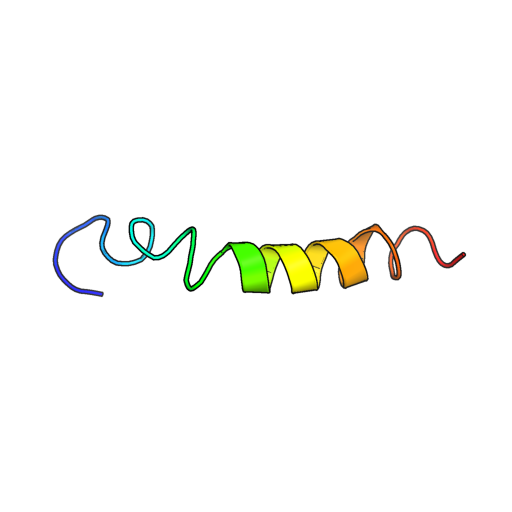915 C CA . PHE A 1 2 ? -0.130 19.519 -0.756 1.00 0.56 2 PHE A CA 7
ATOM 2916 C C . PHE A 1 2 ? 0.839 20.348 0.068 1.00 0.57 2 PHE A C 7
ATOM 2917 O O . PHE A 1 2 ? 1.045 21.514 -0.203 1.00 0.66 2 PHE A O 7
ATOM 2934 N N . PHE A 1 3 ? 1.424 19.770 1.092 1.00 0.51 3 PHE A N 7
ATOM 2935 C CA . PHE A 1 3 ? 2.341 20.566 1.917 1.00 0.56 3 PHE A CA 7
ATOM 2936 C C . PHE A 1 3 ? 3.497 19.745 2.502 1.00 0.54 3 PHE A C 7
ATOM 2937 O O . PHE A 1 3 ? 4.605 20.231 2.604 1.00 0.61 3 PHE A O 7
ATOM 2954 N N . ALA A 1 4 ? 3.253 18.528 2.931 1.00 0.47 4 ALA A N 7
ATOM 2955 C CA . ALA A 1 4 ? 4.357 17.738 3.556 1.00 0.50 4 ALA A CA 7
ATOM 2956 C C . ALA A 1 4 ? 3.946 16.288 3.827 1.00 0.44 4 ALA A C 7
ATOM 2957 O O . ALA A 1 4 ? 4.671 15.348 3.536 1.00 0.47 4 ALA A O 7
ATOM 2964 N N . LEU A 1 5 ? 2.801 16.099 4.413 1.00 0.38 5 LEU A N 7
ATOM 2965 C CA . LEU A 1 5 ? 2.347 14.731 4.733 1.00 0.34 5 LEU A CA 7
ATOM 2966 C C . LEU A 1 5 ? 1.074 14.391 3.970 1.00 0.24 5 LEU A C 7
ATOM 2967 O O . LEU A 1 5 ? 0.600 13.281 4.062 1.00 0.23 5 LEU A O 7
ATOM 2983 N N . ILE A 1 6 ? 0.510 15.315 3.215 1.00 0.24 6 ILE A N 7
ATOM 2984 C CA . ILE A 1 6 ? -0.735 14.967 2.450 1.00 0.21 6 ILE A CA 7
ATOM 2985 C C . ILE A 1 6 ? -0.651 13.537 1.841 1.00 0.19 6 ILE A C 7
ATOM 2986 O O . ILE A 1 6 ? -1.624 12.809 1.910 1.00 0.20 6 ILE A O 7
ATOM 3002 N N . PRO A 1 7 ? 0.500 13.145 1.287 1.00 0.23 7 PRO A N 7
ATOM 3003 C CA . PRO A 1 7 ? 0.619 11.770 0.721 1.00 0.27 7 PRO A CA 7
ATOM 3004 C C . PRO A 1 7 ? 0.622 10.706 1.837 1.00 0.28 7 PRO A C 7
ATOM 3005 O O . PRO A 1 7 ? 0.421 9.536 1.576 1.00 0.33 7 PRO A O 7
ATOM 3016 N N . LYS A 1 8 ? 0.825 11.094 3.079 1.00 0.27 8 LYS A N 7
ATOM 3017 C CA . LYS A 1 8 ? 0.808 10.088 4.186 1.00 0.31 8 LYS A CA 7
ATOM 3018 C C . LYS A 1 8 ? -0.532 10.165 4.918 1.00 0.26 8 LYS A C 7
ATOM 3019 O O . LYS A 1 8 ? -1.029 9.177 5.423 1.00 0.29 8 LYS A O 7
ATOM 3038 N N . ILE A 1 9 ? -1.136 11.330 4.949 1.00 0.22 9 ILE A N 7
ATOM 3039 C CA . ILE A 1 9 ? -2.463 11.469 5.615 1.00 0.21 9 ILE A CA 7
ATOM 3040 C C . ILE A 1 9 ? -3.452 10.561 4.907 1.00 0.19 9 ILE A C 7
ATOM 3041 O O . ILE A 1 9 ? -4.354 10.014 5.514 1.00 0.23 9 ILE A O 7
ATOM 3057 N N . ILE A 1 10 ? -3.258 10.342 3.630 1.00 0.18 10 ILE A N 7
ATOM 3058 C CA . ILE A 1 10 ? -4.166 9.418 2.928 1.00 0.20 10 ILE A CA 7
ATOM 3059 C C . ILE A 1 10 ? -3.676 7.981 3.140 1.00 0.22 10 ILE A C 7
ATOM 3060 O O . ILE A 1 10 ? -4.058 7.086 2.429 1.00 0.26 10 ILE A O 7
ATOM 3076 N N . SER A 1 11 ? -2.852 7.741 4.138 1.00 0.22 11 SER A N 7
ATOM 3077 C CA . SER A 1 11 ? -2.377 6.345 4.386 1.00 0.27 11 SER A CA 7
ATOM 3078 C C . SER A 1 11 ? -3.592 5.409 4.440 1.00 0.30 11 SER A C 7
ATOM 3079 O O . SER A 1 11 ? -3.592 4.323 3.887 1.00 0.36 11 SER A O 7
ATOM 3087 N N . SER A 1 12 ? -4.645 5.850 5.074 1.00 0.31 12 SER A N 7
ATOM 3088 C CA . SER A 1 12 ? -5.883 5.016 5.138 1.00 0.36 12 SER A CA 7
ATOM 3089 C C . SER A 1 12 ? -6.531 4.921 3.736 1.00 0.35 12 SER A C 7
ATOM 3090 O O . SER A 1 12 ? -6.684 3.834 3.216 1.00 0.37 12 SER A O 7
ATOM 3098 N N . PRO A 1 13 ? -6.877 6.057 3.154 1.00 0.34 13 PRO A N 7
ATOM 3099 C CA . PRO A 1 13 ? -7.493 6.068 1.796 1.00 0.35 13 PRO A CA 7
ATOM 3100 C C . PRO A 1 13 ? -6.440 5.988 0.667 1.00 0.32 13 PRO A C 7
ATOM 3101 O O . PRO A 1 13 ? -6.681 6.448 -0.433 1.00 0.37 13 PRO A O 7
ATOM 3112 N N . LEU A 1 14 ? -5.281 5.424 0.915 1.00 0.29 14 LEU A N 7
ATOM 3113 C CA . LEU A 1 14 ? -4.233 5.354 -0.158 1.00 0.28 14 LEU A CA 7
ATOM 3114 C C . LEU A 1 14 ? -3.211 4.245 0.134 1.00 0.28 14 LEU A C 7
ATOM 3115 O O . LEU A 1 14 ? -3.050 3.310 -0.631 1.00 0.30 14 LEU A O 7
ATOM 3131 N N . PHE A 1 15 ? -2.516 4.353 1.235 1.00 0.28 15 PHE A N 7
ATOM 3132 C CA . PHE A 1 15 ? -1.485 3.323 1.586 1.00 0.31 15 PHE A CA 7
ATOM 3133 C C . PHE A 1 15 ? -2.115 1.944 1.725 1.00 0.33 15 PHE A C 7
ATOM 3134 O O . PHE A 1 15 ? -1.620 0.987 1.181 1.00 0.36 15 PHE A O 7
ATOM 3151 N N . LYS A 1 16 ? -3.207 1.832 2.445 1.00 0.34 16 LYS A N 7
ATOM 3152 C CA . LYS A 1 16 ? -3.871 0.495 2.603 1.00 0.37 16 LYS A CA 7
ATOM 3153 C C . LYS A 1 16 ? -4.064 -0.178 1.236 1.00 0.37 16 LYS A C 7
ATOM 3154 O O . LYS A 1 16 ? -4.211 -1.380 1.140 1.00 0.38 16 LYS A O 7
ATOM 3173 N N . THR A 1 17 ? -4.042 0.591 0.178 1.00 0.36 17 THR A N 7
ATOM 3174 C CA . THR A 1 17 ? -4.196 0.021 -1.179 1.00 0.36 17 THR A CA 7
ATOM 3175 C C . THR A 1 17 ? -2.823 -0.450 -1.604 1.00 0.36 17 THR A C 7
ATOM 3176 O O . THR A 1 17 ? -2.648 -1.562 -2.059 1.00 0.39 17 THR A O 7
ATOM 3187 N N . LEU A 1 18 ? -1.829 0.366 -1.366 1.00 0.35 18 LEU A N 7
ATOM 3188 C CA . LEU A 1 18 ? -0.450 -0.070 -1.659 1.00 0.36 18 LEU A CA 7
ATOM 3189 C C . LEU A 1 18 ? -0.143 -1.207 -0.692 1.00 0.38 18 LEU A C 7
ATOM 3190 O O . LEU A 1 18 ? 0.626 -2.107 -0.981 1.00 0.40 18 LEU A O 7
ATOM 3206 N N . LEU A 1 19 ? -0.804 -1.200 0.445 1.00 0.39 19 LEU A N 7
ATOM 3207 C CA . LEU A 1 19 ? -0.614 -2.306 1.413 1.00 0.41 19 LEU A CA 7
ATOM 3208 C C . LEU A 1 19 ? -1.390 -3.504 0.884 1.00 0.41 19 LEU A C 7
ATOM 3209 O O . LEU A 1 19 ? -0.887 -4.608 0.836 1.00 0.43 19 LEU A O 7
ATOM 3225 N N . SER A 1 20 ? -2.603 -3.278 0.419 1.00 0.40 20 SER A N 7
ATOM 3226 C CA . SER A 1 20 ? -3.377 -4.401 -0.177 1.00 0.40 20 SER A CA 7
ATOM 3227 C C . SER A 1 20 ? -2.568 -4.917 -1.364 1.00 0.40 20 SER A C 7
ATOM 3228 O O . SER A 1 20 ? -2.522 -6.103 -1.636 1.00 0.39 20 SER A O 7
ATOM 3236 N N . ALA A 1 21 ? -1.886 -4.018 -2.049 1.00 0.41 21 ALA A N 7
ATOM 3237 C CA . ALA A 1 21 ? -1.038 -4.435 -3.187 1.00 0.41 21 ALA A CA 7
ATOM 3238 C C . ALA A 1 21 ? 0.064 -5.347 -2.675 1.00 0.38 21 ALA A C 7
ATOM 3239 O O . ALA A 1 21 ? 0.343 -6.395 -3.230 1.00 0.36 21 ALA A O 7
ATOM 3246 N N . VAL A 1 22 ? 0.664 -4.964 -1.589 1.00 0.39 22 VAL A N 7
ATOM 3247 C CA . VAL A 1 22 ? 1.729 -5.800 -0.981 1.00 0.39 22 VAL A CA 7
ATOM 3248 C C . VAL A 1 22 ? 1.095 -7.048 -0.386 1.00 0.34 22 VAL A C 7
ATOM 3249 O O . VAL A 1 22 ? 1.613 -8.140 -0.506 1.00 0.32 22 VAL A O 7
ATOM 3262 N N . GLY A 1 23 ? -0.058 -6.893 0.211 1.00 0.33 23 GLY A N 7
ATOM 3263 C CA . GLY A 1 23 ? -0.777 -8.071 0.773 1.00 0.30 23 GLY A CA 7
ATOM 3264 C C . GLY A 1 23 ? -1.010 -9.060 -0.369 1.00 0.26 23 GLY A C 7
ATOM 3265 O O . GLY A 1 23 ? -1.196 -10.234 -0.160 1.00 0.25 23 GLY A O 7
ATOM 3269 N N . SER A 1 24 ? -0.958 -8.586 -1.587 1.00 0.28 24 SER A N 7
ATOM 3270 C CA . SER A 1 24 ? -1.139 -9.494 -2.764 1.00 0.27 24 SER A CA 7
ATOM 3271 C C . SER A 1 24 ? 0.233 -9.902 -3.320 1.00 0.26 24 SER A C 7
ATOM 3272 O O . SER A 1 24 ? 0.372 -10.899 -3.992 1.00 0.24 24 SER A O 7
ATOM 3280 N N . ALA A 1 25 ? 1.252 -9.147 -3.017 1.00 0.31 25 ALA A N 7
ATOM 3281 C CA . ALA A 1 25 ? 2.625 -9.492 -3.504 1.00 0.36 25 ALA A CA 7
ATOM 3282 C C . ALA A 1 25 ? 3.362 -10.294 -2.427 1.00 0.36 25 ALA A C 7
ATOM 3283 O O . ALA A 1 25 ? 4.302 -11.018 -2.699 1.00 0.42 25 ALA A O 7
ATOM 3290 N N . LEU A 1 26 ? 2.915 -10.179 -1.207 1.00 0.32 26 LEU A N 7
ATOM 3291 C CA . LEU A 1 26 ? 3.537 -10.929 -0.082 1.00 0.36 26 LEU A CA 7
ATOM 3292 C C . LEU A 1 26 ? 2.657 -12.133 0.268 1.00 0.33 26 LEU A C 7
ATOM 3293 O O . LEU A 1 26 ? 3.139 -13.182 0.643 1.00 0.40 26 LEU A O 7
ATOM 3309 N N . SER A 1 27 ? 1.362 -11.978 0.141 1.00 0.25 27 SER A N 7
ATOM 3310 C CA . SER A 1 27 ? 0.422 -13.094 0.457 1.00 0.26 27 SER A CA 7
ATOM 3311 C C . SER A 1 27 ? -0.066 -13.788 -0.827 1.00 0.24 27 SER A C 7
ATOM 3312 O O . SER A 1 27 ? -0.511 -14.917 -0.793 1.00 0.35 27 SER A O 7
ATOM 3320 N N . SER A 1 28 ? 0.003 -13.125 -1.959 1.00 0.18 28 SER A N 7
ATOM 3321 C CA . SER A 1 28 ? -0.473 -13.761 -3.229 1.00 0.20 28 SER A CA 7
ATOM 3322 C C . SER A 1 28 ? 0.701 -14.009 -4.194 1.00 0.28 28 SER A C 7
ATOM 3323 O O . SER A 1 28 ? 0.588 -13.824 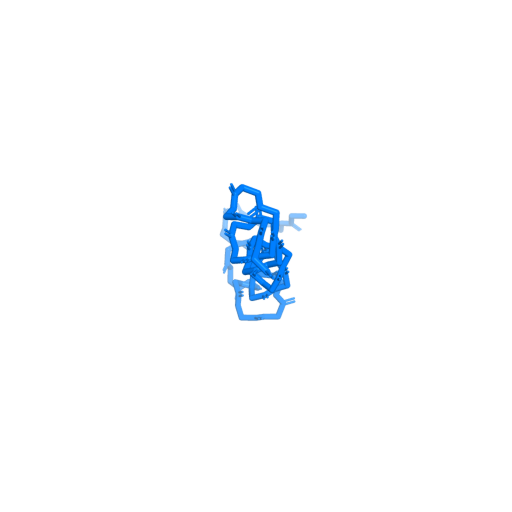-5.391 1.00 0.47 28 SER A O 7
ATOM 3331 N N . SER A 1 29 ? 1.828 -14.432 -3.676 1.00 0.28 29 SER A N 7
ATOM 3332 C CA . SER A 1 29 ? 3.019 -14.700 -4.551 1.00 0.41 29 SER A CA 7
ATOM 3333 C C . SER A 1 29 ? 3.741 -15.979 -4.104 1.00 0.53 29 SER A C 7
ATOM 3334 O O . SER A 1 29 ? 4.044 -16.845 -4.905 1.00 0.62 29 SER A O 7
ATOM 3342 N N . GLY A 1 30 ? 4.007 -16.109 -2.828 1.00 0.59 30 GLY A N 7
ATOM 3343 C CA . GLY A 1 30 ? 4.698 -17.334 -2.314 1.00 0.76 30 GLY A CA 7
ATOM 3344 C C . GLY A 1 30 ? 3.671 -18.223 -1.615 1.00 0.78 30 GLY A C 7
ATOM 3345 O O . GLY A 1 30 ? 3.822 -18.577 -0.461 1.00 0.89 30 GLY A O 7
ATOM 3349 N N . GLY A 1 31 ? 2.617 -18.566 -2.310 1.00 0.72 31 GLY A N 7
ATOM 3350 C CA . GLY A 1 31 ? 1.542 -19.412 -1.708 1.00 0.79 31 GLY A CA 7
ATOM 3351 C C . GLY A 1 31 ? 0.256 -18.589 -1.649 1.00 0.68 31 GLY A C 7
ATOM 3352 O O . GLY A 1 31 ? -0.285 -18.345 -0.590 1.00 0.71 31 GLY A O 7
ATOM 3356 N N . GLN A 1 32 ? -0.219 -18.145 -2.788 1.00 0.59 32 GLN A N 7
ATOM 3357 C CA . GLN A 1 32 ? -1.463 -17.310 -2.832 1.00 0.53 32 GLN A CA 7
ATOM 3358 C C . GLN A 1 32 ? -2.614 -17.983 -2.063 1.00 0.65 32 GLN A C 7
ATOM 3359 O O . GLN A 1 32 ? -2.829 -19.175 -2.170 1.00 0.77 32 GLN A O 7
ATOM 3373 N N . GLU A 1 33 ? -3.352 -17.217 -1.299 1.00 0.66 33 GLU A N 7
ATOM 3374 C CA . GLU A 1 33 ? -4.498 -17.792 -0.523 1.00 0.81 33 GLU A CA 7
ATOM 3375 C C . GLU A 1 33 ? -5.727 -17.969 -1.430 1.00 0.88 33 GLU A C 7
ATOM 3376 O O . GLU A 1 33 ? -5.929 -17.135 -2.304 1.00 0.84 33 GLU A O 7
ATOM 3389 N N . GLY A 1 1 ? 1.149 14.978 -4.216 1.00 0.56 1 GLY A N 8
ATOM 3390 C CA . GLY A 1 1 ? 1.552 15.698 -2.966 1.00 0.46 1 GLY A CA 8
ATOM 3391 C C . GLY A 1 1 ? 0.569 16.842 -2.687 1.00 0.43 1 GLY A C 8
ATOM 3392 O O . GLY A 1 1 ? -0.416 16.997 -3.380 1.00 0.48 1 GLY A O 8
ATOM 3398 N N . PHE A 1 2 ? 0.835 17.651 -1.688 1.00 0.39 2 PHE A N 8
ATOM 3399 C CA . PHE A 1 2 ? -0.065 18.787 -1.371 1.00 0.40 2 PHE A CA 8
ATOM 3400 C C . PHE A 1 2 ? 0.730 19.817 -0.588 1.00 0.40 2 PHE A C 8
ATOM 3401 O O . PHE A 1 2 ? 0.856 20.953 -0.996 1.00 0.46 2 PHE A O 8
ATOM 3418 N N . PHE A 1 3 ? 1.255 19.434 0.551 1.00 0.35 3 PHE A N 8
ATOM 3419 C CA . PHE A 1 3 ? 2.013 20.406 1.351 1.00 0.38 3 PHE A CA 8
ATOM 3420 C C . PHE A 1 3 ? 3.181 19.760 2.104 1.00 0.36 3 PHE A C 8
ATOM 3421 O O . PHE A 1 3 ? 4.236 20.352 2.227 1.00 0.42 3 PHE A O 8
ATOM 3438 N N . ALA A 1 4 ? 3.001 18.574 2.642 1.00 0.31 4 ALA A N 8
ATOM 3439 C CA . ALA A 1 4 ? 4.111 17.948 3.418 1.00 0.33 4 ALA A CA 8
ATOM 3440 C C . ALA A 1 4 ? 3.801 16.500 3.814 1.00 0.28 4 ALA A C 8
ATOM 3441 O O . ALA A 1 4 ? 4.567 15.595 3.550 1.00 0.33 4 ALA A O 8
ATOM 3448 N N . LEU A 1 5 ? 2.690 16.284 4.460 1.00 0.22 5 LEU A N 8
ATOM 3449 C CA . LEU A 1 5 ? 2.327 14.919 4.901 1.00 0.19 5 LEU A CA 8
ATOM 3450 C C . LEU A 1 5 ? 1.134 14.403 4.107 1.00 0.15 5 LEU A C 8
ATOM 3451 O O . LEU A 1 5 ? 0.703 13.294 4.319 1.00 0.15 5 LEU A O 8
ATOM 3467 N N . ILE A 1 6 ? 0.588 15.189 3.197 1.00 0.16 6 ILE A N 8
ATOM 3468 C CA . ILE A 1 6 ? -0.581 14.690 2.397 1.00 0.15 6 ILE A CA 8
ATOM 3469 C C . ILE A 1 6 ? -0.434 13.190 2.016 1.00 0.15 6 ILE A C 8
ATOM 3470 O O . ILE A 1 6 ? -1.410 12.465 2.098 1.00 0.15 6 ILE A O 8
ATOM 3486 N N . PRO A 1 7 ? 0.763 12.736 1.635 1.00 0.18 7 PRO A N 8
ATOM 3487 C CA . PRO A 1 7 ? 0.925 11.296 1.290 1.00 0.22 7 PRO A CA 8
ATOM 3488 C C . PRO A 1 7 ? 0.771 10.414 2.542 1.00 0.21 7 PRO A C 8
ATOM 3489 O O . PRO A 1 7 ? 0.599 9.214 2.440 1.00 0.25 7 PRO A O 8
ATOM 3500 N N . LYS A 1 8 ? 0.818 10.992 3.725 1.00 0.18 8 LYS A N 8
ATOM 3501 C CA . LYS A 1 8 ? 0.653 10.170 4.963 1.00 0.20 8 LYS A CA 8
ATOM 3502 C C . LYS A 1 8 ? -0.775 10.302 5.488 1.00 0.18 8 LYS A C 8
ATOM 3503 O O . LYS A 1 8 ? -1.298 9.406 6.122 1.00 0.20 8 LYS A O 8
ATOM 3522 N N . ILE A 1 9 ? -1.422 11.402 5.209 1.00 0.16 9 ILE A N 8
ATOM 3523 C CA . ILE A 1 9 ? -2.829 11.569 5.668 1.00 0.17 9 ILE A CA 8
ATOM 3524 C C . ILE A 1 9 ? -3.689 10.571 4.914 1.00 0.17 9 ILE A C 8
ATOM 3525 O O . ILE A 1 9 ? -4.648 10.038 5.438 1.00 0.22 9 ILE A O 8
ATOM 3541 N N . ILE A 1 10 ? -3.312 10.256 3.701 1.00 0.15 10 ILE A N 8
ATOM 3542 C CA . ILE A 1 10 ? -4.080 9.239 2.963 1.00 0.17 10 ILE A CA 8
ATOM 3543 C C . ILE A 1 10 ? -3.490 7.856 3.276 1.00 0.18 10 ILE A C 8
ATOM 3544 O O . ILE A 1 10 ? -3.713 6.899 2.569 1.00 0.20 10 ILE A O 8
ATOM 3560 N N . SER A 1 11 ? -2.762 7.735 4.366 1.00 0.19 11 SER A N 8
ATOM 3561 C CA . SER A 1 11 ? -2.192 6.400 4.743 1.00 0.21 11 SER A CA 8
ATOM 3562 C C . SER A 1 11 ? -3.336 5.374 4.803 1.00 0.23 11 SER A C 8
ATOM 3563 O O . SER A 1 11 ? -3.172 4.214 4.477 1.00 0.29 11 SER A O 8
ATOM 3571 N N . SER A 1 12 ? -4.507 5.815 5.183 1.00 0.23 12 SER A N 8
ATOM 3572 C CA . SER A 1 12 ? -5.684 4.892 5.228 1.00 0.26 12 SER A CA 8
ATOM 3573 C C . SER A 1 12 ? -6.360 4.812 3.836 1.00 0.23 12 SER A C 8
ATOM 3574 O O . SER A 1 12 ? -6.506 3.734 3.298 1.00 0.25 12 SER A O 8
ATOM 3582 N N . PRO A 1 13 ? -6.748 5.955 3.288 1.00 0.22 13 PRO A N 8
ATOM 3583 C CA . PRO A 1 13 ? -7.404 5.980 1.947 1.00 0.23 13 PRO A CA 8
ATOM 3584 C C . PRO A 1 13 ? -6.392 5.909 0.780 1.00 0.21 13 PRO A C 8
ATOM 3585 O O . PRO A 1 13 ? -6.706 6.288 -0.331 1.00 0.36 13 PRO A O 8
ATOM 3596 N N . LEU A 1 14 ? -5.195 5.432 1.009 1.00 0.18 14 LEU A N 8
ATOM 3597 C CA . LEU A 1 14 ? -4.184 5.365 -0.100 1.00 0.15 14 LEU A CA 8
ATOM 3598 C C . LEU A 1 14 ? -3.167 4.247 0.162 1.00 0.16 14 LEU A C 8
ATOM 3599 O O . LEU A 1 14 ? -3.024 3.322 -0.618 1.00 0.18 14 LEU A O 8
ATOM 3615 N N . PHE A 1 15 ? -2.461 4.331 1.256 1.00 0.17 15 PHE A N 8
ATOM 3616 C CA . PHE A 1 15 ? -1.442 3.283 1.579 1.00 0.19 15 PHE A CA 8
ATOM 3617 C C . PHE A 1 15 ? -2.095 1.908 1.680 1.00 0.20 15 PHE A C 8
ATOM 3618 O O . PHE A 1 15 ? -1.598 0.953 1.134 1.00 0.22 15 PHE A O 8
ATOM 3635 N N . LYS A 1 16 ? -3.211 1.801 2.362 1.00 0.21 16 LYS A N 8
ATOM 3636 C CA . LYS A 1 16 ? -3.903 0.473 2.478 1.00 0.23 16 LYS A CA 8
ATOM 3637 C C . LYS A 1 16 ? -4.074 -0.170 1.093 1.00 0.22 16 LYS A C 8
ATOM 3638 O O . LYS A 1 16 ? -4.232 -1.369 0.969 1.00 0.24 16 LYS A O 8
ATOM 3657 N N . THR A 1 17 ? -4.023 0.620 0.054 1.00 0.21 17 THR A N 8
ATOM 3658 C CA . THR A 1 17 ? -4.155 0.079 -1.317 1.00 0.21 17 THR A CA 8
ATOM 3659 C C . THR A 1 17 ? -2.780 -0.383 -1.736 1.00 0.21 17 THR A C 8
ATOM 3660 O O . THR A 1 17 ? -2.601 -1.486 -2.210 1.00 0.23 17 THR A O 8
ATOM 3671 N N . LEU A 1 18 ? -1.788 0.424 -1.464 1.00 0.21 18 LEU A N 8
ATOM 3672 C CA . LEU A 1 18 ? -0.405 -0.009 -1.744 1.00 0.23 18 LEU A CA 8
ATOM 3673 C C . LEU A 1 18 ? -0.130 -1.179 -0.803 1.00 0.24 18 LEU A C 8
ATOM 3674 O O . LEU A 1 18 ? 0.618 -2.090 -1.106 1.00 0.28 18 LEU A O 8
ATOM 3690 N N . LEU A 1 19 ? -0.799 -1.178 0.328 1.00 0.24 19 LEU A N 8
ATOM 3691 C CA . LEU A 1 19 ? -0.647 -2.300 1.286 1.00 0.27 19 LEU A CA 8
ATOM 3692 C C . LEU A 1 19 ? -1.419 -3.483 0.726 1.00 0.27 19 LEU A C 8
ATOM 3693 O O . LEU A 1 19 ? -0.921 -4.586 0.673 1.00 0.29 19 LEU A O 8
ATOM 3709 N N . SER A 1 20 ? -2.623 -3.244 0.246 1.00 0.27 20 SER A N 8
ATOM 3710 C CA . SER A 1 20 ? -3.389 -4.356 -0.379 1.00 0.27 20 SER A CA 8
ATOM 3711 C C . SER A 1 20 ? -2.557 -4.854 -1.554 1.00 0.27 20 SER A C 8
ATOM 3712 O O . SER A 1 20 ? -2.497 -6.036 -1.838 1.00 0.27 20 SER A O 8
ATOM 3720 N N . ALA A 1 21 ? -1.868 -3.943 -2.213 1.00 0.27 21 ALA A N 8
ATOM 3721 C CA . ALA A 1 21 ? -0.993 -4.339 -3.335 1.00 0.27 21 ALA A CA 8
ATOM 3722 C C . ALA A 1 21 ? 0.135 -5.200 -2.797 1.00 0.25 21 ALA A C 8
ATOM 3723 O O . ALA A 1 21 ? 0.432 -6.263 -3.314 1.00 0.27 21 ALA A O 8
ATOM 3730 N N . VAL A 1 22 ? 0.732 -4.765 -1.731 1.00 0.25 22 VAL A N 8
ATOM 3731 C CA . VAL A 1 22 ? 1.819 -5.556 -1.103 1.00 0.25 22 VAL A CA 8
ATOM 3732 C C . VAL A 1 22 ? 1.225 -6.839 -0.536 1.00 0.22 22 VAL A C 8
ATOM 3733 O O . VAL A 1 22 ? 1.776 -7.910 -0.685 1.00 0.21 22 VAL A O 8
ATOM 3746 N N . GLY A 1 23 ? 0.067 -6.736 0.066 1.00 0.22 23 GLY A N 8
ATOM 3747 C CA . GLY A 1 23 ? -0.617 -7.950 0.599 1.00 0.22 23 GLY A CA 8
ATOM 3748 C C . GLY A 1 23 ? -0.853 -8.906 -0.572 1.00 0.20 23 GLY A C 8
ATOM 3749 O O . GLY A 1 23 ? -1.039 -10.084 -0.399 1.00 0.19 23 GLY A O 8
ATOM 3753 N N . SER A 1 24 ? -0.804 -8.395 -1.773 1.00 0.22 24 SER A N 8
ATOM 3754 C CA . SER A 1 24 ? -0.983 -9.264 -2.973 1.00 0.21 24 SER A CA 8
ATOM 3755 C C . SER A 1 24 ? 0.397 -9.642 -3.536 1.00 0.21 24 SER A C 8
ATOM 3756 O O . SER A 1 24 ? 0.559 -10.636 -4.200 1.00 0.21 24 SER A O 8
ATOM 3764 N N . ALA A 1 25 ? 1.400 -8.869 -3.233 1.00 0.23 25 ALA A N 8
ATOM 3765 C CA . ALA A 1 25 ? 2.778 -9.190 -3.722 1.00 0.27 25 ALA A CA 8
ATOM 3766 C C . ALA A 1 25 ? 3.505 -10.032 -2.672 1.00 0.25 25 ALA A C 8
ATOM 3767 O O . ALA A 1 25 ? 4.421 -10.778 -2.971 1.00 0.30 25 ALA A O 8
ATOM 3774 N N . LEU A 1 26 ? 3.082 -9.921 -1.446 1.00 0.21 26 LEU A N 8
ATOM 3775 C CA . LEU A 1 26 ? 3.702 -10.699 -0.341 1.00 0.21 26 LEU A CA 8
ATOM 3776 C C . LEU A 1 26 ? 2.822 -11.903 -0.003 1.00 0.19 26 LEU A C 8
ATOM 3777 O O . LEU A 1 26 ? 3.305 -12.961 0.344 1.00 0.26 26 LEU A O 8
ATOM 3793 N N . SER A 1 27 ? 1.528 -11.735 -0.092 1.00 0.15 27 SER A N 8
ATOM 3794 C CA . SER A 1 27 ? 0.601 -12.853 0.235 1.00 0.17 27 SER A CA 8
ATOM 3795 C C . SER A 1 27 ? 0.118 -13.574 -1.024 1.00 0.18 27 SER A C 8
ATOM 3796 O O . SER A 1 27 ? -0.126 -14.765 -0.997 1.00 0.25 27 SER A O 8
ATOM 3804 N N . SER A 1 28 ? -0.012 -12.885 -2.131 1.00 0.15 28 SER A N 8
ATOM 3805 C CA . SER A 1 28 ? -0.475 -13.583 -3.373 1.00 0.18 28 SER A CA 8
ATOM 3806 C C . SER A 1 28 ? 0.714 -14.207 -4.126 1.00 0.22 28 SER A C 8
ATOM 3807 O O . SER A 1 28 ? 0.550 -14.775 -5.188 1.00 0.32 28 SER A O 8
ATOM 3815 N N . SER A 1 29 ? 1.905 -14.121 -3.575 1.00 0.25 29 SER A N 8
ATOM 3816 C CA . SER A 1 29 ? 3.099 -14.723 -4.244 1.00 0.31 29 SER A CA 8
ATOM 3817 C C . SER A 1 29 ? 3.375 -16.117 -3.665 1.00 0.36 29 SER A C 8
ATOM 3818 O O . SER A 1 29 ? 3.593 -17.062 -4.396 1.00 0.42 29 SER A O 8
ATOM 3826 N N . GLY A 1 30 ? 3.356 -16.261 -2.355 1.00 0.37 30 GLY A N 8
ATOM 3827 C CA . GLY A 1 30 ? 3.604 -17.604 -1.746 1.00 0.45 30 GLY A CA 8
ATOM 3828 C C . GLY A 1 30 ? 2.492 -17.924 -0.743 1.00 0.44 30 GLY A C 8
ATOM 3829 O O . GLY A 1 30 ? 2.705 -18.648 0.208 1.00 0.52 30 GLY A O 8
ATOM 3833 N N . GLY A 1 31 ? 1.309 -17.385 -0.946 1.00 0.38 31 GLY A N 8
ATOM 3834 C CA . GLY A 1 31 ? 0.177 -17.649 0.001 1.00 0.40 31 GLY A CA 8
ATOM 3835 C C . GLY A 1 31 ? 0.598 -17.272 1.423 1.00 0.40 31 GLY A C 8
ATOM 3836 O O . GLY A 1 31 ? 0.546 -18.085 2.324 1.00 0.48 31 GLY A O 8
ATOM 3840 N N . GLN A 1 32 ? 1.027 -16.050 1.629 1.00 0.33 32 GLN A N 8
ATOM 3841 C CA . GLN A 1 32 ? 1.464 -15.634 2.998 1.00 0.35 32 GLN A CA 8
ATOM 3842 C C . GLN A 1 32 ? 0.278 -15.688 3.981 1.00 0.38 32 GLN A C 8
ATOM 3843 O O . GLN A 1 32 ? 0.272 -16.466 4.916 1.00 0.46 32 GLN A O 8
ATOM 3857 N N . GLU A 1 33 ? -0.720 -14.864 3.767 1.00 0.34 33 GLU A N 8
ATOM 3858 C CA . GLU A 1 33 ? -1.911 -14.853 4.675 1.00 0.41 33 GLU A CA 8
ATOM 3859 C C . GLU A 1 33 ? -3.197 -14.562 3.879 1.00 0.45 33 GLU A C 8
ATOM 3860 O O . GLU A 1 33 ? -4.185 -15.236 4.123 1.00 0.54 33 GLU A O 8
ATOM 3873 N N . GLY A 1 1 ? 1.344 15.152 -4.221 1.00 0.50 1 GLY A N 9
ATOM 3874 C CA . GLY A 1 1 ? 1.680 15.783 -2.906 1.00 0.39 1 GLY A CA 9
ATOM 3875 C C . GLY A 1 1 ? 0.700 16.926 -2.616 1.00 0.36 1 GLY A C 9
ATOM 3876 O O . GLY A 1 1 ? -0.308 17.061 -3.278 1.00 0.38 1 GLY A O 9
ATOM 3882 N N . PHE A 1 2 ? 0.994 17.752 -1.639 1.00 0.34 2 PHE A N 9
ATOM 3883 C CA . PHE A 1 2 ? 0.097 18.887 -1.308 1.00 0.34 2 PHE A CA 9
ATOM 3884 C C . PHE A 1 2 ? 0.896 19.902 -0.509 1.00 0.35 2 PHE A C 9
ATOM 3885 O O . PHE A 1 2 ? 1.019 21.048 -0.894 1.00 0.40 2 PHE A O 9
ATOM 3902 N N . PHE A 1 3 ? 1.429 19.495 0.619 1.00 0.31 3 PHE A N 9
ATOM 3903 C CA . PHE A 1 3 ? 2.192 20.449 1.435 1.00 0.34 3 PHE A CA 9
ATOM 3904 C C . PHE A 1 3 ? 3.358 19.782 2.175 1.00 0.33 3 PHE A C 9
ATOM 3905 O O . PHE A 1 3 ? 4.413 20.369 2.313 1.00 0.38 3 PHE A O 9
ATOM 3922 N N . ALA A 1 4 ? 3.174 18.583 2.683 1.00 0.27 4 ALA A N 9
ATOM 3923 C CA . ALA A 1 4 ? 4.281 17.934 3.446 1.00 0.28 4 ALA A CA 9
ATOM 3924 C C . ALA A 1 4 ? 3.960 16.483 3.820 1.00 0.23 4 ALA A C 9
ATOM 3925 O O . ALA A 1 4 ? 4.715 15.575 3.535 1.00 0.28 4 ALA A O 9
ATOM 3932 N N . LEU A 1 5 ? 2.851 16.266 4.470 1.00 0.19 5 LEU A N 9
ATOM 3933 C CA . LEU A 1 5 ? 2.478 14.895 4.890 1.00 0.16 5 LEU A CA 9
ATOM 3934 C C . LEU A 1 5 ? 1.281 14.402 4.088 1.00 0.14 5 LEU A C 9
ATOM 3935 O O . LEU A 1 5 ? 0.841 13.295 4.282 1.00 0.16 5 LEU A O 9
ATOM 3951 N N . ILE A 1 6 ? 0.742 15.205 3.191 1.00 0.16 6 ILE A N 9
ATOM 3952 C CA . ILE A 1 6 ? -0.430 14.729 2.383 1.00 0.16 6 ILE A CA 9
ATOM 3953 C C . ILE A 1 6 ? -0.297 13.232 1.984 1.00 0.16 6 ILE A C 9
ATOM 3954 O O . ILE A 1 6 ? -1.279 12.515 2.056 1.00 0.17 6 ILE A O 9
ATOM 3970 N N . PRO A 1 7 ? 0.896 12.772 1.598 1.00 0.19 7 PRO A N 9
ATOM 3971 C CA . PRO A 1 7 ? 1.046 11.334 1.235 1.00 0.22 7 PRO A CA 9
ATOM 3972 C C . PRO A 1 7 ? 0.890 10.439 2.478 1.00 0.21 7 PRO A C 9
ATOM 3973 O O . PRO A 1 7 ? 0.693 9.244 2.363 1.00 0.25 7 PRO A O 9
ATOM 3984 N N . LYS A 1 8 ? 0.959 11.001 3.667 1.00 0.18 8 LYS A N 9
ATOM 3985 C CA . LYS A 1 8 ? 0.789 10.167 4.896 1.00 0.19 8 LYS A CA 9
ATOM 3986 C C . LYS A 1 8 ? -0.633 10.320 5.427 1.00 0.17 8 LYS A C 9
ATOM 3987 O O . LYS A 1 8 ? -1.167 9.432 6.063 1.00 0.21 8 LYS A O 9
ATOM 4006 N N . ILE A 1 9 ? -1.262 11.429 5.146 1.00 0.16 9 ILE A N 9
ATOM 4007 C CA . ILE A 1 9 ? -2.663 11.621 5.607 1.00 0.16 9 ILE A CA 9
ATOM 4008 C C . ILE A 1 9 ? -3.540 10.628 4.864 1.00 0.16 9 ILE A C 9
ATOM 4009 O O . ILE A 1 9 ? -4.511 10.120 5.392 1.00 0.18 9 ILE A O 9
ATOM 4025 N N . ILE A 1 10 ? -3.169 10.292 3.656 1.00 0.15 10 ILE A N 9
ATOM 4026 C CA . ILE A 1 10 ? -3.957 9.281 2.928 1.00 0.15 10 ILE A CA 9
ATOM 4027 C C . ILE A 1 10 ? -3.406 7.887 3.267 1.00 0.15 10 ILE A C 9
ATOM 4028 O O . ILE A 1 10 ? -3.664 6.924 2.582 1.00 0.16 10 ILE A O 9
ATOM 4044 N N . SER A 1 11 ? -2.675 7.764 4.356 1.00 0.16 11 SER A N 9
ATOM 4045 C CA . SER A 1 11 ? -2.146 6.418 4.754 1.00 0.18 11 SER A CA 9
ATOM 4046 C C . SER A 1 11 ? -3.321 5.429 4.842 1.00 0.19 11 SER A C 9
ATOM 4047 O O . SER A 1 11 ? -3.195 4.257 4.546 1.00 0.25 11 SER A O 9
ATOM 4055 N N . SER A 1 12 ? -4.475 5.917 5.216 1.00 0.17 12 SER A N 9
ATOM 4056 C CA . SER A 1 12 ? -5.684 5.039 5.292 1.00 0.19 12 SER A CA 9
ATOM 4057 C C . SER A 1 12 ? -6.369 4.947 3.905 1.00 0.18 12 SER A C 9
ATOM 4058 O O . SER A 1 12 ? -6.554 3.862 3.393 1.00 0.20 12 SER A O 9
ATOM 4066 N N . PRO A 1 13 ? -6.719 6.089 3.330 1.00 0.17 13 PRO A N 9
ATOM 4067 C CA . PRO A 1 13 ? -7.382 6.107 1.992 1.00 0.17 13 PRO A CA 9
ATOM 4068 C C . PRO A 1 13 ? -6.382 5.979 0.820 1.00 0.17 13 PRO A C 9
ATOM 4069 O O . PRO A 1 13 ? -6.704 6.317 -0.302 1.00 0.29 13 PRO A O 9
ATOM 4080 N N . LEU A 1 14 ? -5.189 5.493 1.053 1.00 0.16 14 LEU A N 9
ATOM 4081 C CA . LEU A 1 14 ? -4.191 5.366 -0.065 1.00 0.15 14 LEU A CA 9
ATOM 4082 C C . LEU A 1 14 ? -3.219 4.210 0.201 1.00 0.15 14 LEU A C 9
ATOM 4083 O O . LEU A 1 14 ? -3.115 3.276 -0.573 1.00 0.18 14 LEU A O 9
ATOM 4099 N N . PHE A 1 15 ? -2.506 4.270 1.293 1.00 0.16 15 PHE A N 9
ATOM 4100 C CA . PHE A 1 15 ? -1.528 3.182 1.620 1.00 0.17 15 PHE A CA 9
ATOM 4101 C C . PHE A 1 15 ? -2.233 1.831 1.720 1.00 0.16 15 PHE A C 9
ATOM 4102 O O . PHE A 1 15 ? -1.774 0.854 1.175 1.00 0.17 15 PHE A O 9
ATOM 4119 N N . LYS A 1 16 ? -3.351 1.772 2.403 1.00 0.16 16 LYS A N 9
ATOM 4120 C CA . LYS A 1 16 ? -4.097 0.474 2.524 1.00 0.16 16 LYS A CA 9
ATOM 4121 C C . LYS A 1 16 ? -4.301 -0.157 1.137 1.00 0.15 16 LYS A C 9
ATOM 4122 O O . LYS A 1 16 ? -4.490 -1.349 1.007 1.00 0.16 16 LYS A O 9
ATOM 4141 N N . THR A 1 17 ? -4.235 0.638 0.103 1.00 0.15 17 THR A N 9
ATOM 4142 C CA . THR A 1 17 ? -4.392 0.111 -1.270 1.00 0.15 17 THR A CA 9
ATOM 4143 C C . THR A 1 17 ? -3.041 -0.428 -1.680 1.00 0.15 17 THR A C 9
ATOM 4144 O O . THR A 1 17 ? -2.922 -1.539 -2.156 1.00 0.17 17 THR A O 9
ATOM 4155 N N . LEU A 1 18 ? -2.004 0.321 -1.397 1.00 0.16 18 LEU A N 9
ATOM 4156 C CA . LEU A 1 18 ? -0.647 -0.193 -1.666 1.00 0.17 18 LEU A CA 9
ATOM 4157 C C . LEU A 1 18 ? -0.476 -1.407 -0.756 1.00 0.17 18 LEU A C 9
ATOM 4158 O O . LEU A 1 18 ? 0.189 -2.371 -1.087 1.00 0.18 18 LEU A O 9
ATOM 4174 N N . LEU A 1 19 ? -1.139 -1.374 0.381 1.00 0.16 19 LEU A N 9
ATOM 4175 C CA . LEU A 1 19 ? -1.075 -2.532 1.309 1.00 0.17 19 LEU A CA 9
ATOM 4176 C C . LEU A 1 19 ? -1.888 -3.665 0.698 1.00 0.16 19 LEU A C 9
ATOM 4177 O O . LEU A 1 19 ? -1.424 -4.784 0.601 1.00 0.16 19 LEU A O 9
ATOM 4193 N N . SER A 1 20 ? -3.084 -3.375 0.224 1.00 0.16 20 SER A N 9
ATOM 4194 C CA . SER A 1 20 ? -3.874 -4.445 -0.445 1.00 0.16 20 SER A CA 9
ATOM 4195 C C . SER A 1 20 ? -3.029 -4.947 -1.615 1.00 0.15 20 SER A C 9
ATOM 4196 O O . SER A 1 20 ? -2.991 -6.126 -1.920 1.00 0.16 20 SER A O 9
ATOM 4204 N N . ALA A 1 21 ? -2.307 -4.043 -2.241 1.00 0.16 21 ALA A N 9
ATOM 4205 C CA . ALA A 1 21 ? -1.421 -4.439 -3.358 1.00 0.17 21 ALA A CA 9
ATOM 4206 C C . ALA A 1 21 ? -0.312 -5.329 -2.826 1.00 0.16 21 ALA A C 9
ATOM 4207 O O . ALA A 1 21 ? -0.030 -6.388 -3.354 1.00 0.17 21 ALA A O 9
ATOM 4214 N N . VAL A 1 22 ? 0.296 -4.910 -1.760 1.00 0.16 22 VAL A N 9
ATOM 4215 C CA . VAL A 1 22 ? 1.376 -5.719 -1.144 1.00 0.17 22 VAL A CA 9
ATOM 4216 C C . VAL A 1 22 ? 0.789 -7.017 -0.608 1.00 0.16 22 VAL A C 9
ATOM 4217 O O . VAL A 1 22 ? 1.359 -8.076 -0.762 1.00 0.17 22 VAL A O 9
ATOM 4230 N N . GLY A 1 23 ? -0.375 -6.945 -0.024 1.00 0.16 23 GLY A N 9
ATOM 4231 C CA . GLY A 1 23 ? -1.034 -8.184 0.479 1.00 0.18 23 GLY A CA 9
ATOM 4232 C C . GLY A 1 23 ? -1.177 -9.143 -0.703 1.00 0.16 23 GLY A C 9
ATOM 4233 O O . GLY A 1 23 ? -1.239 -10.335 -0.547 1.00 0.19 23 GLY A O 9
ATOM 4237 N N . SER A 1 24 ? -1.187 -8.616 -1.896 1.00 0.14 24 SER A N 9
ATOM 4238 C CA . SER A 1 24 ? -1.288 -9.487 -3.103 1.00 0.16 24 SER A CA 9
ATOM 4239 C C . SER A 1 24 ? 0.106 -9.723 -3.695 1.00 0.15 24 SER A C 9
ATOM 4240 O O . SER A 1 24 ? 0.360 -10.716 -4.329 1.00 0.18 24 SER A O 9
ATOM 4248 N N . ALA A 1 25 ? 1.019 -8.827 -3.468 1.00 0.15 25 ALA A N 9
ATOM 4249 C CA . ALA A 1 25 ? 2.405 -9.005 -4.010 1.00 0.18 25 ALA A CA 9
ATOM 4250 C C . ALA A 1 25 ? 3.258 -9.783 -3.008 1.00 0.17 25 ALA A C 9
ATOM 4251 O O . ALA A 1 25 ? 4.211 -10.450 -3.366 1.00 0.21 25 ALA A O 9
ATOM 4258 N N . LEU A 1 26 ? 2.903 -9.704 -1.758 1.00 0.15 26 LEU A N 9
ATOM 4259 C CA . LEU A 1 26 ? 3.651 -10.425 -0.697 1.00 0.17 26 LEU A CA 9
ATOM 4260 C C . LEU A 1 26 ? 2.885 -11.694 -0.312 1.00 0.16 26 LEU A C 9
ATOM 4261 O O . LEU A 1 26 ? 3.453 -12.759 -0.190 1.00 0.20 26 LEU A O 9
ATOM 4277 N N . SER A 1 27 ? 1.592 -11.589 -0.131 1.00 0.14 27 SER A N 9
ATOM 4278 C CA . SER A 1 27 ? 0.793 -12.792 0.246 1.00 0.16 27 SER A CA 9
ATOM 4279 C C . SER A 1 27 ? 0.437 -13.632 -0.985 1.00 0.16 27 SER A C 9
ATOM 4280 O O . SER A 1 27 ? 0.379 -14.844 -0.910 1.00 0.21 27 SER A O 9
ATOM 4288 N N . SER A 1 28 ? 0.216 -13.015 -2.126 1.00 0.15 28 SER A N 9
ATOM 4289 C CA . SER A 1 28 ? -0.117 -13.824 -3.338 1.00 0.18 28 SER A CA 9
ATOM 4290 C C . SER A 1 28 ? 1.169 -14.290 -4.048 1.00 0.20 28 SER A C 9
ATOM 4291 O O . SER A 1 28 ? 1.133 -14.738 -5.178 1.00 0.28 28 SER A O 9
ATOM 4299 N N . SER A 1 29 ? 2.300 -14.205 -3.381 1.00 0.19 29 SER A N 9
ATOM 4300 C CA . SER A 1 29 ? 3.588 -14.659 -3.995 1.00 0.23 29 SER A CA 9
ATOM 4301 C C . SER A 1 29 ? 4.012 -15.990 -3.360 1.00 0.25 29 SER A C 9
ATOM 4302 O O . SER A 1 29 ? 4.183 -16.984 -4.039 1.00 0.30 29 SER A O 9
ATOM 4310 N N . GLY A 1 30 ? 4.173 -16.015 -2.057 1.00 0.27 30 GLY A N 9
ATOM 4311 C CA . GLY A 1 30 ? 4.577 -17.282 -1.366 1.00 0.33 30 GLY A CA 9
ATOM 4312 C C . GLY A 1 30 ? 3.751 -17.480 -0.085 1.00 0.32 30 GLY A C 9
ATOM 4313 O O . GLY A 1 30 ? 4.097 -18.287 0.758 1.00 0.40 30 GLY A O 9
ATOM 4317 N N . GLY A 1 31 ? 2.664 -16.757 0.073 1.00 0.28 31 GLY A N 9
ATOM 4318 C CA . GLY A 1 31 ? 1.825 -16.909 1.303 1.00 0.29 31 GLY A CA 9
ATOM 4319 C C . GLY A 1 31 ? 1.645 -15.547 1.982 1.00 0.25 31 GLY A C 9
ATOM 4320 O O . GLY A 1 31 ? 0.533 -15.117 2.239 1.00 0.27 31 GLY A O 9
ATOM 4324 N N . GLN A 1 32 ? 2.725 -14.860 2.268 1.00 0.24 32 GLN A N 9
ATOM 4325 C CA . GLN A 1 32 ? 2.613 -13.517 2.929 1.00 0.23 32 GLN A CA 9
ATOM 4326 C C . GLN A 1 32 ? 3.949 -12.763 2.876 1.00 0.22 32 GLN A C 9
ATOM 4327 O O . GLN A 1 32 ? 3.998 -11.624 2.457 1.00 0.23 32 GLN A O 9
ATOM 4341 N N . GLU A 1 33 ? 5.019 -13.396 3.302 1.00 0.24 33 GLU A N 9
ATOM 4342 C CA . GLU A 1 33 ? 6.368 -12.737 3.289 1.00 0.26 33 GLU A CA 9
ATOM 4343 C C . GLU A 1 33 ? 6.339 -11.400 4.060 1.00 0.27 33 GLU A C 9
ATOM 4344 O O . GLU A 1 33 ? 5.606 -11.313 5.037 1.00 0.32 33 GLU A O 9
ATOM 4357 N N . GLY A 1 1 ? 1.698 13.188 -4.655 1.00 0.56 1 GLY A N 10
ATOM 4358 C CA . GLY A 1 1 ? 2.211 13.887 -3.431 1.00 0.43 1 GLY A CA 10
ATOM 4359 C C . GLY A 1 1 ? 1.612 15.296 -3.351 1.00 0.40 1 GLY A C 10
ATOM 4360 O O . GLY A 1 1 ? 0.725 15.634 -4.107 1.00 0.46 1 GLY A O 10
ATOM 4366 N N . PHE A 1 2 ? 2.094 16.123 -2.451 1.00 0.34 2 PHE A N 10
ATOM 4367 C CA . PHE A 1 2 ? 1.565 17.504 -2.331 1.00 0.35 2 PHE A CA 10
ATOM 4368 C C . PHE A 1 2 ? 2.600 18.350 -1.611 1.00 0.32 2 PHE A C 10
ATOM 4369 O O . PHE A 1 2 ? 3.069 19.341 -2.135 1.00 0.38 2 PHE A O 10
ATOM 4386 N N . PHE A 1 3 ? 2.951 17.985 -0.399 1.00 0.27 3 PHE A N 10
ATOM 4387 C CA . PHE A 1 3 ? 3.929 18.808 0.329 1.00 0.30 3 PHE A CA 10
ATOM 4388 C C . PHE A 1 3 ? 4.838 17.993 1.259 1.00 0.30 3 PHE A C 10
ATOM 4389 O O . PHE A 1 3 ? 6.007 18.297 1.395 1.00 0.35 3 PHE A O 10
ATOM 4406 N N . ALA A 1 4 ? 4.316 16.996 1.935 1.00 0.26 4 ALA A N 10
ATOM 4407 C CA . ALA A 1 4 ? 5.174 16.229 2.890 1.00 0.30 4 ALA A CA 10
ATOM 4408 C C . ALA A 1 4 ? 4.460 14.995 3.451 1.00 0.28 4 ALA A C 10
ATOM 4409 O O . ALA A 1 4 ? 5.008 13.903 3.505 1.00 0.33 4 ALA A O 10
ATOM 4416 N N . LEU A 1 5 ? 3.253 15.167 3.902 1.00 0.25 5 LEU A N 10
ATOM 4417 C CA . LEU A 1 5 ? 2.507 14.032 4.488 1.00 0.25 5 LEU A CA 10
ATOM 4418 C C . LEU A 1 5 ? 1.267 13.714 3.662 1.00 0.19 5 LEU A C 10
ATOM 4419 O O . LEU A 1 5 ? 0.578 12.760 3.954 1.00 0.20 5 LEU A O 10
ATOM 4435 N N . ILE A 1 6 ? 0.963 14.492 2.638 1.00 0.17 6 ILE A N 10
ATOM 4436 C CA . ILE A 1 6 ? -0.253 14.174 1.819 1.00 0.17 6 ILE A CA 10
ATOM 4437 C C . ILE A 1 6 ? -0.416 12.643 1.589 1.00 0.16 6 ILE A C 10
ATOM 4438 O O . ILE A 1 6 ? -1.523 12.149 1.682 1.00 0.19 6 ILE A O 10
ATOM 4454 N N . PRO A 1 7 ? 0.672 11.914 1.323 1.00 0.18 7 PRO A N 10
ATOM 4455 C CA . PRO A 1 7 ? 0.546 10.442 1.123 1.00 0.23 7 PRO A CA 10
ATOM 4456 C C . PRO A 1 7 ? 0.333 9.702 2.461 1.00 0.22 7 PRO A C 10
ATOM 4457 O O . PRO A 1 7 ? 0.004 8.529 2.471 1.00 0.26 7 PRO A O 10
ATOM 4468 N N . LYS A 1 8 ? 0.513 10.361 3.591 1.00 0.19 8 LYS A N 10
ATOM 4469 C CA . LYS A 1 8 ? 0.313 9.656 4.897 1.00 0.22 8 LYS A CA 10
ATOM 4470 C C . LYS A 1 8 ? -1.059 9.990 5.482 1.00 0.19 8 LYS A C 10
ATOM 4471 O O . LYS A 1 8 ? -1.711 9.145 6.058 1.00 0.21 8 LYS A O 10
ATOM 4490 N N . ILE A 1 9 ? -1.518 11.206 5.320 1.00 0.17 9 ILE A N 10
ATOM 4491 C CA . ILE A 1 9 ? -2.873 11.557 5.853 1.00 0.18 9 ILE A CA 10
ATOM 4492 C C . ILE A 1 9 ? -3.907 10.720 5.127 1.00 0.16 9 ILE A C 10
ATOM 4493 O O . ILE A 1 9 ? -4.886 10.282 5.702 1.00 0.19 9 ILE A O 10
ATOM 4509 N N . ILE A 1 10 ? -3.662 10.425 3.881 1.00 0.13 10 ILE A N 10
ATOM 4510 C CA . ILE A 1 10 ? -4.607 9.547 3.167 1.00 0.14 10 ILE A CA 10
ATOM 4511 C C . ILE A 1 10 ? -4.243 8.089 3.472 1.00 0.13 10 ILE A C 10
ATOM 4512 O O . ILE A 1 10 ? -4.638 7.192 2.769 1.00 0.16 10 ILE A O 10
ATOM 4528 N N . SER A 1 11 ? -3.507 7.841 4.539 1.00 0.13 11 SER A N 10
ATOM 4529 C CA . SER A 1 11 ? -3.150 6.430 4.880 1.00 0.16 11 SER A CA 10
ATOM 4530 C C . SER A 1 11 ? -4.427 5.581 4.888 1.00 0.16 11 SER A C 10
ATOM 4531 O O . SER A 1 11 ? -4.462 4.479 4.373 1.00 0.22 11 SER A O 10
ATOM 4539 N N . SER A 1 12 ? -5.493 6.109 5.425 1.00 0.16 12 SER A N 10
ATOM 4540 C CA . SER A 1 12 ? -6.779 5.347 5.419 1.00 0.19 12 SER A CA 10
ATOM 4541 C C . SER A 1 12 ? -7.290 5.200 3.964 1.00 0.17 12 SER A C 10
ATOM 4542 O O . SER A 1 12 ? -7.435 4.089 3.478 1.00 0.20 12 SER A O 10
ATOM 4550 N N . PRO A 1 13 ? -7.526 6.319 3.295 1.00 0.16 13 PRO A N 10
ATOM 4551 C CA . PRO A 1 13 ? -7.996 6.284 1.881 1.00 0.18 13 PRO A CA 10
ATOM 4552 C C . PRO A 1 13 ? -6.825 6.128 0.884 1.00 0.18 13 PRO A C 10
ATOM 4553 O O . PRO A 1 13 ? -6.850 6.693 -0.194 1.00 0.22 13 PRO A O 10
ATOM 4564 N N . LEU A 1 14 ? -5.802 5.379 1.225 1.00 0.16 14 LEU A N 10
ATOM 4565 C CA . LEU A 1 14 ? -4.646 5.221 0.285 1.00 0.17 14 LEU A CA 10
ATOM 4566 C C . LEU A 1 14 ? -3.719 4.083 0.730 1.00 0.18 14 LEU A C 10
ATOM 4567 O O . LEU A 1 14 ? -3.490 3.139 0.002 1.00 0.21 14 LEU A O 10
ATOM 4583 N N . PHE A 1 15 ? -3.178 4.172 1.920 1.00 0.17 15 PHE A N 10
ATOM 4584 C CA . PHE A 1 15 ? -2.247 3.099 2.412 1.00 0.20 15 PHE A CA 10
ATOM 4585 C C . PHE A 1 15 ? -2.896 1.726 2.314 1.00 0.18 15 PHE A C 10
ATOM 4586 O O . PHE A 1 15 ? -2.292 0.794 1.838 1.00 0.20 15 PHE A O 10
ATOM 4603 N N . LYS A 1 16 ? -4.124 1.588 2.751 1.00 0.18 16 LYS A N 10
ATOM 4604 C CA . LYS A 1 16 ? -4.792 0.253 2.652 1.00 0.18 16 LYS A CA 10
ATOM 4605 C C . LYS A 1 16 ? -4.733 -0.245 1.197 1.00 0.17 16 LYS A C 10
ATOM 4606 O O . LYS A 1 16 ? -4.801 -1.428 0.942 1.00 0.18 16 LYS A O 10
ATOM 4625 N N . THR A 1 17 ? -4.547 0.648 0.247 1.00 0.17 17 THR A N 10
ATOM 4626 C CA . THR A 1 17 ? -4.416 0.216 -1.171 1.00 0.18 17 THR A CA 10
ATOM 4627 C C . THR A 1 17 ? -2.994 -0.293 -1.327 1.00 0.19 17 THR A C 10
ATOM 4628 O O . THR A 1 17 ? -2.754 -1.328 -1.912 1.00 0.22 17 THR A O 10
ATOM 4639 N N . LEU A 1 18 ? -2.055 0.396 -0.720 1.00 0.19 18 LEU A N 10
ATOM 4640 C CA . LEU A 1 18 ? -0.658 -0.085 -0.742 1.00 0.21 18 LEU A CA 10
ATOM 4641 C C . LEU A 1 18 ? -0.635 -1.364 0.088 1.00 0.20 18 LEU A C 10
ATOM 4642 O O . LEU A 1 18 ? 0.037 -2.327 -0.235 1.00 0.21 18 LEU A O 10
ATOM 4658 N N . LEU A 1 19 ? -1.428 -1.390 1.136 1.00 0.19 19 LEU A N 10
ATOM 4659 C CA . LEU A 1 19 ? -1.509 -2.619 1.966 1.00 0.20 19 LEU A CA 10
ATOM 4660 C C . LEU A 1 19 ? -2.199 -3.696 1.136 1.00 0.19 19 LEU A C 10
ATOM 4661 O O . LEU A 1 19 ? -1.737 -4.814 1.055 1.00 0.20 19 LEU A O 10
ATOM 4677 N N . SER A 1 20 ? -3.277 -3.351 0.465 1.00 0.20 20 SER A N 10
ATOM 4678 C CA . SER A 1 20 ? -3.941 -4.355 -0.414 1.00 0.20 20 SER A CA 10
ATOM 4679 C C . SER A 1 20 ? -2.910 -4.773 -1.460 1.00 0.19 20 SER A C 10
ATOM 4680 O O . SER A 1 20 ? -2.805 -5.929 -1.831 1.00 0.20 20 SER A O 10
ATOM 4688 N N . ALA A 1 21 ? -2.106 -3.828 -1.894 1.00 0.20 21 ALA A N 10
ATOM 4689 C CA . ALA A 1 21 ? -1.041 -4.142 -2.873 1.00 0.22 21 ALA A CA 10
ATOM 4690 C C . ALA A 1 21 ? -0.028 -5.076 -2.233 1.00 0.20 21 ALA A C 10
ATOM 4691 O O . ALA A 1 21 ? 0.358 -6.084 -2.796 1.00 0.22 21 ALA A O 10
ATOM 4698 N N . VAL A 1 22 ? 0.378 -4.757 -1.043 1.00 0.20 22 VAL A N 10
ATOM 4699 C CA . VAL A 1 22 ? 1.344 -5.621 -0.322 1.00 0.21 22 VAL A CA 10
ATOM 4700 C C . VAL A 1 22 ? 0.682 -6.957 -0.010 1.00 0.19 22 VAL A C 10
ATOM 4701 O O . VAL A 1 22 ? 1.280 -8.004 -0.141 1.00 0.19 22 VAL A O 10
ATOM 4714 N N . GLY A 1 23 ? -0.573 -6.921 0.352 1.00 0.19 23 GLY A N 10
ATOM 4715 C CA . GLY A 1 23 ? -1.309 -8.187 0.617 1.00 0.22 23 GLY A CA 10
ATOM 4716 C C . GLY A 1 23 ? -1.239 -9.032 -0.651 1.00 0.18 23 GLY A C 10
ATOM 4717 O O . GLY A 1 23 ? -1.322 -10.230 -0.615 1.00 0.20 23 GLY A O 10
ATOM 4721 N N . SER A 1 24 ? -1.037 -8.400 -1.776 1.00 0.17 24 SER A N 10
ATOM 4722 C CA . SER A 1 24 ? -0.913 -9.157 -3.060 1.00 0.18 24 SER A CA 10
ATOM 4723 C C . SER A 1 24 ? 0.573 -9.358 -3.397 1.00 0.17 24 SER A C 10
ATOM 4724 O O . SER A 1 24 ? 0.950 -10.278 -4.085 1.00 0.18 24 SER A O 10
ATOM 4732 N N . ALA A 1 25 ? 1.422 -8.518 -2.880 1.00 0.18 25 ALA A N 10
ATOM 4733 C CA . ALA A 1 25 ? 2.889 -8.658 -3.141 1.00 0.22 25 ALA A CA 10
ATOM 4734 C C . ALA A 1 25 ? 3.516 -9.585 -2.095 1.00 0.21 25 ALA A C 10
ATOM 4735 O O . ALA A 1 25 ? 4.554 -10.178 -2.312 1.00 0.26 25 ALA A O 10
ATOM 4742 N N . LEU A 1 26 ? 2.875 -9.714 -0.969 1.00 0.19 26 LEU A N 10
ATOM 4743 C CA . LEU A 1 26 ? 3.384 -10.597 0.115 1.00 0.21 26 LEU A CA 10
ATOM 4744 C C . LEU A 1 26 ? 2.602 -11.911 0.090 1.00 0.18 26 LEU A C 10
ATOM 4745 O O . LEU A 1 26 ? 3.164 -12.987 0.147 1.00 0.23 26 LEU A O 10
ATOM 4761 N N . SER A 1 27 ? 1.301 -11.822 -0.014 1.00 0.16 27 SER A N 10
ATOM 4762 C CA . SER A 1 27 ? 0.455 -13.049 -0.060 1.00 0.17 27 SER A CA 10
ATOM 4763 C C . SER A 1 27 ? 0.430 -13.636 -1.471 1.00 0.14 27 SER A C 10
ATOM 4764 O O . SER A 1 27 ? 0.447 -14.836 -1.649 1.00 0.18 27 SER A O 10
ATOM 4772 N N . SER A 1 28 ? 0.373 -12.797 -2.477 1.00 0.14 28 SER A N 10
ATOM 4773 C CA . SER A 1 28 ? 0.321 -13.309 -3.878 1.00 0.17 28 SER A CA 10
ATOM 4774 C C . SER A 1 28 ? 1.727 -13.374 -4.492 1.00 0.20 28 SER A C 10
ATOM 4775 O O . SER A 1 28 ? 2.198 -14.432 -4.856 1.00 0.26 28 SER A O 10
ATOM 4783 N N . SER A 1 29 ? 2.403 -12.260 -4.609 1.00 0.21 29 SER A N 10
ATOM 4784 C CA . SER A 1 29 ? 3.783 -12.273 -5.205 1.00 0.28 29 SER A CA 10
ATOM 4785 C C . SER A 1 29 ? 4.820 -12.866 -4.232 1.00 0.31 29 SER A C 10
ATOM 4786 O O . SER A 1 29 ? 5.966 -13.056 -4.593 1.00 0.45 29 SER A O 10
ATOM 4794 N N . GLY A 1 30 ? 4.437 -13.157 -3.010 1.00 0.28 30 GLY A N 10
ATOM 4795 C CA . GLY A 1 30 ? 5.411 -13.736 -2.032 1.00 0.35 30 GLY A CA 10
ATOM 4796 C C . GLY A 1 30 ? 4.958 -15.140 -1.624 1.00 0.31 30 GLY A C 10
ATOM 4797 O O . GLY A 1 30 ? 5.558 -16.127 -2.000 1.00 0.39 30 GLY A O 10
ATOM 4801 N N . GLY A 1 31 ? 3.905 -15.234 -0.851 1.00 0.28 31 GLY A N 10
ATOM 4802 C CA . GLY A 1 31 ? 3.404 -16.576 -0.406 1.00 0.32 31 GLY A CA 10
ATOM 4803 C C . GLY A 1 31 ? 2.613 -17.274 -1.527 1.00 0.30 31 GLY A C 10
ATOM 4804 O O . GLY A 1 31 ? 2.345 -18.456 -1.445 1.00 0.37 31 GLY A O 10
ATOM 4808 N N . GLN A 1 32 ? 2.232 -16.554 -2.562 1.00 0.27 32 GLN A N 10
ATOM 4809 C CA . GLN A 1 32 ? 1.447 -17.165 -3.691 1.00 0.29 32 GLN A CA 10
ATOM 4810 C C . GLN A 1 32 ? 0.114 -17.751 -3.186 1.00 0.31 32 GLN A C 10
ATOM 4811 O O . GLN A 1 32 ? -0.333 -18.781 -3.654 1.00 0.38 32 GLN A O 10
ATOM 4825 N N . GLU A 1 33 ? -0.524 -17.079 -2.250 1.00 0.30 33 GLU A N 10
ATOM 4826 C CA . GLU A 1 33 ? -1.841 -17.554 -1.700 1.00 0.35 33 GLU A CA 10
ATOM 4827 C C . GLU A 1 33 ? -1.759 -19.027 -1.240 1.00 0.43 33 GLU A C 10
ATOM 4828 O O . GLU A 1 33 ? -2.388 -19.876 -1.859 1.00 0.57 33 GLU A O 10
ATOM 4841 N N . GLY A 1 1 ? 1.019 15.627 -4.244 1.00 0.53 1 GLY A N 11
ATOM 4842 C CA . GLY A 1 1 ? 1.515 16.069 -2.903 1.00 0.37 1 GLY A CA 11
ATOM 4843 C C . GLY A 1 1 ? 0.730 17.304 -2.444 1.00 0.42 1 GLY A C 11
ATOM 4844 O O . GLY A 1 1 ? -0.273 17.656 -3.032 1.00 0.53 1 GLY A O 11
ATOM 4850 N N . PHE A 1 2 ? 1.181 17.970 -1.407 1.00 0.41 2 PHE A N 11
ATOM 4851 C CA . PHE A 1 2 ? 0.478 19.181 -0.918 1.00 0.50 2 PHE A CA 11
ATOM 4852 C C . PHE A 1 2 ? 1.453 19.991 -0.083 1.00 0.55 2 PHE A C 11
ATOM 4853 O O . PHE A 1 2 ? 1.721 21.139 -0.375 1.00 0.65 2 PHE A O 11
ATOM 4870 N N . PHE A 1 3 ? 1.973 19.415 0.976 1.00 0.50 3 PHE A N 11
ATOM 4871 C CA . PHE A 1 3 ? 2.899 20.190 1.817 1.00 0.58 3 PHE A CA 11
ATOM 4872 C C . PHE A 1 3 ? 3.996 19.328 2.457 1.00 0.55 3 PHE A C 11
ATOM 4873 O O . PHE A 1 3 ? 5.122 19.767 2.588 1.00 0.64 3 PHE A O 11
ATOM 4890 N N . ALA A 1 4 ? 3.681 18.132 2.897 1.00 0.47 4 ALA A N 11
ATOM 4891 C CA . ALA A 1 4 ? 4.726 17.303 3.573 1.00 0.49 4 ALA A CA 11
ATOM 4892 C C . ALA A 1 4 ? 4.239 15.878 3.855 1.00 0.41 4 ALA A C 11
ATOM 4893 O O . ALA A 1 4 ? 4.923 14.899 3.592 1.00 0.43 4 ALA A O 11
ATOM 4900 N N . LEU A 1 5 ? 3.073 15.753 4.415 1.00 0.37 5 LEU A N 11
ATOM 4901 C CA . LEU A 1 5 ? 2.546 14.412 4.743 1.00 0.33 5 LEU A CA 11
ATOM 4902 C C . LEU A 1 5 ? 1.280 14.119 3.951 1.00 0.24 5 LEU A C 11
ATOM 4903 O O . LEU A 1 5 ? 0.751 13.035 4.046 1.00 0.24 5 LEU A O 11
ATOM 4919 N N . ILE A 1 6 ? 0.782 15.056 3.165 1.00 0.23 6 ILE A N 11
ATOM 4920 C CA . ILE A 1 6 ? -0.457 14.755 2.371 1.00 0.22 6 ILE A CA 11
ATOM 4921 C C . ILE A 1 6 ? -0.429 13.310 1.793 1.00 0.20 6 ILE A C 11
ATOM 4922 O O . ILE A 1 6 ? -1.440 12.634 1.846 1.00 0.26 6 ILE A O 11
ATOM 4938 N N . PRO A 1 7 ? 0.716 12.849 1.279 1.00 0.19 7 PRO A N 11
ATOM 4939 C CA . PRO A 1 7 ? 0.783 11.459 0.743 1.00 0.25 7 PRO A CA 11
ATOM 4940 C C . PRO A 1 7 ? 0.707 10.417 1.877 1.00 0.27 7 PRO A C 11
ATOM 4941 O O . PRO A 1 7 ? 0.459 9.254 1.632 1.00 0.33 7 PRO A O 11
ATOM 4952 N N . LYS A 1 8 ? 0.897 10.820 3.117 1.00 0.27 8 LYS A N 11
ATOM 4953 C CA . LYS A 1 8 ? 0.807 9.836 4.240 1.00 0.31 8 LYS A CA 11
ATOM 4954 C C . LYS A 1 8 ? -0.550 9.976 4.928 1.00 0.26 8 LYS A C 11
ATOM 4955 O O . LYS A 1 8 ? -1.103 9.016 5.427 1.00 0.27 8 LYS A O 11
ATOM 4974 N N . ILE A 1 9 ? -1.106 11.165 4.928 1.00 0.23 9 ILE A N 11
ATOM 4975 C CA . ILE A 1 9 ? -2.446 11.366 5.550 1.00 0.21 9 ILE A CA 11
ATOM 4976 C C . ILE A 1 9 ? -3.451 10.495 4.816 1.00 0.20 9 ILE A C 11
ATOM 4977 O O . ILE A 1 9 ? -4.394 9.995 5.398 1.00 0.22 9 ILE A O 11
ATOM 4993 N N . ILE A 1 10 ? -3.226 10.254 3.550 1.00 0.21 10 ILE A N 11
ATOM 4994 C CA . ILE A 1 10 ? -4.149 9.362 2.829 1.00 0.22 10 ILE A CA 11
ATOM 4995 C C . ILE A 1 10 ? -3.723 7.909 3.066 1.00 0.23 10 ILE A C 11
ATOM 4996 O O . ILE A 1 10 ? -4.122 7.025 2.352 1.00 0.26 10 ILE A O 11
ATOM 5012 N N . SER A 1 11 ? -2.931 7.645 4.085 1.00 0.23 11 SER A N 11
ATOM 5013 C CA . SER A 1 11 ? -2.517 6.233 4.354 1.00 0.25 11 SER A CA 11
ATOM 5014 C C . SER A 1 11 ? -3.766 5.342 4.379 1.00 0.27 11 SER A C 11
ATOM 5015 O O . SER A 1 11 ? -3.800 4.269 3.801 1.00 0.32 11 SER A O 11
ATOM 5023 N N . SER A 1 12 ? -4.810 5.807 5.010 1.00 0.25 12 SER A N 11
ATOM 5024 C CA . SER A 1 12 ? -6.077 5.016 5.040 1.00 0.28 12 SER A CA 11
ATOM 5025 C C . SER A 1 12 ? -6.685 4.936 3.618 1.00 0.29 12 SER A C 11
ATOM 5026 O O . SER A 1 12 ? -6.859 3.852 3.098 1.00 0.31 12 SER A O 11
ATOM 5034 N N . PRO A 1 13 ? -6.972 6.082 3.021 1.00 0.28 13 PRO A N 11
ATOM 5035 C CA . PRO A 1 13 ? -7.544 6.111 1.642 1.00 0.31 13 PRO A CA 11
ATOM 5036 C C . PRO A 1 13 ? -6.461 5.969 0.545 1.00 0.31 13 PRO A C 11
ATOM 5037 O O . PRO A 1 13 ? -6.657 6.410 -0.572 1.00 0.38 13 PRO A O 11
ATOM 5048 N N . LEU A 1 14 ? -5.329 5.376 0.838 1.00 0.30 14 LEU A N 11
ATOM 5049 C CA . LEU A 1 14 ? -4.255 5.250 -0.206 1.00 0.31 14 LEU A CA 11
ATOM 5050 C C . LEU A 1 14 ? -3.296 4.098 0.122 1.00 0.30 14 LEU A C 11
ATOM 5051 O O . LEU A 1 14 ? -3.138 3.165 -0.645 1.00 0.34 14 LEU A O 11
ATOM 5067 N N . PHE A 1 15 ? -2.649 4.165 1.255 1.00 0.29 15 PHE A N 11
ATOM 5068 C CA . PHE A 1 15 ? -1.683 3.085 1.639 1.00 0.30 15 PHE A CA 11
ATOM 5069 C C . PHE A 1 15 ? -2.384 1.738 1.738 1.00 0.29 15 PHE A C 11
ATOM 5070 O O . PHE A 1 15 ? -1.904 0.759 1.220 1.00 0.31 15 PHE A O 11
ATOM 5087 N N . LYS A 1 16 ? -3.519 1.678 2.394 1.00 0.27 16 LYS A N 11
ATOM 5088 C CA . LYS A 1 16 ? -4.256 0.374 2.509 1.00 0.28 16 LYS A CA 11
ATOM 5089 C C . LYS A 1 16 ? -4.410 -0.279 1.125 1.00 0.28 16 LYS A C 11
ATOM 5090 O O . LYS A 1 16 ? -4.587 -1.475 1.008 1.00 0.30 16 LYS A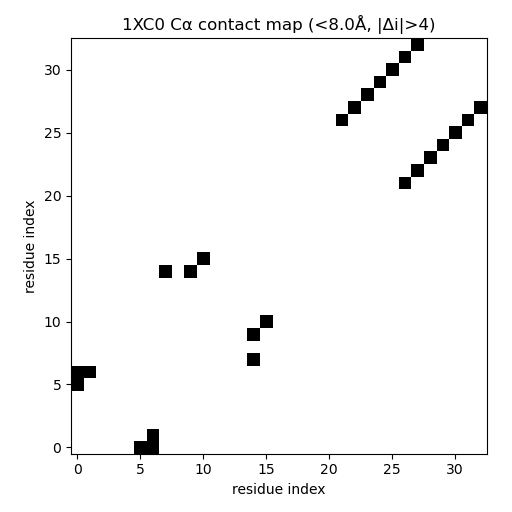 O 11
ATOM 5109 N N . THR A 1 17 ? -4.313 0.500 0.080 1.00 0.30 17 THR A N 11
ATOM 5110 C CA . THR A 1 17 ? -4.418 -0.054 -1.289 1.00 0.32 17 THR A CA 11
ATOM 5111 C C . THR A 1 17 ? -3.050 -0.591 -1.640 1.00 0.32 17 THR A C 11
ATOM 5112 O O . THR A 1 17 ? -2.906 -1.713 -2.084 1.00 0.33 17 THR A O 11
ATOM 5123 N N . LEU A 1 18 ? -2.031 0.175 -1.342 1.00 0.34 18 LEU A N 11
ATOM 5124 C CA . LEU A 1 18 ? -0.661 -0.330 -1.553 1.00 0.36 18 LEU A CA 11
ATOM 5125 C C . LEU A 1 18 ? -0.501 -1.520 -0.610 1.00 0.33 18 LEU A C 11
ATOM 5126 O O . LEU A 1 18 ? 0.199 -2.475 -0.890 1.00 0.34 18 LEU A O 11
ATOM 5142 N N . LEU A 1 19 ? -1.210 -1.477 0.499 1.00 0.30 19 LEU A N 11
ATOM 5143 C CA . LEU A 1 19 ? -1.156 -2.609 1.457 1.00 0.29 19 LEU A CA 11
ATOM 5144 C C . LEU A 1 19 ? -1.948 -3.763 0.864 1.00 0.27 19 LEU A C 11
ATOM 5145 O O . LEU A 1 19 ? -1.478 -4.881 0.818 1.00 0.27 19 LEU A O 11
ATOM 5161 N N . SER A 1 20 ? -3.131 -3.496 0.347 1.00 0.27 20 SER A N 11
ATOM 5162 C CA . SER A 1 20 ? -3.899 -4.593 -0.307 1.00 0.27 20 SER A CA 11
ATOM 5163 C C . SER A 1 20 ? -3.031 -5.119 -1.451 1.00 0.27 20 SER A C 11
ATOM 5164 O O . SER A 1 20 ? -2.986 -6.309 -1.736 1.00 0.25 20 SER A O 11
ATOM 5172 N N . ALA A 1 21 ? -2.295 -4.226 -2.078 1.00 0.30 21 ALA A N 11
ATOM 5173 C CA . ALA A 1 21 ? -1.387 -4.640 -3.169 1.00 0.32 21 ALA A CA 11
ATOM 5174 C C . ALA A 1 21 ? -0.275 -5.505 -2.601 1.00 0.30 21 ALA A C 11
ATOM 5175 O O . ALA A 1 21 ? 0.044 -6.559 -3.116 1.00 0.30 21 ALA A O 11
ATOM 5182 N N . VAL A 1 22 ? 0.297 -5.067 -1.522 1.00 0.30 22 VAL A N 11
ATOM 5183 C CA . VAL A 1 22 ? 1.382 -5.844 -0.873 1.00 0.31 22 VAL A CA 11
ATOM 5184 C C . VAL A 1 22 ? 0.810 -7.121 -0.272 1.00 0.26 22 VAL A C 11
ATOM 5185 O O . VAL A 1 22 ? 1.387 -8.183 -0.379 1.00 0.26 22 VAL A O 11
ATOM 5198 N N . GLY A 1 23 ? -0.346 -7.025 0.325 1.00 0.24 23 GLY A N 11
ATOM 5199 C CA . GLY A 1 23 ? -0.994 -8.239 0.901 1.00 0.22 23 GLY A CA 11
ATOM 5200 C C . GLY A 1 23 ? -1.182 -9.246 -0.232 1.00 0.19 23 GLY A C 11
ATOM 5201 O O . GLY A 1 23 ? -1.259 -10.430 -0.024 1.00 0.19 23 GLY A O 11
ATOM 5205 N N . SER A 1 24 ? -1.216 -8.768 -1.442 1.00 0.20 24 SER A N 11
ATOM 5206 C CA . SER A 1 24 ? -1.365 -9.682 -2.613 1.00 0.19 24 SER A CA 11
ATOM 5207 C C . SER A 1 24 ? 0.017 -9.982 -3.213 1.00 0.19 24 SER A C 11
ATOM 5208 O O . SER A 1 24 ? 0.233 -11.006 -3.827 1.00 0.18 24 SER A O 11
ATOM 5216 N N . ALA A 1 25 ? 0.959 -9.105 -3.013 1.00 0.24 25 ALA A N 11
ATOM 5217 C CA . ALA A 1 25 ? 2.336 -9.326 -3.557 1.00 0.29 25 ALA A CA 11
ATOM 5218 C C . ALA A 1 25 ? 3.199 -10.067 -2.533 1.00 0.30 25 ALA A C 11
ATOM 5219 O O . ALA A 1 25 ? 4.178 -10.700 -2.869 1.00 0.35 25 ALA A O 11
ATOM 5226 N N . LEU A 1 26 ? 2.826 -9.993 -1.288 1.00 0.28 26 LEU A N 11
ATOM 5227 C CA . LEU A 1 26 ? 3.592 -10.683 -0.215 1.00 0.34 26 LEU A CA 11
ATOM 5228 C C . LEU A 1 26 ? 2.825 -11.928 0.234 1.00 0.31 26 LEU A C 11
ATOM 5229 O O . LEU A 1 26 ? 3.395 -12.981 0.444 1.00 0.36 26 LEU A O 11
ATOM 5245 N N . SER A 1 27 ? 1.529 -11.806 0.374 1.00 0.26 27 SER A N 11
ATOM 5246 C CA . SER A 1 27 ? 0.700 -12.969 0.808 1.00 0.28 27 SER A CA 11
ATOM 5247 C C . SER A 1 27 ? 0.271 -13.820 -0.395 1.00 0.23 27 SER A C 11
ATOM 5248 O O . SER A 1 27 ? 0.035 -15.003 -0.263 1.00 0.31 27 SER A O 11
ATOM 5256 N N . SER A 1 28 ? 0.159 -13.236 -1.566 1.00 0.16 28 SER A N 11
ATOM 5257 C CA . SER A 1 28 ? -0.261 -14.040 -2.753 1.00 0.17 28 SER A CA 11
ATOM 5258 C C . SER A 1 28 ? 0.930 -14.263 -3.689 1.00 0.16 28 SER A C 11
ATOM 5259 O O . SER A 1 28 ? 1.287 -15.384 -3.992 1.00 0.24 28 SER A O 11
ATOM 5267 N N . SER A 1 29 ? 1.560 -13.208 -4.137 1.00 0.19 29 SER A N 11
ATOM 5268 C CA . SER A 1 29 ? 2.741 -13.363 -5.048 1.00 0.25 29 SER A CA 11
ATOM 5269 C C . SER A 1 29 ? 4.031 -13.543 -4.229 1.00 0.32 29 SER A C 11
ATOM 5270 O O . SER A 1 29 ? 5.064 -12.990 -4.556 1.00 0.45 29 SER A O 11
ATOM 5278 N N . GLY A 1 30 ? 3.978 -14.317 -3.169 1.00 0.37 30 GLY A N 11
ATOM 5279 C CA . GLY A 1 30 ? 5.199 -14.534 -2.331 1.00 0.49 30 GLY A CA 11
ATOM 5280 C C . GLY A 1 30 ? 4.954 -15.678 -1.343 1.00 0.49 30 GLY A C 11
ATOM 5281 O O . GLY A 1 30 ? 5.445 -16.773 -1.521 1.00 0.58 30 GLY A O 11
ATOM 5285 N N . GLY A 1 31 ? 4.195 -15.432 -0.304 1.00 0.46 31 GLY A N 11
ATOM 5286 C CA . GLY A 1 31 ? 3.916 -16.510 0.698 1.00 0.53 31 GLY A CA 11
ATOM 5287 C C . GLY A 1 31 ? 2.436 -16.891 0.645 1.00 0.49 31 GLY A C 11
ATOM 5288 O O . GLY A 1 31 ? 1.672 -16.555 1.529 1.00 0.54 31 GLY A O 11
ATOM 5292 N N . GLN A 1 32 ? 2.025 -17.584 -0.390 1.00 0.45 32 GLN A N 11
ATOM 5293 C CA . GLN A 1 32 ? 0.585 -17.981 -0.506 1.00 0.48 32 GLN A CA 11
ATOM 5294 C C . GLN A 1 32 ? 0.373 -19.433 -0.044 1.00 0.59 32 GLN A C 11
ATOM 5295 O O . GLN A 1 32 ? -0.409 -19.697 0.851 1.00 0.68 32 GLN A O 11
ATOM 5309 N N . GLU A 1 33 ? 1.052 -20.372 -0.654 1.00 0.62 33 GLU A N 11
ATOM 5310 C CA . GLU A 1 33 ? 0.889 -21.806 -0.261 1.00 0.75 33 GLU A CA 11
ATOM 5311 C C . GLU A 1 33 ? 2.228 -22.390 0.211 1.00 0.81 33 GLU A C 11
ATOM 5312 O O . GLU A 1 33 ? 2.226 -23.081 1.217 1.00 0.91 33 GLU A O 11
ATOM 5325 N N . GLY A 1 1 ? 1.945 14.335 -4.452 1.00 1.02 1 GLY A N 12
ATOM 5326 C CA . GLY A 1 1 ? 2.163 14.998 -3.126 1.00 0.82 1 GLY A CA 12
ATOM 5327 C C . GLY A 1 1 ? 1.233 16.210 -2.994 1.00 0.78 1 GLY A C 12
ATOM 5328 O O . GLY A 1 1 ? 0.325 16.384 -3.781 1.00 0.82 1 GLY A O 12
ATOM 5334 N N . PHE A 1 2 ? 1.463 17.056 -2.018 1.00 0.74 2 PHE A N 12
ATOM 5335 C CA . PHE A 1 2 ? 0.613 18.259 -1.843 1.00 0.76 2 PHE A CA 12
ATOM 5336 C C . PHE A 1 2 ? 1.415 19.298 -1.077 1.00 0.80 2 PHE A C 12
ATOM 5337 O O . PHE A 1 2 ? 1.645 20.389 -1.557 1.00 0.91 2 PHE A O 12
ATOM 5354 N N . PHE A 1 3 ? 1.830 18.974 0.124 1.00 0.74 3 PHE A N 12
ATOM 5355 C CA . PHE A 1 3 ? 2.589 19.961 0.904 1.00 0.80 3 PHE A CA 12
ATOM 5356 C C . PHE A 1 3 ? 3.650 19.314 1.804 1.00 0.76 3 PHE A C 12
ATOM 5357 O O . PHE A 1 3 ? 4.725 19.853 1.971 1.00 0.86 3 PHE A O 12
ATOM 5374 N N . ALA A 1 4 ? 3.352 18.189 2.416 1.00 0.64 4 ALA A N 12
ATOM 5375 C CA . ALA A 1 4 ? 4.355 17.569 3.332 1.00 0.63 4 ALA A CA 12
ATOM 5376 C C . ALA A 1 4 ? 3.909 16.192 3.835 1.00 0.52 4 ALA A C 12
ATOM 5377 O O . ALA A 1 4 ? 4.611 15.210 3.701 1.00 0.56 4 ALA A O 12
ATOM 5384 N N . LEU A 1 5 ? 2.748 16.122 4.424 1.00 0.43 5 LEU A N 12
ATOM 5385 C CA . LEU A 1 5 ? 2.249 14.837 4.959 1.00 0.34 5 LEU A CA 12
ATOM 5386 C C . LEU A 1 5 ? 1.126 14.304 4.083 1.00 0.29 5 LEU A C 12
ATOM 5387 O O . LEU A 1 5 ? 0.605 13.249 4.349 1.00 0.26 5 LEU A O 12
ATOM 5403 N N . ILE A 1 6 ? 0.739 15.017 3.042 1.00 0.33 6 ILE A N 12
ATOM 5404 C CA . ILE A 1 6 ? -0.360 14.503 2.157 1.00 0.31 6 ILE A CA 12
ATOM 5405 C C . ILE A 1 6 ? -0.294 12.957 1.979 1.00 0.29 6 ILE A C 12
ATOM 5406 O O . ILE A 1 6 ? -1.325 12.315 2.041 1.00 0.27 6 ILE A O 12
ATOM 5422 N N . PRO A 1 7 ? 0.896 12.380 1.795 1.00 0.38 7 PRO A N 12
ATOM 5423 C CA . PRO A 1 7 ? 0.982 10.896 1.653 1.00 0.45 7 PRO A CA 12
ATOM 5424 C C . PRO A 1 7 ? 0.609 10.193 2.977 1.00 0.42 7 PRO A C 12
ATOM 5425 O O . PRO A 1 7 ? 0.305 9.015 2.990 1.00 0.49 7 PRO A O 12
ATOM 5436 N N . LYS A 1 8 ? 0.608 10.904 4.084 1.00 0.35 8 LYS A N 12
ATOM 5437 C CA . LYS A 1 8 ? 0.222 10.268 5.387 1.00 0.36 8 LYS A CA 12
ATOM 5438 C C . LYS A 1 8 ? -1.258 10.523 5.665 1.00 0.31 8 LYS A C 12
ATOM 5439 O O . LYS A 1 8 ? -1.910 9.756 6.345 1.00 0.34 8 LYS A O 12
ATOM 5458 N N . ILE A 1 9 ? -1.805 11.584 5.128 1.00 0.25 9 ILE A N 12
ATOM 5459 C CA . ILE A 1 9 ? -3.253 11.853 5.350 1.00 0.24 9 ILE A CA 12
ATOM 5460 C C . ILE A 1 9 ? -4.042 10.810 4.578 1.00 0.23 9 ILE A C 12
ATOM 5461 O O . ILE A 1 9 ? -5.065 10.329 5.024 1.00 0.26 9 ILE A O 12
ATOM 5477 N N . ILE A 1 10 ? -3.532 10.397 3.446 1.00 0.21 10 ILE A N 12
ATOM 5478 C CA . ILE A 1 10 ? -4.224 9.330 2.697 1.00 0.23 10 ILE A CA 12
ATOM 5479 C C . ILE A 1 10 ? -3.663 7.974 3.155 1.00 0.24 10 ILE A C 12
ATOM 5480 O O . ILE A 1 10 ? -3.832 6.967 2.505 1.00 0.28 10 ILE A O 12
ATOM 5496 N N . SER A 1 11 ? -3.021 7.940 4.305 1.00 0.24 11 SER A N 12
ATOM 5497 C CA . SER A 1 11 ? -2.475 6.644 4.823 1.00 0.27 11 SER A CA 12
ATOM 5498 C C . SER A 1 11 ? -3.616 5.620 4.892 1.00 0.30 11 SER A C 12
ATOM 5499 O O . SER A 1 11 ? -3.431 4.442 4.660 1.00 0.37 11 SER A O 12
ATOM 5507 N N . SER A 1 12 ? -4.807 6.077 5.168 1.00 0.28 12 SER A N 12
ATOM 5508 C CA . SER A 1 12 ? -5.976 5.149 5.200 1.00 0.32 12 SER A CA 12
ATOM 5509 C C . SER A 1 12 ? -6.568 5.012 3.777 1.00 0.32 12 SER A C 12
ATOM 5510 O O . SER A 1 12 ? -6.679 3.907 3.269 1.00 0.35 12 SER A O 12
ATOM 5518 N N . PRO A 1 13 ? -6.917 6.132 3.161 1.00 0.31 13 PRO A N 12
ATOM 5519 C CA . PRO A 1 13 ? -7.480 6.110 1.781 1.00 0.32 13 PRO A CA 12
ATOM 5520 C C . PRO A 1 13 ? -6.373 6.078 0.704 1.00 0.31 13 PRO A C 12
ATOM 5521 O O . PRO A 1 13 ? -6.442 6.788 -0.281 1.00 0.34 13 PRO A O 12
ATOM 5532 N N . LEU A 1 14 ? -5.357 5.264 0.882 1.00 0.31 14 LEU A N 12
ATOM 5533 C CA . LEU A 1 14 ? -4.251 5.195 -0.128 1.00 0.31 14 LEU A CA 12
ATOM 5534 C C . LEU A 1 14 ? -3.243 4.103 0.251 1.00 0.32 14 LEU A C 12
ATOM 5535 O O . LEU A 1 14 ? -3.010 3.167 -0.493 1.00 0.36 14 LEU A O 12
ATOM 5551 N N . PHE A 1 15 ? -2.639 4.222 1.405 1.00 0.31 15 PHE A N 12
ATOM 5552 C CA . PHE A 1 15 ? -1.630 3.205 1.841 1.00 0.33 15 PHE A CA 12
ATOM 5553 C C . PHE A 1 15 ? -2.236 1.808 1.897 1.00 0.34 15 PHE A C 12
ATOM 5554 O O . PHE A 1 15 ? -1.665 0.870 1.388 1.00 0.36 15 PHE A O 12
ATOM 5571 N N . LYS A 1 16 ? -3.388 1.653 2.508 1.00 0.34 16 LYS A N 12
ATOM 5572 C CA . LYS A 1 16 ? -4.005 0.291 2.570 1.00 0.36 16 LYS A CA 12
ATOM 5573 C C . LYS A 1 16 ? -4.125 -0.293 1.150 1.00 0.36 16 LYS A C 12
ATOM 5574 O O . LYS A 1 16 ? -4.214 -1.488 0.978 1.00 0.37 16 LYS A O 12
ATOM 5593 N N . THR A 1 17 ? -4.076 0.539 0.131 1.00 0.36 17 THR A N 12
ATOM 5594 C CA . THR A 1 17 ? -4.125 0.019 -1.262 1.00 0.38 17 THR A CA 12
ATOM 5595 C C . THR A 1 17 ? -2.727 -0.480 -1.575 1.00 0.38 17 THR A C 12
ATOM 5596 O O . THR A 1 17 ? -2.541 -1.549 -2.117 1.00 0.40 17 THR A O 12
ATOM 5607 N N . LEU A 1 18 ? -1.734 0.267 -1.148 1.00 0.37 18 LEU A N 12
ATOM 5608 C CA . LEU A 1 18 ? -0.341 -0.187 -1.326 1.00 0.38 18 LEU A CA 12
ATOM 5609 C C . LEU A 1 18 ? -0.168 -1.398 -0.421 1.00 0.39 18 LEU A C 12
ATOM 5610 O O . LEU A 1 18 ? 0.483 -2.370 -0.764 1.00 0.41 18 LEU A O 12
ATOM 5626 N N . LEU A 1 19 ? -0.814 -1.366 0.723 1.00 0.38 19 LEU A N 12
ATOM 5627 C CA . LEU A 1 19 ? -0.745 -2.535 1.633 1.00 0.39 19 LEU A CA 12
ATOM 5628 C C . LEU A 1 19 ? -1.516 -3.679 0.980 1.00 0.39 19 LEU A C 12
ATOM 5629 O O . LEU A 1 19 ? -1.050 -4.798 0.927 1.00 0.40 19 LEU A O 12
ATOM 5645 N N . SER A 1 20 ? -2.675 -3.390 0.425 1.00 0.38 20 SER A N 12
ATOM 5646 C CA . SER A 1 20 ? -3.439 -4.455 -0.285 1.00 0.39 20 SER A CA 12
ATOM 5647 C C . SER A 1 20 ? -2.570 -4.929 -1.442 1.00 0.38 20 SER A C 12
ATOM 5648 O O . SER A 1 20 ? -2.551 -6.096 -1.790 1.00 0.37 20 SER A O 12
ATOM 5656 N N . ALA A 1 21 ? -1.812 -4.021 -2.016 1.00 0.40 21 ALA A N 12
ATOM 5657 C CA . ALA A 1 21 ? -0.900 -4.399 -3.119 1.00 0.41 21 ALA A CA 12
ATOM 5658 C C . ALA A 1 21 ? 0.188 -5.309 -2.574 1.00 0.38 21 ALA A C 12
ATOM 5659 O O . ALA A 1 21 ? 0.510 -6.334 -3.143 1.00 0.38 21 ALA A O 12
ATOM 5666 N N . VAL A 1 22 ? 0.731 -4.945 -1.453 1.00 0.38 22 VAL A N 12
ATOM 5667 C CA . VAL A 1 22 ? 1.786 -5.776 -0.820 1.00 0.37 22 VAL A CA 12
ATOM 5668 C C . VAL A 1 22 ? 1.163 -7.067 -0.307 1.00 0.30 22 VAL A C 12
ATOM 5669 O O . VAL A 1 22 ? 1.698 -8.141 -0.483 1.00 0.30 22 VAL A O 12
ATOM 5682 N N . GLY A 1 23 ? -0.002 -6.963 0.276 1.00 0.28 23 GLY A N 12
ATOM 5683 C CA . GLY A 1 23 ? -0.713 -8.182 0.754 1.00 0.25 23 GLY A CA 12
ATOM 5684 C C . GLY A 1 23 ? -0.964 -9.069 -0.463 1.00 0.22 23 GLY A C 12
ATOM 5685 O O . GLY A 1 23 ? -1.151 -10.255 -0.357 1.00 0.21 23 GLY A O 12
ATOM 5689 N N . SER A 1 24 ? -0.925 -8.493 -1.631 1.00 0.25 24 SER A N 12
ATOM 5690 C CA . SER A 1 24 ? -1.121 -9.298 -2.870 1.00 0.24 24 SER A CA 12
ATOM 5691 C C . SER A 1 24 ? 0.249 -9.698 -3.435 1.00 0.27 24 SER A C 12
ATOM 5692 O O . SER A 1 24 ? 0.392 -10.691 -4.110 1.00 0.28 24 SER A O 12
ATOM 5700 N N . ALA A 1 25 ? 1.267 -8.944 -3.129 1.00 0.33 25 ALA A N 12
ATOM 5701 C CA . ALA A 1 25 ? 2.637 -9.278 -3.632 1.00 0.40 25 ALA A CA 12
ATOM 5702 C C . ALA A 1 25 ? 3.366 -10.166 -2.621 1.00 0.41 25 ALA A C 12
ATOM 5703 O O . ALA A 1 25 ? 4.272 -10.902 -2.960 1.00 0.49 25 ALA A O 12
ATOM 5710 N N . LEU A 1 26 ? 2.961 -10.103 -1.387 1.00 0.36 26 LEU A N 12
ATOM 5711 C CA . LEU A 1 26 ? 3.596 -10.933 -0.329 1.00 0.41 26 LEU A CA 12
ATOM 5712 C C . LEU A 1 26 ? 2.704 -12.137 -0.029 1.00 0.37 26 LEU A C 12
ATOM 5713 O O . LEU A 1 26 ? 3.166 -13.251 0.130 1.00 0.45 26 LEU A O 12
ATOM 5729 N N . SER A 1 27 ? 1.419 -11.909 0.045 1.00 0.30 27 SER A N 12
ATOM 5730 C CA . SER A 1 27 ? 0.464 -13.014 0.337 1.00 0.30 27 SER A CA 12
ATOM 5731 C C . SER A 1 27 ? -0.013 -13.696 -0.954 1.00 0.29 27 SER A C 12
ATOM 5732 O O . SER A 1 27 ? -0.248 -14.885 -0.974 1.00 0.35 27 SER A O 12
ATOM 5740 N N . SER A 1 28 ? -0.159 -12.965 -2.037 1.00 0.24 28 SER A N 12
ATOM 5741 C CA . SER A 1 28 ? -0.629 -13.612 -3.306 1.00 0.24 28 SER A CA 12
ATOM 5742 C C . SER A 1 28 ? 0.560 -14.101 -4.142 1.00 0.32 28 SER A C 12
ATOM 5743 O O . SER A 1 28 ? 0.529 -15.179 -4.700 1.00 0.44 28 SER A O 12
ATOM 5751 N N . SER A 1 29 ? 1.615 -13.329 -4.226 1.00 0.35 29 SER A N 12
ATOM 5752 C CA . SER A 1 29 ? 2.806 -13.776 -5.020 1.00 0.45 29 SER A CA 12
ATOM 5753 C C . SER A 1 29 ? 3.706 -14.687 -4.165 1.00 0.52 29 SER A C 12
ATOM 5754 O O . SER A 1 29 ? 4.273 -15.644 -4.656 1.00 0.63 29 SER A O 12
ATOM 5762 N N . GLY A 1 30 ? 3.833 -14.399 -2.890 1.00 0.51 30 GLY A N 12
ATOM 5763 C CA . GLY A 1 30 ? 4.689 -15.249 -2.000 1.00 0.60 30 GLY A CA 12
ATOM 5764 C C . GLY A 1 30 ? 3.832 -16.341 -1.354 1.00 0.60 30 GLY A C 12
ATOM 5765 O O . GLY A 1 30 ? 4.051 -17.518 -1.565 1.00 0.69 30 GLY A O 12
ATOM 5769 N N . GLY A 1 31 ? 2.854 -15.957 -0.569 1.00 0.53 31 GL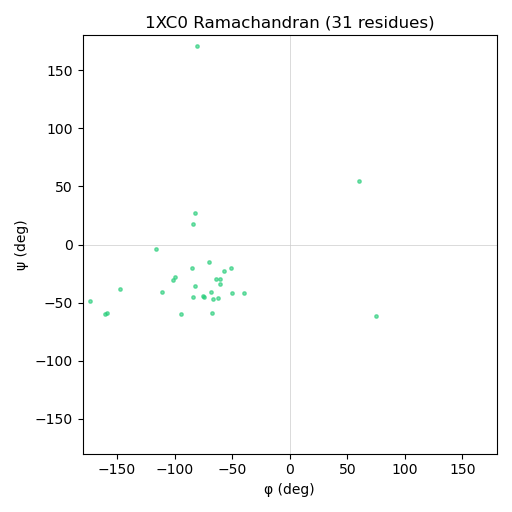Y A N 12
ATOM 5770 C CA . GLY A 1 31 ? 1.968 -16.969 0.095 1.00 0.58 31 GLY A CA 12
ATOM 5771 C C . GLY A 1 31 ? 1.034 -17.636 -0.931 1.00 0.55 31 GLY A C 12
ATOM 5772 O O . GLY A 1 31 ? 0.418 -18.643 -0.644 1.00 0.62 31 GLY A O 12
ATOM 5776 N N . GLN A 1 32 ? 0.924 -17.078 -2.121 1.00 0.49 32 GLN A N 12
ATOM 5777 C CA . GLN A 1 32 ? 0.028 -17.663 -3.177 1.00 0.49 32 GLN A CA 12
ATOM 5778 C C . GLN A 1 32 ? -1.449 -17.608 -2.746 1.00 0.47 32 GLN A C 12
ATOM 5779 O O . GLN A 1 32 ? -2.245 -18.450 -3.129 1.00 0.53 32 GLN A O 12
ATOM 5793 N N . GLU A 1 33 ? -1.820 -16.621 -1.967 1.00 0.42 33 GLU A N 12
ATOM 5794 C CA . GLU A 1 33 ? -3.242 -16.500 -1.516 1.00 0.45 33 GLU A CA 12
ATOM 5795 C C . GLU A 1 33 ? -3.992 -15.480 -2.389 1.00 0.41 33 GLU A C 12
ATOM 5796 O O . GLU A 1 33 ? -3.516 -14.358 -2.515 1.00 0.34 33 GLU A O 12
ATOM 5809 N N . GLY A 1 1 ? 3.072 13.537 -4.389 1.00 0.60 1 GLY A N 13
ATOM 5810 C CA . GLY A 1 1 ? 3.375 14.306 -3.138 1.00 0.39 1 GLY A CA 13
ATOM 5811 C C . GLY A 1 1 ? 2.769 15.712 -3.236 1.00 0.37 1 GLY A C 13
ATOM 5812 O O . GLY A 1 1 ? 2.199 16.071 -4.246 1.00 0.43 1 GLY A O 13
ATOM 5818 N N . PHE A 1 2 ? 2.895 16.511 -2.201 1.00 0.33 2 PHE A N 13
ATOM 5819 C CA . PHE A 1 2 ? 2.340 17.886 -2.239 1.00 0.34 2 PHE A CA 13
ATOM 5820 C C . PHE A 1 2 ? 3.216 18.767 -1.373 1.00 0.33 2 PHE A C 13
ATOM 5821 O O . PHE A 1 2 ? 3.788 19.732 -1.837 1.00 0.37 2 PHE A O 13
ATOM 5838 N N . PHE A 1 3 ? 3.313 18.457 -0.101 1.00 0.28 3 PHE A N 13
ATOM 5839 C CA . PHE A 1 3 ? 4.135 19.312 0.766 1.00 0.30 3 PHE A CA 13
ATOM 5840 C C . PHE A 1 3 ? 4.839 18.538 1.887 1.00 0.27 3 PHE A C 13
ATOM 5841 O O . PHE A 1 3 ? 5.957 18.856 2.242 1.00 0.31 3 PHE A O 13
ATOM 5858 N N . ALA A 1 4 ? 4.196 17.557 2.478 1.00 0.22 4 ALA A N 13
ATOM 5859 C CA . ALA A 1 4 ? 4.853 16.830 3.607 1.00 0.22 4 ALA A CA 13
ATOM 5860 C C . ALA A 1 4 ? 4.053 15.608 4.061 1.00 0.19 4 ALA A C 13
ATOM 5861 O O . ALA A 1 4 ? 4.602 14.550 4.326 1.00 0.22 4 ALA A O 13
ATOM 5868 N N . LEU A 1 5 ? 2.767 15.752 4.184 1.00 0.17 5 LEU A N 13
ATOM 5869 C CA . LEU A 1 5 ? 1.930 14.619 4.649 1.00 0.16 5 LEU A CA 13
ATOM 5870 C C . LEU A 1 5 ? 0.805 14.339 3.660 1.00 0.13 5 LEU A C 13
ATOM 5871 O O . LEU A 1 5 ? 0.030 13.424 3.869 1.00 0.13 5 LEU A O 13
ATOM 5887 N N . ILE A 1 6 ? 0.692 15.104 2.589 1.00 0.15 6 ILE A N 13
ATOM 5888 C CA . ILE A 1 6 ? -0.406 14.832 1.610 1.00 0.17 6 ILE A CA 13
ATOM 5889 C C . ILE A 1 6 ? -0.577 13.316 1.337 1.00 0.16 6 ILE A C 13
ATOM 5890 O O . ILE A 1 6 ? -1.692 12.875 1.133 1.00 0.18 6 ILE A O 13
ATOM 5906 N N . PRO A 1 7 ? 0.508 12.544 1.351 1.00 0.17 7 PRO A N 13
ATOM 5907 C CA . PRO A 1 7 ? 0.390 11.096 1.108 1.00 0.20 7 PRO A CA 13
ATOM 5908 C C . PRO A 1 7 ? 0.275 10.310 2.432 1.00 0.18 7 PRO A C 13
ATOM 5909 O O . PRO A 1 7 ? 0.274 9.093 2.428 1.00 0.23 7 PRO A O 13
ATOM 5920 N N . LYS A 1 8 ? 0.164 10.979 3.563 1.00 0.15 8 LYS A N 13
ATOM 5921 C CA . LYS A 1 8 ? 0.036 10.226 4.850 1.00 0.17 8 LYS A CA 13
ATOM 5922 C C . LYS A 1 8 ? -1.373 10.387 5.428 1.00 0.16 8 LYS A C 13
ATOM 5923 O O . LYS A 1 8 ? -1.946 9.443 5.934 1.00 0.18 8 LYS A O 13
ATOM 5942 N N . ILE A 1 9 ? -1.952 11.565 5.343 1.00 0.16 9 ILE A N 13
ATOM 5943 C CA . ILE A 1 9 ? -3.341 11.738 5.886 1.00 0.17 9 ILE A CA 13
ATOM 5944 C C . ILE A 1 9 ? -4.289 10.799 5.156 1.00 0.16 9 ILE A C 13
ATOM 5945 O O . ILE A 1 9 ? -5.255 10.328 5.727 1.00 0.18 9 ILE A O 13
ATOM 5961 N N . ILE A 1 10 ? -4.008 10.468 3.918 1.00 0.15 10 ILE A N 13
ATOM 5962 C CA . ILE A 1 10 ? -4.901 9.508 3.235 1.00 0.15 10 ILE A CA 13
ATOM 5963 C C . ILE A 1 10 ? -4.365 8.087 3.428 1.00 0.14 10 ILE A C 13
ATOM 5964 O O . ILE A 1 10 ? -4.752 7.181 2.731 1.00 0.15 10 ILE A O 13
ATOM 5980 N N . SER A 1 11 ? -3.496 7.874 4.388 1.00 0.15 11 SER A N 13
ATOM 5981 C CA . SER A 1 11 ? -2.969 6.493 4.619 1.00 0.16 11 SER A CA 13
ATOM 5982 C C . SER A 1 11 ? -4.151 5.522 4.717 1.00 0.17 11 SER A C 13
ATOM 5983 O O . SER A 1 11 ? -4.140 4.443 4.152 1.00 0.20 11 SER A O 13
ATOM 5991 N N . SER A 1 12 ? -5.194 5.928 5.391 1.00 0.16 12 SER A N 13
ATOM 5992 C CA . SER A 1 12 ? -6.403 5.057 5.489 1.00 0.18 12 SER A CA 13
ATOM 5993 C C . SER A 1 12 ? -7.034 4.888 4.088 1.00 0.16 12 SER A C 13
ATOM 5994 O O . SER A 1 12 ? -7.123 3.784 3.589 1.00 0.18 12 SER A O 13
ATOM 6002 N N . PRO A 1 13 ? -7.437 5.992 3.479 1.00 0.15 13 PRO A N 13
ATOM 6003 C CA . PRO A 1 13 ? -8.038 5.941 2.117 1.00 0.16 13 PRO A CA 13
ATOM 6004 C C . PRO A 1 13 ? -6.966 5.911 1.003 1.00 0.16 13 PRO A C 13
ATOM 6005 O O . PRO A 1 13 ? -7.176 6.439 -0.071 1.00 0.21 13 PRO A O 13
ATOM 6016 N N . LEU A 1 14 ? -5.825 5.307 1.238 1.00 0.15 14 LEU A N 13
ATOM 6017 C CA . LEU A 1 14 ? -4.760 5.273 0.182 1.00 0.16 14 LEU A CA 13
ATOM 6018 C C . LEU A 1 14 ? -3.727 4.177 0.478 1.00 0.16 14 LEU A C 13
ATOM 6019 O O . LEU A 1 14 ? -3.497 3.291 -0.326 1.00 0.19 14 LEU A O 13
ATOM 6035 N N . PHE A 1 15 ? -3.102 4.234 1.625 1.00 0.16 15 PHE A N 13
ATOM 6036 C CA . PHE A 1 15 ? -2.071 3.201 1.974 1.00 0.18 15 PHE A CA 13
ATOM 6037 C C . PHE A 1 15 ? -2.691 1.812 2.040 1.00 0.17 15 PHE A C 13
ATOM 6038 O O . PHE A 1 15 ? -2.160 0.881 1.485 1.00 0.19 15 PHE A O 13
ATOM 6055 N N . LYS A 1 16 ? -3.811 1.660 2.709 1.00 0.16 16 LYS A N 13
ATOM 6056 C CA . LYS A 1 16 ? -4.459 0.307 2.789 1.00 0.17 16 LYS A CA 13
ATOM 6057 C C . LYS A 1 16 ? -4.594 -0.303 1.385 1.00 0.17 16 LYS A C 13
ATOM 6058 O O . LYS A 1 16 ? -4.702 -1.501 1.225 1.00 0.19 16 LYS A O 13
ATOM 6077 N N . THR A 1 17 ? -4.554 0.520 0.369 1.00 0.17 17 THR A N 13
ATOM 6078 C CA . THR A 1 17 ? -4.640 0.015 -1.019 1.00 0.19 17 THR A CA 13
ATOM 6079 C C . THR A 1 17 ? -3.244 -0.420 -1.402 1.00 0.18 17 THR A C 13
ATOM 6080 O O . THR A 1 17 ? -3.033 -1.512 -1.891 1.00 0.20 17 THR A O 13
ATOM 6091 N N . LEU A 1 18 ? -2.269 0.398 -1.081 1.00 0.18 18 LEU A N 13
ATOM 6092 C CA . LEU A 1 18 ? -0.870 -0.007 -1.321 1.00 0.19 18 LEU A CA 13
ATOM 6093 C C . LEU A 1 18 ? -0.632 -1.225 -0.429 1.00 0.18 18 LEU A C 13
ATOM 6094 O O . LEU A 1 18 ? 0.109 -2.131 -0.761 1.00 0.20 18 LEU A O 13
ATOM 6110 N N . LEU A 1 19 ? -1.319 -1.261 0.694 1.00 0.17 19 LEU A N 13
ATOM 6111 C CA . LEU A 1 19 ? -1.193 -2.427 1.605 1.00 0.17 19 LEU A CA 13
ATOM 6112 C C . LEU A 1 19 ? -1.924 -3.600 0.967 1.00 0.17 19 LEU A C 13
ATOM 6113 O O . LEU A 1 19 ? -1.390 -4.684 0.866 1.00 0.19 19 LEU A O 13
ATOM 6129 N N . SER A 1 20 ? -3.126 -3.378 0.475 1.00 0.16 20 SER A N 13
ATOM 6130 C CA . SER A 1 20 ? -3.838 -4.487 -0.220 1.00 0.17 20 SER A CA 13
ATOM 6131 C C . SER A 1 20 ? -2.948 -4.921 -1.384 1.00 0.17 20 SER A C 13
ATOM 6132 O O . SER A 1 20 ? -2.854 -6.091 -1.724 1.00 0.17 20 SER A O 13
ATOM 6140 N N . ALA A 1 21 ? -2.251 -3.971 -1.969 1.00 0.17 21 ALA A N 13
ATOM 6141 C CA . ALA A 1 21 ? -1.326 -4.297 -3.076 1.00 0.18 21 ALA A CA 13
ATOM 6142 C C . ALA A 1 21 ? -0.166 -5.121 -2.540 1.00 0.17 21 ALA A C 13
ATOM 6143 O O . ALA A 1 21 ? 0.205 -6.141 -3.089 1.00 0.19 21 ALA A O 13
ATOM 6150 N N . VAL A 1 22 ? 0.388 -4.685 -1.452 1.00 0.17 22 VAL A N 13
ATOM 6151 C CA . VAL A 1 22 ? 1.517 -5.423 -0.831 1.00 0.18 22 VAL A CA 13
ATOM 6152 C C . VAL A 1 22 ? 1.018 -6.744 -0.262 1.00 0.16 22 VAL A C 13
ATOM 6153 O O . VAL A 1 22 ? 1.657 -7.766 -0.392 1.00 0.18 22 VAL A O 13
ATOM 6166 N N . GLY A 1 23 ? -0.144 -6.733 0.331 1.00 0.16 23 GLY A N 13
ATOM 6167 C CA . GLY A 1 23 ? -0.717 -7.999 0.873 1.00 0.16 23 GLY A CA 13
ATOM 6168 C C . GLY A 1 23 ? -0.852 -8.977 -0.291 1.00 0.14 23 GLY A C 13
ATOM 6169 O O . GLY A 1 23 ? -0.855 -10.173 -0.121 1.00 0.15 23 GLY A O 13
ATOM 6173 N N . SER A 1 24 ? -0.924 -8.458 -1.485 1.00 0.14 24 SER A N 13
ATOM 6174 C CA . SER A 1 24 ? -1.027 -9.338 -2.691 1.00 0.14 24 SER A CA 13
ATOM 6175 C C . SER A 1 24 ? 0.368 -9.568 -3.292 1.00 0.14 24 SER A C 13
ATOM 6176 O O . SER A 1 24 ? 0.618 -10.557 -3.947 1.00 0.15 24 SER A O 13
ATOM 6184 N N . ALA A 1 25 ? 1.281 -8.665 -3.048 1.00 0.16 25 ALA A N 13
ATOM 6185 C CA . ALA A 1 25 ? 2.673 -8.811 -3.593 1.00 0.18 25 ALA A CA 13
ATOM 6186 C C . ALA A 1 25 ? 3.579 -9.495 -2.566 1.00 0.18 25 ALA A C 13
ATOM 6187 O O . ALA A 1 25 ? 4.649 -9.982 -2.885 1.00 0.21 25 ALA A O 13
ATOM 6194 N N . LEU A 1 26 ? 3.149 -9.545 -1.339 1.00 0.17 26 LEU A N 13
ATOM 6195 C CA . LEU A 1 26 ? 3.949 -10.203 -0.270 1.00 0.19 26 LEU A CA 13
ATOM 6196 C C . LEU A 1 26 ? 3.276 -11.521 0.113 1.00 0.18 26 LEU A C 13
ATOM 6197 O O . LEU A 1 26 ? 3.925 -12.505 0.408 1.00 0.23 26 LEU A O 13
ATOM 6213 N N . SER A 1 27 ? 1.968 -11.536 0.106 1.00 0.16 27 SER A N 13
ATOM 6214 C CA . SER A 1 27 ? 1.214 -12.769 0.463 1.00 0.17 27 SER A CA 13
ATOM 6215 C C . SER A 1 27 ? 0.792 -13.541 -0.795 1.00 0.16 27 SER A C 13
ATOM 6216 O O . SER A 1 27 ? 0.658 -14.747 -0.771 1.00 0.20 27 SER A O 13
ATOM 6224 N N . SER A 1 28 ? 0.560 -12.858 -1.894 1.00 0.14 28 SER A N 13
ATOM 6225 C CA . SER A 1 28 ? 0.118 -13.576 -3.131 1.00 0.15 28 SER A CA 13
ATOM 6226 C C . SER A 1 28 ? 1.230 -13.653 -4.191 1.00 0.18 28 SER A C 13
ATOM 6227 O O . SER A 1 28 ? 0.960 -13.805 -5.368 1.00 0.28 28 SER A O 13
ATOM 6235 N N . SER A 1 29 ? 2.471 -13.575 -3.789 1.00 0.18 29 SER A N 13
ATOM 6236 C CA . SER A 1 29 ? 3.589 -13.668 -4.782 1.00 0.22 29 SER A CA 13
ATOM 6237 C C . SER A 1 29 ? 4.413 -14.939 -4.535 1.00 0.25 29 SER A C 13
ATOM 6238 O O . SER A 1 29 ? 4.699 -15.689 -5.449 1.00 0.32 29 SER A O 13
ATOM 6246 N N . GLY A 1 30 ? 4.789 -15.191 -3.305 1.00 0.27 30 GLY A N 13
ATOM 6247 C CA . GLY A 1 30 ? 5.593 -16.418 -2.987 1.00 0.34 30 GLY A CA 13
ATOM 6248 C C . GLY A 1 30 ? 4.651 -17.589 -2.698 1.00 0.34 30 GLY A C 13
ATOM 6249 O O . GLY A 1 30 ? 4.717 -18.206 -1.653 1.00 0.39 30 GLY A O 13
ATOM 6253 N N . GLY A 1 31 ? 3.769 -17.887 -3.615 1.00 0.32 31 GLY A N 13
ATOM 6254 C CA . GLY A 1 31 ? 2.798 -19.009 -3.410 1.00 0.36 31 GLY A CA 13
ATOM 6255 C C . GLY A 1 31 ? 1.416 -18.577 -3.910 1.00 0.32 31 GLY A C 13
ATOM 6256 O O . GLY A 1 31 ? 0.618 -19.394 -4.322 1.00 0.35 31 GLY A O 13
ATOM 6260 N N . GLN A 1 32 ? 1.148 -17.287 -3.874 1.00 0.27 32 GLN A N 13
ATOM 6261 C CA . GLN A 1 32 ? -0.163 -16.728 -4.341 1.00 0.25 32 GLN A CA 13
ATOM 6262 C C . GLN A 1 32 ? -1.278 -16.991 -3.318 1.00 0.26 32 GLN A C 13
ATOM 6263 O O . GLN A 1 32 ? -1.381 -18.061 -2.746 1.00 0.35 32 GLN A O 13
ATOM 6277 N N . GLU A 1 33 ? -2.108 -16.007 -3.098 1.00 0.24 33 GLU A N 13
ATOM 6278 C CA . GLU A 1 33 ? -3.233 -16.143 -2.124 1.00 0.28 33 GLU A CA 13
ATOM 6279 C C . GLU A 1 33 ? -4.428 -15.293 -2.581 1.00 0.31 33 GLU A C 13
ATOM 6280 O O . GLU A 1 33 ? -5.523 -15.826 -2.629 1.00 0.41 33 GLU A O 13
ATOM 6293 N N . GLY A 1 1 ? 0.649 15.206 -4.378 1.00 0.81 1 GLY A N 14
ATOM 6294 C CA . GLY A 1 1 ? 1.184 15.798 -3.109 1.00 0.70 1 GLY A CA 14
ATOM 6295 C C . GLY A 1 1 ? 0.363 17.036 -2.729 1.00 0.68 1 GLY A C 14
ATOM 6296 O O . GLY A 1 1 ? -0.634 17.333 -3.355 1.00 0.71 1 GLY A O 14
ATOM 6302 N N . PHE A 1 2 ? 0.778 17.766 -1.719 1.00 0.65 2 PHE A N 14
ATOM 6303 C CA . PHE A 1 2 ? 0.036 18.984 -1.313 1.00 0.69 2 PHE A CA 14
ATOM 6304 C C . PHE A 1 2 ? 0.990 19.892 -0.556 1.00 0.74 2 PHE A C 14
ATOM 6305 O O . PHE A 1 2 ? 1.219 21.019 -0.947 1.00 0.85 2 PHE A O 14
ATOM 6322 N N . PHE A 1 3 ? 1.536 19.425 0.543 1.00 0.66 3 PHE A N 14
ATOM 6323 C CA . PHE A 1 3 ? 2.439 20.298 1.307 1.00 0.73 3 PHE A CA 14
ATOM 6324 C C . PHE A 1 3 ? 3.573 19.534 2.002 1.00 0.68 3 PHE A C 14
ATOM 6325 O O . PHE A 1 3 ? 4.684 20.021 2.081 1.00 0.75 3 PHE A O 14
ATOM 6342 N N . ALA A 1 4 ? 3.308 18.368 2.547 1.00 0.58 4 ALA A N 14
ATOM 6343 C CA . ALA A 1 4 ? 4.389 17.638 3.278 1.00 0.54 4 ALA A CA 14
ATOM 6344 C C . ALA A 1 4 ? 3.958 16.226 3.687 1.00 0.42 4 ALA A C 14
ATOM 6345 O O . ALA A 1 4 ? 4.683 15.255 3.516 1.00 0.43 4 ALA A O 14
ATOM 6352 N N . LEU A 1 5 ? 2.796 16.104 4.253 1.00 0.36 5 LEU A N 14
ATOM 6353 C CA . LEU A 1 5 ? 2.323 14.777 4.699 1.00 0.28 5 LEU A CA 14
ATOM 6354 C C . LEU A 1 5 ? 1.064 14.372 3.944 1.00 0.22 5 LEU A C 14
ATOM 6355 O O . LEU A 1 5 ? 0.585 13.276 4.127 1.00 0.21 5 LEU A O 14
ATOM 6371 N N . ILE A 1 6 ? 0.518 15.227 3.099 1.00 0.24 6 ILE A N 14
ATOM 6372 C CA . ILE A 1 6 ? -0.716 14.819 2.346 1.00 0.22 6 ILE A CA 14
ATOM 6373 C C . ILE A 1 6 ? -0.645 13.334 1.884 1.00 0.23 6 ILE A C 14
ATOM 6374 O O . ILE A 1 6 ? -1.631 12.633 2.007 1.00 0.24 6 ILE A O 14
ATOM 6390 N N . PRO A 1 7 ? 0.508 12.871 1.391 1.00 0.29 7 PRO A N 14
ATOM 6391 C CA . PRO A 1 7 ? 0.610 11.444 0.965 1.00 0.37 7 PRO A CA 14
ATOM 6392 C C . PRO A 1 7 ? 0.566 10.494 2.178 1.00 0.35 7 PRO A C 14
ATOM 6393 O O . PRO A 1 7 ? 0.343 9.308 2.027 1.00 0.43 7 PRO A O 14
ATOM 6404 N N . LYS A 1 8 ? 0.756 10.996 3.381 1.00 0.29 8 LYS A N 14
ATOM 6405 C CA . LYS A 1 8 ? 0.698 10.101 4.577 1.00 0.32 8 LYS A CA 14
ATOM 6406 C C . LYS A 1 8 ? -0.671 10.223 5.243 1.00 0.30 8 LYS A C 14
ATOM 6407 O O . LYS A 1 8 ? -1.191 9.267 5.783 1.00 0.35 8 LYS A O 14
ATOM 6426 N N . ILE A 1 9 ? -1.281 11.383 5.179 1.00 0.26 9 ILE A N 14
ATOM 6427 C CA . ILE A 1 9 ? -2.640 11.541 5.777 1.00 0.28 9 ILE A CA 14
ATOM 6428 C C . ILE A 1 9 ? -3.588 10.599 5.052 1.00 0.28 9 ILE A C 14
ATOM 6429 O O . ILE A 1 9 ? -4.506 10.054 5.633 1.00 0.31 9 ILE A O 14
ATOM 6445 N N . ILE A 1 10 ? -3.337 10.358 3.790 1.00 0.28 10 ILE A N 14
ATOM 6446 C CA . ILE A 1 10 ? -4.199 9.406 3.067 1.00 0.30 10 ILE A CA 14
ATOM 6447 C C . ILE A 1 10 ? -3.697 7.979 3.322 1.00 0.29 10 ILE A C 14
ATOM 6448 O O . ILE A 1 10 ? -4.047 7.063 2.619 1.00 0.31 10 ILE A O 14
ATOM 6464 N N . SER A 1 11 ? -2.899 7.773 4.350 1.00 0.28 11 SER A N 14
ATOM 6465 C CA . SER A 1 11 ? -2.413 6.388 4.644 1.00 0.29 11 SER A CA 14
ATOM 6466 C C . SER A 1 11 ? -3.619 5.441 4.698 1.00 0.31 11 SER A C 14
ATOM 6467 O O . SER A 1 11 ? -3.594 4.342 4.172 1.00 0.35 11 SER A O 14
ATOM 6475 N N . SER A 1 12 ? -4.696 5.882 5.290 1.00 0.32 12 SER A N 14
ATOM 6476 C CA . SER A 1 12 ? -5.918 5.027 5.332 1.00 0.34 12 SER A CA 14
ATOM 6477 C C . SER A 1 12 ? -6.527 4.926 3.913 1.00 0.33 12 SER A C 14
ATOM 6478 O O . SER A 1 12 ? -6.656 3.835 3.384 1.00 0.35 12 SER A O 14
ATOM 6486 N N . PRO A 1 13 ? -6.867 6.062 3.321 1.00 0.31 13 PRO A N 14
ATOM 6487 C CA . PRO A 1 13 ? -7.437 6.072 1.943 1.00 0.31 13 PRO A CA 14
ATOM 6488 C C . PRO A 1 13 ? -6.335 6.044 0.858 1.00 0.31 13 PRO A C 14
ATOM 6489 O O . PRO A 1 13 ? -6.442 6.716 -0.151 1.00 0.32 13 PRO A O 14
ATOM 6500 N N . LEU A 1 14 ? -5.280 5.283 1.051 1.00 0.31 14 LEU A N 14
ATOM 6501 C CA . LEU A 1 14 ? -4.183 5.237 0.029 1.00 0.32 14 LEU A CA 14
ATOM 6502 C C . LEU A 1 14 ? -3.171 4.129 0.361 1.00 0.33 14 LEU A C 14
ATOM 6503 O O . LEU A 1 14 ? -2.953 3.212 -0.413 1.00 0.34 14 LEU A O 14
ATOM 6519 N N . PHE A 1 15 ? -2.551 4.210 1.511 1.00 0.34 15 PHE A N 14
ATOM 6520 C CA . PHE A 1 15 ? -1.538 3.174 1.903 1.00 0.36 15 PHE A CA 14
ATOM 6521 C C . PHE A 1 15 ? -2.161 1.788 1.941 1.00 0.34 15 PHE A C 14
ATOM 6522 O O . PHE A 1 15 ? -1.608 0.855 1.407 1.00 0.36 15 PHE A O 14
ATOM 6539 N N . LYS A 1 16 ? -3.306 1.636 2.560 1.00 0.32 16 LYS A N 14
ATOM 6540 C CA . LYS A 1 16 ? -3.944 0.283 2.602 1.00 0.31 16 LYS A CA 14
ATOM 6541 C C . LYS A 1 16 ? -4.068 -0.280 1.176 1.00 0.30 16 LYS A C 14
ATOM 6542 O O . LYS A 1 16 ? -4.171 -1.472 0.989 1.00 0.30 16 LYS A O 14
ATOM 6561 N N . THR A 1 17 ? -4.011 0.565 0.168 1.00 0.31 17 THR A N 14
ATOM 6562 C CA . THR A 1 17 ? -4.069 0.068 -1.234 1.00 0.31 17 THR A CA 14
ATOM 6563 C C . THR A 1 17 ? -2.669 -0.417 -1.569 1.00 0.33 17 THR A C 14
ATOM 6564 O O . THR A 1 17 ? -2.483 -1.475 -2.134 1.00 0.34 17 THR A O 14
ATOM 6575 N N . LEU A 1 18 ? -1.678 0.326 -1.139 1.00 0.36 18 LEU A N 14
ATOM 6576 C CA . LEU A 1 18 ? -0.283 -0.120 -1.341 1.00 0.38 18 LEU A CA 14
ATOM 6577 C C . LEU A 1 18 ? -0.083 -1.332 -0.438 1.00 0.37 18 LEU A C 14
ATOM 6578 O O . LEU A 1 18 ? 0.601 -2.281 -0.778 1.00 0.39 18 LEU A O 14
ATOM 6594 N N . LEU A 1 19 ? -0.744 -1.329 0.698 1.00 0.35 19 LEU A N 14
ATOM 6595 C CA . LEU A 1 19 ? -0.656 -2.505 1.596 1.00 0.35 19 LEU A CA 14
ATOM 6596 C C . LEU A 1 19 ? -1.423 -3.642 0.931 1.00 0.32 19 LEU A C 14
ATOM 6597 O O . LEU A 1 19 ? -0.966 -4.765 0.880 1.00 0.32 19 LEU A O 14
ATOM 6613 N N . SER A 1 20 ? -2.574 -3.341 0.364 1.00 0.30 20 SER A N 14
ATOM 6614 C CA . SER A 1 20 ? -3.334 -4.400 -0.355 1.00 0.29 20 SER A CA 14
ATOM 6615 C C . SER A 1 20 ? -2.464 -4.866 -1.515 1.00 0.30 20 SER A C 14
ATOM 6616 O O . SER A 1 20 ? -2.415 -6.036 -1.838 1.00 0.29 20 SER A O 14
ATOM 6624 N N . ALA A 1 21 ? -1.734 -3.951 -2.116 1.00 0.34 21 ALA A N 14
ATOM 6625 C CA . ALA A 1 21 ? -0.827 -4.338 -3.221 1.00 0.36 21 ALA A CA 14
ATOM 6626 C C . ALA A 1 21 ? 0.233 -5.284 -2.681 1.00 0.35 21 ALA A C 14
ATOM 6627 O O . ALA A 1 21 ? 0.545 -6.302 -3.271 1.00 0.36 21 ALA A O 14
ATOM 6634 N N . VAL A 1 22 ? 0.756 -4.966 -1.535 1.00 0.35 22 VAL A N 14
ATOM 6635 C CA . VAL A 1 22 ? 1.772 -5.842 -0.903 1.00 0.36 22 VAL A CA 14
ATOM 6636 C C . VAL A 1 22 ? 1.088 -7.118 -0.430 1.00 0.29 22 VAL A C 14
ATOM 6637 O O . VAL A 1 22 ? 1.602 -8.208 -0.581 1.00 0.28 22 VAL A O 14
ATOM 6650 N N . GLY A 1 23 ? -0.103 -6.981 0.094 1.00 0.28 23 GLY A N 14
ATOM 6651 C CA . GLY A 1 23 ? -0.874 -8.178 0.531 1.00 0.24 23 GLY A CA 14
ATOM 6652 C C . GLY A 1 23 ? -1.055 -9.086 -0.686 1.00 0.21 23 GLY A C 14
ATOM 6653 O O . GLY A 1 23 ? -1.286 -10.262 -0.565 1.00 0.20 23 GLY A O 14
ATOM 6657 N N . SER A 1 24 ? -0.906 -8.543 -1.864 1.00 0.23 24 SER A N 14
ATOM 6658 C CA . SER A 1 24 ? -1.028 -9.373 -3.099 1.00 0.25 24 SER A CA 14
ATOM 6659 C C . SER A 1 24 ? 0.374 -9.733 -3.609 1.00 0.28 24 SER A C 14
ATOM 6660 O O . SER A 1 24 ? 0.573 -10.721 -4.273 1.00 0.30 24 SER A O 14
ATOM 6668 N N . ALA A 1 25 ? 1.353 -8.950 -3.264 1.00 0.30 25 ALA A N 14
ATOM 6669 C CA . ALA A 1 25 ? 2.755 -9.248 -3.698 1.00 0.36 25 ALA A CA 14
ATOM 6670 C C . ALA A 1 25 ? 3.413 -10.179 -2.677 1.00 0.32 25 ALA A C 14
ATOM 6671 O O . ALA A 1 25 ? 4.360 -10.879 -2.968 1.00 0.36 25 ALA A O 14
ATOM 6678 N N . LEU A 1 26 ? 2.890 -10.188 -1.482 1.00 0.27 26 LEU A N 14
ATOM 6679 C CA . LEU A 1 26 ? 3.431 -11.062 -0.407 1.00 0.27 26 LEU A CA 14
ATOM 6680 C C . LEU A 1 26 ? 2.529 -12.286 -0.256 1.00 0.21 26 LEU A C 14
ATOM 6681 O O . LEU A 1 26 ? 2.989 -13.403 -0.141 1.00 0.25 26 LEU A O 14
ATOM 6697 N N . SER A 1 27 ? 1.240 -12.070 -0.255 1.00 0.18 27 SER A N 14
ATOM 6698 C CA . SER A 1 27 ? 0.281 -13.200 -0.108 1.00 0.20 27 SER A CA 14
ATOM 6699 C C . SER A 1 27 ? -0.048 -13.826 -1.467 1.00 0.23 27 SER A C 14
ATOM 6700 O O . SER A 1 27 ? -0.088 -15.030 -1.606 1.00 0.30 27 SER A O 14
ATOM 6708 N N . SER A 1 28 ? -0.275 -13.027 -2.478 1.00 0.22 28 SER A N 14
ATOM 6709 C CA . SER A 1 28 ? -0.605 -13.615 -3.817 1.00 0.30 28 SER A CA 14
ATOM 6710 C C . SER A 1 28 ? 0.656 -14.185 -4.488 1.00 0.34 28 SER A C 14
ATOM 6711 O O . SER A 1 28 ? 0.575 -14.893 -5.473 1.00 0.47 28 SER A O 14
ATOM 6719 N N . SER A 1 29 ? 1.819 -13.907 -3.945 1.00 0.31 29 SER A N 14
ATOM 6720 C CA . SER A 1 29 ? 3.079 -14.459 -4.534 1.00 0.36 29 SER A CA 14
ATOM 6721 C C . SER A 1 29 ? 3.840 -15.298 -3.491 1.00 0.35 29 SER A C 14
ATOM 6722 O O . SER A 1 29 ? 5.024 -15.545 -3.636 1.00 0.41 29 SER A O 14
ATOM 6730 N N . GLY A 1 30 ? 3.177 -15.736 -2.442 1.00 0.33 30 GLY A N 14
ATOM 6731 C CA . GLY A 1 30 ? 3.874 -16.556 -1.397 1.00 0.38 30 GLY A CA 14
ATOM 6732 C C . GLY A 1 30 ? 2.980 -16.705 -0.159 1.00 0.36 30 GLY A C 14
ATOM 6733 O O . GLY A 1 30 ? 3.364 -16.349 0.937 1.00 0.40 30 GLY A O 14
ATOM 6737 N N . GLY A 1 31 ? 1.792 -17.229 -0.330 1.00 0.38 31 GLY A N 14
ATOM 6738 C CA . GLY A 1 31 ? 0.863 -17.404 0.833 1.00 0.43 31 GLY A CA 14
ATOM 6739 C C . GLY A 1 31 ? -0.467 -16.709 0.531 1.00 0.40 31 GLY A C 14
ATOM 6740 O O . GLY A 1 31 ? -0.802 -15.703 1.132 1.00 0.38 31 GLY A O 14
ATOM 6744 N N . GLN A 1 32 ? -1.221 -17.233 -0.401 1.00 0.45 32 GLN A N 14
ATOM 6745 C CA . GLN A 1 32 ? -2.533 -16.606 -0.757 1.00 0.46 32 GLN A CA 14
ATOM 6746 C C . GLN A 1 32 ? -3.679 -17.251 0.041 1.00 0.57 32 GLN A C 14
ATOM 6747 O O . GLN A 1 32 ? -4.737 -16.666 0.199 1.00 0.60 32 GLN A O 14
ATOM 6761 N N . GLU A 1 33 ? -3.475 -18.447 0.531 1.00 0.65 33 GLU A N 14
ATOM 6762 C CA . GLU A 1 33 ? -4.539 -19.151 1.311 1.00 0.78 33 GLU A CA 14
ATOM 6763 C C . GLU A 1 33 ? -4.051 -19.475 2.735 1.00 0.83 33 GLU A C 14
ATOM 6764 O O . GLU A 1 33 ? -2.845 -19.513 2.945 1.00 0.81 33 GLU A O 14
ATOM 6777 N N . GLY A 1 1 ? -0.200 16.922 -3.927 1.00 0.66 1 GLY A N 15
ATOM 6778 C CA . GLY A 1 1 ? 0.517 17.252 -2.654 1.00 0.49 1 GLY A CA 15
ATOM 6779 C C . GLY A 1 1 ? -0.288 18.288 -1.861 1.00 0.46 1 GLY A C 15
ATOM 6780 O O . GLY A 1 1 ? -1.390 18.636 -2.237 1.00 0.54 1 GLY A O 15
ATOM 6786 N N . PHE A 1 2 ? 0.258 18.794 -0.782 1.00 0.39 2 PHE A N 15
ATOM 6787 C CA . PHE A 1 2 ? -0.459 19.813 0.020 1.00 0.40 2 PHE A CA 15
ATOM 6788 C C . PHE A 1 2 ? 0.569 20.598 0.816 1.00 0.37 2 PHE A C 15
ATOM 6789 O O . PHE A 1 2 ? 0.679 21.800 0.681 1.00 0.44 2 PHE A O 15
ATOM 6806 N N . PHE A 1 3 ? 1.312 19.930 1.665 1.00 0.30 3 PHE A N 15
ATOM 6807 C CA . PHE A 1 3 ? 2.299 20.663 2.470 1.00 0.31 3 PHE A CA 15
ATOM 6808 C C . PHE A 1 3 ? 3.557 19.837 2.765 1.00 0.26 3 PHE A C 15
ATOM 6809 O O . PHE A 1 3 ? 4.650 20.368 2.781 1.00 0.30 3 PHE A O 15
ATOM 6826 N N . ALA A 1 4 ? 3.422 18.559 3.040 1.00 0.22 4 ALA A N 15
ATOM 6827 C CA . ALA A 1 4 ? 4.632 17.753 3.380 1.00 0.22 4 ALA A CA 15
ATOM 6828 C C . ALA A 1 4 ? 4.320 16.258 3.490 1.00 0.21 4 ALA A C 15
ATOM 6829 O O . ALA A 1 4 ? 4.923 15.434 2.830 1.00 0.27 4 ALA A O 15
ATOM 6836 N N . LEU A 1 5 ? 3.388 15.907 4.331 1.00 0.21 5 LEU A N 15
ATOM 6837 C CA . LEU A 1 5 ? 3.032 14.483 4.515 1.00 0.22 5 LEU A CA 15
ATOM 6838 C C . LEU A 1 5 ? 1.698 14.190 3.846 1.00 0.18 5 LEU A C 15
ATOM 6839 O O . LEU A 1 5 ? 1.248 13.072 3.868 1.00 0.20 5 LEU A O 15
ATOM 6855 N N . ILE A 1 6 ? 1.057 15.179 3.252 1.00 0.16 6 ILE A N 15
ATOM 6856 C CA . ILE A 1 6 ? -0.255 14.912 2.570 1.00 0.19 6 ILE A CA 15
ATOM 6857 C C . ILE A 1 6 ? -0.283 13.520 1.874 1.00 0.19 6 ILE A C 15
ATOM 6858 O O . ILE A 1 6 ? -1.276 12.825 1.988 1.00 0.22 6 ILE A O 15
ATOM 6874 N N . PRO A 1 7 ? 0.796 13.117 1.197 1.00 0.22 7 PRO A N 15
ATOM 6875 C CA . PRO A 1 7 ? 0.801 11.774 0.546 1.00 0.28 7 PRO A CA 15
ATOM 6876 C C . PRO A 1 7 ? 0.773 10.650 1.605 1.00 0.28 7 PRO A C 15
ATOM 6877 O O . PRO A 1 7 ? 0.444 9.521 1.304 1.00 0.34 7 PRO A O 15
ATOM 6888 N N . LYS A 1 8 ? 1.089 10.953 2.847 1.00 0.25 8 LYS A N 15
ATOM 6889 C CA . LYS A 1 8 ? 1.043 9.902 3.914 1.00 0.28 8 LYS A CA 15
ATOM 6890 C C . LYS A 1 8 ? -0.265 10.027 4.696 1.00 0.24 8 LYS A C 15
ATOM 6891 O O . LYS A 1 8 ? -0.750 9.068 5.265 1.00 0.26 8 LYS A O 15
ATOM 6910 N N . ILE A 1 9 ? -0.857 11.199 4.705 1.00 0.21 9 ILE A N 15
ATOM 6911 C CA . ILE A 1 9 ? -2.148 11.378 5.426 1.00 0.20 9 ILE A CA 15
ATOM 6912 C C . ILE A 1 9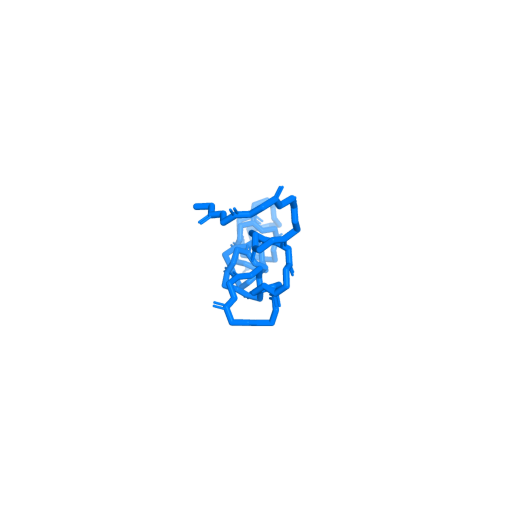 ? -3.192 10.498 4.761 1.00 0.18 9 ILE A C 15
ATOM 6913 O O . ILE A 1 9 ? -4.091 9.989 5.402 1.00 0.20 9 ILE A O 15
ATOM 6929 N N . ILE A 1 10 ? -3.045 10.257 3.484 1.00 0.17 10 ILE A N 15
ATOM 6930 C CA . ILE A 1 10 ? -4.001 9.354 2.821 1.00 0.17 10 ILE A CA 15
ATOM 6931 C C . ILE A 1 10 ? -3.531 7.907 3.022 1.00 0.18 10 ILE A C 15
ATOM 6932 O O . ILE A 1 10 ? -3.967 7.015 2.338 1.00 0.19 10 ILE A O 15
ATOM 6948 N N . SER A 1 11 ? -2.662 7.657 3.981 1.00 0.17 11 SER A N 15
ATOM 6949 C CA . SER A 1 11 ? -2.206 6.253 4.219 1.00 0.19 11 SER A CA 15
ATOM 6950 C C . SER A 1 11 ? -3.438 5.343 4.334 1.00 0.19 11 SER A C 15
ATOM 6951 O O . SER A 1 11 ? -3.478 4.253 3.794 1.00 0.22 11 SER A O 15
ATOM 6959 N N . SER A 1 12 ? -4.461 5.813 5.000 1.00 0.17 12 SER A N 15
ATOM 6960 C CA . SER A 1 12 ? -5.713 5.004 5.117 1.00 0.18 12 SER A CA 15
ATOM 6961 C C . SER A 1 12 ? -6.411 4.913 3.740 1.00 0.17 12 SER A C 15
ATOM 6962 O O . SER A 1 12 ? -6.602 3.826 3.233 1.00 0.17 12 SER A O 15
ATOM 6970 N N . PRO A 1 13 ? -6.754 6.052 3.161 1.00 0.17 13 PRO A N 15
ATOM 6971 C CA . PRO A 1 13 ? -7.411 6.068 1.822 1.00 0.18 13 PRO A CA 15
ATOM 6972 C C . PRO A 1 13 ? -6.393 5.944 0.665 1.00 0.18 13 PRO A C 15
ATOM 6973 O O . PRO A 1 13 ? -6.647 6.403 -0.432 1.00 0.25 13 PRO A O 15
ATOM 6984 N N . LEU A 1 14 ? -5.250 5.339 0.886 1.00 0.16 14 LEU A N 15
ATOM 6985 C CA . LEU A 1 14 ? -4.235 5.222 -0.213 1.00 0.16 14 LEU A CA 15
ATOM 6986 C C . LEU A 1 14 ? -3.265 4.060 0.054 1.00 0.15 14 LEU A C 15
ATOM 6987 O O . LEU A 1 14 ? -3.152 3.135 -0.732 1.00 0.18 14 LEU A O 15
ATOM 7003 N N . PHE A 1 15 ? -2.563 4.106 1.156 1.00 0.16 15 PHE A N 15
ATOM 7004 C CA . PHE A 1 15 ? -1.587 3.013 1.475 1.00 0.17 15 PHE A CA 15
ATOM 7005 C C . PHE A 1 15 ? -2.294 1.674 1.626 1.00 0.16 15 PHE A C 15
ATOM 7006 O O . PHE A 1 15 ? -1.855 0.686 1.087 1.00 0.17 15 PHE A O 15
ATOM 7023 N N . LYS A 1 16 ? -3.386 1.628 2.350 1.00 0.15 16 LYS A N 15
ATOM 7024 C CA . LYS A 1 16 ? -4.121 0.328 2.516 1.00 0.16 16 LYS A CA 15
ATOM 7025 C C . LYS A 1 16 ? -4.357 -0.329 1.146 1.00 0.15 16 LYS A C 15
ATOM 7026 O O . LYS A 1 16 ? -4.547 -1.524 1.042 1.00 0.17 16 LYS A O 15
ATOM 7045 N N . THR A 1 17 ? -4.312 0.447 0.093 1.00 0.15 17 THR A N 15
ATOM 7046 C CA . THR A 1 17 ? -4.497 -0.106 -1.267 1.00 0.16 17 THR A CA 15
ATOM 7047 C C . THR A 1 17 ? -3.153 -0.647 -1.696 1.00 0.16 17 THR A C 15
ATOM 7048 O O . THR A 1 17 ? -3.036 -1.773 -2.141 1.00 0.17 17 THR A O 15
ATOM 7059 N N . LEU A 1 18 ? -2.115 0.120 -1.466 1.00 0.17 18 LEU A N 15
ATOM 7060 C CA . LEU A 1 18 ? -0.759 -0.390 -1.757 1.00 0.18 18 LEU A CA 15
ATOM 7061 C C . LEU A 1 18 ? -0.546 -1.573 -0.815 1.00 0.16 18 LEU A C 15
ATOM 7062 O O . LEU A 1 18 ? 0.131 -2.534 -1.129 1.00 0.17 18 LEU A O 15
ATOM 7078 N N . LEU A 1 19 ? -1.183 -1.517 0.335 1.00 0.15 19 LEU A N 15
ATOM 7079 C CA . LEU A 1 19 ? -1.082 -2.639 1.301 1.00 0.15 19 LEU A CA 15
ATOM 7080 C C . LEU A 1 19 ? -1.905 -3.797 0.760 1.00 0.14 19 LEU A C 15
ATOM 7081 O O . LEU A 1 19 ? -1.439 -4.914 0.696 1.00 0.14 19 LEU A O 15
ATOM 7097 N N . SER A 1 20 ? -3.113 -3.530 0.306 1.00 0.15 20 SER A N 15
ATOM 7098 C CA . SER A 1 20 ? -3.912 -4.631 -0.302 1.00 0.15 20 SER A CA 15
ATOM 7099 C C . SER A 1 20 ? -3.093 -5.168 -1.476 1.00 0.15 20 SER A C 15
ATOM 7100 O O . SER A 1 20 ? -3.039 -6.358 -1.733 1.00 0.15 20 SER A O 15
ATOM 7108 N N . ALA A 1 21 ? -2.404 -4.277 -2.158 1.00 0.15 21 ALA A N 15
ATOM 7109 C CA . ALA A 1 21 ? -1.541 -4.700 -3.281 1.00 0.16 21 ALA A CA 15
ATOM 7110 C C . ALA A 1 21 ? -0.401 -5.548 -2.744 1.00 0.15 21 ALA A C 15
ATOM 7111 O O . ALA A 1 21 ? -0.112 -6.620 -3.238 1.00 0.17 21 ALA A O 15
ATOM 7118 N N . VAL A 1 22 ? 0.224 -5.079 -1.707 1.00 0.15 22 VAL A N 15
ATOM 7119 C CA . VAL A 1 22 ? 1.334 -5.844 -1.086 1.00 0.15 22 VAL A CA 15
ATOM 7120 C C . VAL A 1 22 ? 0.782 -7.127 -0.479 1.00 0.13 22 VAL A C 15
ATOM 7121 O O . VAL A 1 22 ? 1.365 -8.182 -0.597 1.00 0.14 22 VAL A O 15
ATOM 7134 N N . GLY A 1 23 ? -0.373 -7.043 0.130 1.00 0.13 23 GLY A N 15
ATOM 7135 C CA . GLY A 1 23 ? -1.005 -8.265 0.703 1.00 0.14 23 GLY A CA 15
ATOM 7136 C C . GLY A 1 23 ? -1.165 -9.277 -0.430 1.00 0.13 23 GLY A C 15
ATOM 7137 O O . GLY A 1 23 ? -1.221 -10.462 -0.218 1.00 0.15 23 GLY A O 15
ATOM 7141 N N . SER A 1 24 ? -1.193 -8.805 -1.646 1.00 0.13 24 SER A N 15
ATOM 7142 C CA . SER A 1 24 ? -1.309 -9.733 -2.812 1.00 0.15 24 SER A CA 15
ATOM 7143 C C . SER A 1 24 ? 0.081 -9.972 -3.425 1.00 0.14 24 SER A C 15
ATOM 7144 O O . SER A 1 24 ? 0.347 -10.993 -4.016 1.00 0.16 24 SER A O 15
ATOM 7152 N N . ALA A 1 25 ? 0.975 -9.045 -3.254 1.00 0.13 25 ALA A N 15
ATOM 7153 C CA . ALA A 1 25 ? 2.359 -9.209 -3.806 1.00 0.15 25 ALA A CA 15
ATOM 7154 C C . ALA A 1 25 ? 3.231 -9.967 -2.802 1.00 0.14 25 ALA A C 15
ATOM 7155 O O . ALA A 1 25 ? 4.232 -10.560 -3.149 1.00 0.17 25 ALA A O 15
ATOM 7162 N N . LEU A 1 26 ? 2.840 -9.949 -1.562 1.00 0.12 26 LEU A N 15
ATOM 7163 C CA . LEU A 1 26 ? 3.604 -10.661 -0.502 1.00 0.14 26 LEU A CA 15
ATOM 7164 C C . LEU A 1 26 ? 2.875 -11.953 -0.139 1.00 0.14 26 LEU A C 15
ATOM 7165 O O . LEU A 1 26 ? 3.477 -12.994 0.031 1.00 0.20 26 LEU A O 15
ATOM 7181 N N . SER A 1 27 ? 1.575 -11.884 -0.023 1.00 0.12 27 SER A N 15
ATOM 7182 C CA . SER A 1 27 ? 0.778 -13.091 0.330 1.00 0.13 27 SER A CA 15
ATOM 7183 C C . SER A 1 27 ? 0.374 -13.866 -0.929 1.00 0.13 27 SER A C 15
ATOM 7184 O O . SER A 1 27 ? 0.450 -15.076 -0.971 1.00 0.18 27 SER A O 15
ATOM 7192 N N . SER A 1 28 ? -0.049 -13.186 -1.965 1.00 0.12 28 SER A N 15
ATOM 7193 C CA . SER A 1 28 ? -0.454 -13.921 -3.207 1.00 0.15 28 SER A CA 15
ATOM 7194 C C . SER A 1 28 ? 0.781 -14.397 -3.987 1.00 0.17 28 SER A C 15
ATOM 7195 O O . SER A 1 28 ? 0.684 -15.234 -4.863 1.00 0.29 28 SER A O 15
ATOM 7203 N N . SER A 1 29 ? 1.947 -13.891 -3.659 1.00 0.16 29 SER A N 15
ATOM 7204 C CA . SER A 1 29 ? 3.188 -14.342 -4.362 1.00 0.19 29 SER A CA 15
ATOM 7205 C C . SER A 1 29 ? 4.160 -15.005 -3.368 1.00 0.21 29 SER A C 15
ATOM 7206 O O . SER A 1 29 ? 5.342 -15.115 -3.634 1.00 0.28 29 SER A O 15
ATOM 7214 N N . GLY A 1 30 ? 3.674 -15.445 -2.226 1.00 0.20 30 GLY A N 15
ATOM 7215 C CA . GLY A 1 30 ? 4.578 -16.099 -1.223 1.00 0.25 30 GLY A CA 15
ATOM 7216 C C . GLY A 1 30 ? 3.884 -16.196 0.143 1.00 0.23 30 GLY A C 15
ATOM 7217 O O . GLY A 1 30 ? 4.419 -15.766 1.146 1.00 0.29 30 GLY A O 15
ATOM 7221 N N . GLY A 1 31 ? 2.704 -16.765 0.188 1.00 0.21 31 GLY A N 15
ATOM 7222 C CA . GLY A 1 31 ? 1.973 -16.897 1.491 1.00 0.23 31 GLY A CA 15
ATOM 7223 C C . GLY A 1 31 ? 0.494 -16.546 1.299 1.00 0.20 31 GLY A C 15
ATOM 7224 O O . GLY A 1 31 ? -0.001 -15.585 1.859 1.00 0.22 31 GLY A O 15
ATOM 7228 N N . GLN A 1 32 ? -0.212 -17.313 0.507 1.00 0.21 32 GLN A N 15
ATOM 7229 C CA . GLN A 1 32 ? -1.663 -17.025 0.268 1.00 0.22 32 GLN A CA 15
ATOM 7230 C C . GLN A 1 32 ? -2.499 -17.458 1.482 1.00 0.28 32 GLN A C 15
ATOM 7231 O O . GLN A 1 32 ? -3.315 -16.707 1.985 1.00 0.36 32 GLN A O 15
ATOM 7245 N N . GLU A 1 33 ? -2.295 -18.662 1.951 1.00 0.32 33 GLU A N 15
ATOM 7246 C CA . GLU A 1 33 ? -3.065 -19.161 3.132 1.00 0.40 33 GLU A CA 15
ATOM 7247 C C . GLU A 1 33 ? -2.106 -19.611 4.248 1.00 0.41 33 GLU A C 15
ATOM 7248 O O . GLU A 1 33 ? -2.559 -19.729 5.376 1.00 0.50 33 GLU A O 15
ATOM 7261 N N . GLY A 1 1 ? 0.587 16.022 -4.241 1.00 0.53 1 GLY A N 16
ATOM 7262 C CA . GLY A 1 1 ? 1.084 16.482 -2.903 1.00 0.44 1 GLY A CA 16
ATOM 7263 C C . GLY A 1 1 ? 0.238 17.664 -2.418 1.00 0.41 1 GLY A C 16
ATOM 7264 O O . GLY A 1 1 ? -0.770 17.987 -3.012 1.00 0.45 1 GLY A O 16
ATOM 7270 N N . PHE A 1 2 ? 0.643 18.318 -1.355 1.00 0.38 2 PHE A N 16
ATOM 7271 C CA . PHE A 1 2 ? -0.125 19.480 -0.845 1.00 0.40 2 PHE A CA 16
ATOM 7272 C C . PHE A 1 2 ? 0.808 20.338 -0.010 1.00 0.42 2 PHE A C 16
ATOM 7273 O O . PHE A 1 2 ? 1.007 21.502 -0.294 1.00 0.48 2 PHE A O 16
ATOM 7290 N N . PHE A 1 3 ? 1.370 19.784 1.041 1.00 0.39 3 PHE A N 16
ATOM 7291 C CA . PHE A 1 3 ? 2.253 20.606 1.880 1.00 0.43 3 PHE A CA 16
ATOM 7292 C C . PHE A 1 3 ? 3.396 19.807 2.520 1.00 0.42 3 PHE A C 16
ATOM 7293 O O . PHE A 1 3 ? 4.497 20.306 2.647 1.00 0.48 3 PHE A O 16
ATOM 7310 N N . ALA A 1 4 ? 3.150 18.594 2.963 1.00 0.37 4 ALA A N 16
ATOM 7311 C CA . ALA A 1 4 ? 4.242 17.826 3.637 1.00 0.39 4 ALA A CA 16
ATOM 7312 C C . ALA A 1 4 ? 3.839 16.376 3.921 1.00 0.34 4 ALA A C 16
ATOM 7313 O O . ALA A 1 4 ? 4.579 15.438 3.659 1.00 0.37 4 ALA A O 16
ATOM 7320 N N . LEU A 1 5 ? 2.682 16.183 4.481 1.00 0.31 5 LEU A N 16
ATOM 7321 C CA . LEU A 1 5 ? 2.235 14.812 4.808 1.00 0.29 5 LEU A CA 16
ATOM 7322 C C . LEU A 1 5 ? 0.988 14.448 4.016 1.00 0.25 5 LEU A C 16
ATOM 7323 O O . LEU A 1 5 ? 0.522 13.335 4.111 1.00 0.25 5 LEU A O 16
ATOM 7339 N N . ILE A 1 6 ? 0.437 15.356 3.232 1.00 0.25 6 ILE A N 16
ATOM 7340 C CA . ILE A 1 6 ? -0.783 14.987 2.439 1.00 0.24 6 ILE A CA 16
ATOM 7341 C C . ILE A 1 6 ? -0.672 13.547 1.855 1.00 0.24 6 ILE A C 16
ATOM 7342 O O . ILE A 1 6 ? -1.642 12.814 1.908 1.00 0.24 6 ILE A O 16
ATOM 7358 N N . PRO A 1 7 ? 0.496 13.156 1.339 1.00 0.26 7 PRO A N 16
ATOM 7359 C CA . PRO A 1 7 ? 0.644 11.774 0.798 1.00 0.28 7 PRO A CA 16
ATOM 7360 C C . PRO A 1 7 ? 0.613 10.723 1.928 1.00 0.27 7 PRO A C 16
ATOM 7361 O O . PRO A 1 7 ? 0.427 9.549 1.675 1.00 0.30 7 PRO A O 16
ATOM 7372 N N . LYS A 1 8 ? 0.774 11.127 3.171 1.00 0.25 8 LYS A N 16
ATOM 7373 C CA . LYS A 1 8 ? 0.726 10.133 4.287 1.00 0.27 8 LYS A CA 16
ATOM 7374 C C . LYS A 1 8 ? -0.645 10.196 4.963 1.00 0.22 8 LYS A C 16
ATOM 7375 O O . LYS A 1 8 ? -1.154 9.202 5.443 1.00 0.23 8 LYS A O 16
ATOM 7394 N N . ILE A 1 9 ? -1.262 11.354 4.970 1.00 0.20 9 ILE A N 16
ATOM 7395 C CA . ILE A 1 9 ? -2.617 11.477 5.579 1.00 0.19 9 ILE A CA 16
ATOM 7396 C C . ILE A 1 9 ? -3.566 10.559 4.826 1.00 0.17 9 ILE A C 16
ATOM 7397 O O . ILE A 1 9 ? -4.492 10.009 5.390 1.00 0.20 9 ILE A O 16
ATOM 7413 N N . ILE A 1 10 ? -3.311 10.337 3.560 1.00 0.17 10 ILE A N 16
ATOM 7414 C CA . ILE A 1 10 ? -4.178 9.404 2.819 1.00 0.18 10 ILE A CA 16
ATOM 7415 C C . ILE A 1 10 ? -3.691 7.970 3.063 1.00 0.18 10 ILE A C 16
ATOM 7416 O O . ILE A 1 10 ? -4.040 7.068 2.344 1.00 0.20 10 ILE A O 16
ATOM 7432 N N . SER A 1 11 ? -2.906 7.740 4.096 1.00 0.19 11 SER A N 16
ATOM 7433 C CA . SER A 1 11 ? -2.435 6.347 4.373 1.00 0.21 11 SER A CA 16
ATOM 7434 C C . SER A 1 11 ? -3.646 5.404 4.381 1.00 0.22 11 SER A C 16
ATOM 7435 O O . SER A 1 11 ? -3.618 4.321 3.824 1.00 0.26 11 SER A O 16
ATOM 7443 N N . SER A 1 12 ? -4.725 5.835 4.977 1.00 0.23 12 SER A N 16
ATOM 7444 C CA . SER A 1 12 ? -5.959 4.992 4.992 1.00 0.26 12 SER A CA 16
ATOM 7445 C C . SER A 1 12 ? -6.545 4.888 3.564 1.00 0.26 12 SER A C 16
ATOM 7446 O O . SER A 1 12 ? -6.670 3.798 3.042 1.00 0.29 12 SER A O 16
ATOM 7454 N N . PRO A 1 13 ? -6.868 6.022 2.963 1.00 0.24 13 PRO A N 16
ATOM 7455 C CA . PRO A 1 13 ? -7.423 6.027 1.577 1.00 0.26 13 PRO A CA 16
ATOM 7456 C C . PRO A 1 13 ? -6.317 5.943 0.498 1.00 0.25 13 PRO A C 16
ATOM 7457 O O . PRO A 1 13 ? -6.506 6.402 -0.613 1.00 0.31 13 PRO A O 16
ATOM 7468 N N . LEU A 1 14 ? -5.173 5.377 0.801 1.00 0.23 14 LEU A N 16
ATOM 7469 C CA . LEU A 1 14 ? -4.075 5.302 -0.221 1.00 0.23 14 LEU A CA 16
ATOM 7470 C C . LEU A 1 14 ? -3.073 4.191 0.123 1.00 0.23 14 LEU A C 16
ATOM 7471 O O . LEU A 1 14 ? -2.876 3.256 -0.633 1.00 0.27 14 LEU A O 16
ATOM 7487 N N . PHE A 1 15 ? -2.433 4.297 1.258 1.00 0.22 15 PHE A N 16
ATOM 7488 C CA . PHE A 1 15 ? -1.423 3.262 1.659 1.00 0.23 15 PHE A CA 16
ATOM 7489 C C . PHE A 1 15 ? -2.066 1.885 1.766 1.00 0.23 15 PHE A C 16
ATOM 7490 O O . PHE A 1 15 ? -1.545 0.925 1.250 1.00 0.26 15 PHE A O 16
ATOM 7507 N N . LYS A 1 16 ? -3.195 1.777 2.426 1.00 0.23 16 LYS A N 16
ATOM 7508 C CA . LYS A 1 16 ? -3.870 0.439 2.548 1.00 0.24 16 LYS A CA 16
ATOM 7509 C C . LYS A 1 16 ? -3.995 -0.228 1.170 1.00 0.25 16 LYS A C 16
ATOM 7510 O O . LYS A 1 16 ? -4.141 -1.428 1.063 1.00 0.28 16 LYS A O 16
ATOM 7529 N N . THR A 1 17 ? -3.913 0.544 0.117 1.00 0.25 17 THR A N 16
ATOM 7530 C CA . THR A 1 17 ? -3.996 -0.024 -1.246 1.00 0.27 17 THR A CA 16
ATOM 7531 C C . THR A 1 17 ? -2.601 -0.483 -1.607 1.00 0.28 17 THR A C 16
ATOM 7532 O O . THR A 1 17 ? -2.398 -1.593 -2.054 1.00 0.30 17 THR A O 16
ATOM 7543 N N . LEU A 1 18 ? -1.622 0.337 -1.317 1.00 0.28 18 LEU A N 16
ATOM 7544 C CA . LEU A 1 18 ? -0.226 -0.092 -1.541 1.00 0.30 18 LEU A CA 16
ATOM 7545 C C . LEU A 1 18 ? 0.015 -1.259 -0.587 1.00 0.30 18 LEU A C 16
ATOM 7546 O O . LEU A 1 18 ? 0.768 -2.174 -0.862 1.00 0.34 18 LEU A O 16
ATOM 7562 N N . LEU A 1 19 ? -0.684 -1.247 0.528 1.00 0.27 19 LEU A N 16
ATOM 7563 C CA . LEU A 1 19 ? -0.555 -2.364 1.493 1.00 0.30 19 LEU A CA 16
ATOM 7564 C C . LEU A 1 19 ? -1.324 -3.548 0.932 1.00 0.30 19 LEU A C 16
ATOM 7565 O O . LEU A 1 19 ? -0.828 -4.656 0.897 1.00 0.33 19 LEU A O 16
ATOM 7581 N N . SER A 1 20 ? -2.515 -3.313 0.423 1.00 0.30 20 SER A N 16
ATOM 7582 C CA . SER A 1 20 ? -3.272 -4.430 -0.208 1.00 0.31 20 SER A CA 16
ATOM 7583 C C . SER A 1 20 ? -2.420 -4.940 -1.365 1.00 0.31 20 SER A C 16
ATOM 7584 O O . SER A 1 20 ? -2.385 -6.120 -1.662 1.00 0.32 20 SER A O 16
ATOM 7592 N N . ALA A 1 21 ? -1.688 -4.042 -1.993 1.00 0.32 21 ALA A N 16
ATOM 7593 C CA . ALA A 1 21 ? -0.792 -4.443 -3.098 1.00 0.34 21 ALA A CA 16
ATOM 7594 C C . ALA A 1 21 ? 0.296 -5.346 -2.542 1.00 0.31 21 ALA A C 16
ATOM 7595 O O . ALA A 1 21 ? 0.578 -6.409 -3.066 1.00 0.31 21 ALA A O 16
ATOM 7602 N N . VAL A 1 22 ? 0.873 -4.941 -1.452 1.00 0.31 22 VAL A N 16
ATOM 7603 C CA . VAL A 1 22 ? 1.920 -5.766 -0.802 1.00 0.30 22 VAL A CA 16
ATOM 7604 C C . VAL A 1 22 ? 1.269 -7.018 -0.227 1.00 0.26 22 VAL A C 16
ATOM 7605 O O . VAL A 1 22 ? 1.785 -8.110 -0.346 1.00 0.25 22 VAL A O 16
ATOM 7618 N N . GLY A 1 23 ? 0.103 -6.865 0.345 1.00 0.26 23 GLY A N 16
ATOM 7619 C CA . GLY A 1 23 ? -0.632 -8.045 0.881 1.00 0.24 23 GLY A CA 16
ATOM 7620 C C . GLY A 1 23 ? -0.859 -9.017 -0.278 1.00 0.22 23 GLY A C 16
ATOM 7621 O O . GLY A 1 23 ? -1.072 -10.188 -0.086 1.00 0.23 23 GLY A O 16
ATOM 7625 N N . SER A 1 24 ? -0.772 -8.535 -1.488 1.00 0.23 24 SER A N 16
ATOM 7626 C CA . SER A 1 24 ? -0.942 -9.429 -2.673 1.00 0.22 24 SER A CA 16
ATOM 7627 C C . SER A 1 24 ? 0.440 -9.850 -3.198 1.00 0.22 24 SER A C 16
ATOM 7628 O O . SER A 1 24 ? 0.601 -10.876 -3.822 1.00 0.22 24 SER A O 16
ATOM 7636 N N . ALA A 1 25 ? 1.447 -9.075 -2.907 1.00 0.27 25 ALA A N 16
ATOM 7637 C CA . ALA A 1 25 ? 2.832 -9.418 -3.356 1.00 0.32 25 ALA A CA 16
ATOM 7638 C C . ALA A 1 25 ? 3.534 -10.243 -2.275 1.00 0.32 25 ALA A C 16
ATOM 7639 O O . ALA A 1 25 ? 4.500 -10.938 -2.529 1.00 0.37 25 ALA A O 16
ATOM 7646 N N . LEU A 1 26 ? 3.039 -10.170 -1.072 1.00 0.29 26 LEU A N 16
ATOM 7647 C CA . LEU A 1 26 ? 3.632 -10.936 0.058 1.00 0.33 26 LEU A CA 16
ATOM 7648 C C . LEU A 1 26 ? 2.730 -12.123 0.408 1.00 0.32 26 LEU A C 16
ATOM 7649 O O . LEU A 1 26 ? 3.189 -13.167 0.826 1.00 0.40 26 LEU A O 16
ATOM 7665 N N . SER A 1 27 ? 1.441 -11.957 0.251 1.00 0.26 27 SER A N 16
ATOM 7666 C CA . SER A 1 27 ? 0.486 -13.052 0.585 1.00 0.28 27 SER A CA 16
ATOM 7667 C C . SER A 1 27 ? -0.006 -13.781 -0.674 1.00 0.27 27 SER A C 16
ATOM 7668 O O . SER A 1 27 ? -0.341 -14.948 -0.622 1.00 0.38 27 SER A O 16
ATOM 7676 N N . SER A 1 28 ? -0.067 -13.111 -1.800 1.00 0.20 28 SER A N 16
ATOM 7677 C CA . SER A 1 28 ? -0.560 -13.790 -3.044 1.00 0.20 28 SER A CA 16
ATOM 7678 C C . SER A 1 28 ? 0.604 -14.388 -3.847 1.00 0.20 28 SER A C 16
ATOM 7679 O O . SER A 1 28 ? 0.546 -15.523 -4.281 1.00 0.24 28 SER A O 16
ATOM 7687 N N . SER A 1 29 ? 1.658 -13.634 -4.046 1.00 0.24 29 SER A N 16
ATOM 7688 C CA . SER A 1 29 ? 2.839 -14.148 -4.827 1.00 0.30 29 SER A CA 16
ATOM 7689 C C . SER A 1 29 ? 3.309 -15.528 -4.324 1.00 0.36 29 SER A C 16
ATOM 7690 O O . SER A 1 29 ? 3.851 -16.309 -5.081 1.00 0.46 29 SER A O 16
ATOM 7698 N N . GLY A 1 30 ? 3.116 -15.831 -3.061 1.00 0.37 30 GLY A N 16
ATOM 7699 C CA . GLY A 1 30 ? 3.567 -17.157 -2.526 1.00 0.52 30 GLY A CA 16
ATOM 7700 C C . GLY A 1 30 ? 2.524 -18.255 -2.794 1.00 0.55 30 GLY A C 16
ATOM 7701 O O . GLY A 1 30 ? 2.673 -19.367 -2.333 1.00 0.72 30 GLY A O 16
ATOM 7705 N N . GLY A 1 31 ? 1.474 -17.964 -3.530 1.00 0.48 31 GLY A N 16
ATOM 7706 C CA . GLY A 1 31 ? 0.440 -19.012 -3.808 1.00 0.57 31 GLY A CA 16
ATOM 7707 C C . GLY A 1 31 ? -0.927 -18.575 -3.263 1.00 0.47 31 GLY A C 16
ATOM 7708 O O . GLY A 1 31 ? -1.943 -19.122 -3.641 1.00 0.49 31 GLY A O 16
ATOM 7712 N N . GLN A 1 32 ? -0.953 -17.599 -2.379 1.00 0.43 32 GLN A N 16
ATOM 7713 C CA . GLN A 1 32 ? -2.244 -17.108 -1.789 1.00 0.40 32 GLN A CA 16
ATOM 7714 C C . GLN A 1 32 ? -2.886 -18.187 -0.898 1.00 0.51 32 GLN A C 16
ATOM 7715 O O . GLN A 1 32 ? -2.825 -18.103 0.314 1.00 0.62 32 GLN A O 16
ATOM 7729 N N . GLU A 1 33 ? -3.489 -19.196 -1.479 1.00 0.63 33 GLU A N 16
ATOM 7730 C CA . GLU A 1 33 ? -4.128 -20.270 -0.656 1.00 0.76 33 GLU A CA 16
ATOM 7731 C C . GLU A 1 33 ? -3.942 -21.644 -1.322 1.00 1.02 33 GLU A C 16
ATOM 7732 O O . GLU A 1 33 ? -3.531 -22.564 -0.632 1.00 1.20 33 GLU A O 16
ATOM 7745 N N . GLY A 1 1 ? 0.158 16.494 -4.121 1.00 1.01 1 GLY A N 17
ATOM 7746 C CA . GLY A 1 1 ? 0.843 16.849 -2.837 1.00 0.84 1 GLY A CA 17
ATOM 7747 C C . GLY A 1 1 ? 0.065 17.965 -2.131 1.00 0.79 1 GLY A C 17
ATOM 7748 O O . GLY A 1 1 ? -1.003 18.347 -2.565 1.00 0.85 1 GLY A O 17
ATOM 7754 N N . PHE A 1 2 ? 0.598 18.502 -1.058 1.00 0.72 2 PHE A N 17
ATOM 7755 C CA . PHE A 1 2 ? -0.095 19.596 -0.337 1.00 0.74 2 PHE A CA 17
ATOM 7756 C C . PHE A 1 2 ? 0.945 20.378 0.445 1.00 0.74 2 PHE A C 17
ATOM 7757 O O . PHE A 1 2 ? 1.119 21.563 0.243 1.00 0.85 2 PHE A O 17
ATOM 7774 N N . PHE A 1 3 ? 1.629 19.729 1.357 1.00 0.64 3 PHE A N 17
ATOM 7775 C CA . PHE A 1 3 ? 2.626 20.460 2.151 1.00 0.66 3 PHE A CA 17
ATOM 7776 C C . PHE A 1 3 ? 3.835 19.595 2.526 1.00 0.61 3 PHE A C 17
ATOM 7777 O O . PHE A 1 3 ? 4.951 20.075 2.541 1.00 0.68 3 PHE A O 17
ATOM 7794 N N . ALA A 1 4 ? 3.630 18.342 2.866 1.00 0.50 4 ALA A N 17
ATOM 7795 C CA . ALA A 1 4 ? 4.791 17.501 3.284 1.00 0.49 4 ALA A CA 17
ATOM 7796 C C . ALA A 1 4 ? 4.406 16.031 3.472 1.00 0.41 4 ALA A C 17
ATOM 7797 O O . ALA A 1 4 ? 4.996 15.141 2.890 1.00 0.49 4 ALA A O 17
ATOM 7804 N N . LEU A 1 5 ? 3.426 15.775 4.294 1.00 0.33 5 LEU A N 17
ATOM 7805 C CA . LEU A 1 5 ? 2.999 14.383 4.553 1.00 0.30 5 LEU A CA 17
ATOM 7806 C C . LEU A 1 5 ? 1.667 14.110 3.871 1.00 0.25 5 LEU A C 17
ATOM 7807 O O . LEU A 1 5 ? 1.166 13.014 3.946 1.00 0.28 5 LEU A O 17
ATOM 7823 N N . ILE A 1 6 ? 1.081 15.088 3.207 1.00 0.24 6 ILE A N 17
ATOM 7824 C CA . ILE A 1 6 ? -0.228 14.837 2.513 1.00 0.25 6 ILE A CA 17
ATOM 7825 C C . ILE A 1 6 ? -0.295 13.415 1.884 1.00 0.29 6 ILE A C 17
ATOM 7826 O O . ILE A 1 6 ? -1.318 12.766 2.004 1.00 0.32 6 ILE A O 17
ATOM 7842 N N . PRO A 1 7 ? 0.782 12.938 1.252 1.00 0.34 7 PRO A N 17
ATOM 7843 C CA . PRO A 1 7 ? 0.746 11.566 0.667 1.00 0.42 7 PRO A CA 17
ATOM 7844 C C . PRO A 1 7 ? 0.648 10.499 1.775 1.00 0.40 7 PRO A C 17
ATOM 7845 O O . PRO A 1 7 ? 0.299 9.364 1.518 1.00 0.47 7 PRO A O 17
ATOM 7856 N N . LYS A 1 8 ? 0.930 10.855 3.010 1.00 0.35 8 LYS A N 17
ATOM 7857 C CA . LYS A 1 8 ? 0.819 9.865 4.126 1.00 0.38 8 LYS A CA 17
ATOM 7858 C C . LYS A 1 8 ? -0.516 10.054 4.850 1.00 0.36 8 LYS A C 17
ATOM 7859 O O . LYS A 1 8 ? -1.050 9.131 5.433 1.00 0.41 8 LYS A O 17
ATOM 7878 N N . ILE A 1 9 ? -1.075 11.241 4.795 1.00 0.32 9 ILE A N 17
ATOM 7879 C CA . ILE A 1 9 ? -2.389 11.478 5.456 1.00 0.33 9 ILE A CA 17
ATOM 7880 C C . ILE A 1 9 ? -3.434 10.630 4.756 1.00 0.31 9 ILE A C 17
ATOM 7881 O O . ILE A 1 9 ? -4.370 10.150 5.366 1.00 0.34 9 ILE A O 17
ATOM 7897 N N . ILE A 1 10 ? -3.246 10.379 3.487 1.00 0.29 10 ILE A N 17
ATOM 7898 C CA . ILE A 1 10 ? -4.203 9.498 2.793 1.00 0.29 10 ILE A CA 17
ATOM 7899 C C . ILE A 1 10 ? -3.758 8.047 2.990 1.00 0.27 10 ILE A C 17
ATOM 7900 O O . ILE A 1 10 ? -4.177 7.169 2.277 1.00 0.27 10 ILE A O 17
ATOM 7916 N N . SER A 1 11 ? -2.930 7.778 3.982 1.00 0.26 11 SER A N 17
ATOM 7917 C CA . SER A 1 11 ? -2.495 6.368 4.227 1.00 0.26 11 SER A CA 17
ATOM 7918 C C . SER A 1 11 ? -3.734 5.468 4.289 1.00 0.26 11 SER A C 17
ATOM 7919 O O . SER A 1 11 ? -3.764 4.389 3.727 1.00 0.29 11 SER A O 17
ATOM 7927 N N . SER A 1 12 ? -4.775 5.931 4.930 1.00 0.26 12 SER A N 17
ATOM 7928 C CA . SER A 1 12 ? -6.032 5.124 4.988 1.00 0.27 12 SER A CA 17
ATOM 7929 C C . SER A 1 12 ? -6.627 4.989 3.565 1.00 0.26 12 SER A C 17
ATOM 7930 O O . SER A 1 12 ? -6.763 3.891 3.069 1.00 0.26 12 SER A O 17
ATOM 7938 N N . PRO A 1 13 ? -6.937 6.114 2.938 1.00 0.26 13 PRO A N 17
ATOM 7939 C CA . PRO A 1 13 ? -7.487 6.095 1.552 1.00 0.27 13 PRO A CA 17
ATOM 7940 C C . PRO A 1 13 ? -6.376 5.963 0.484 1.00 0.27 13 PRO A C 17
ATOM 7941 O O . PRO A 1 13 ? -6.522 6.442 -0.623 1.00 0.31 13 PRO A O 17
ATOM 7952 N N . LEU A 1 14 ? -5.269 5.329 0.796 1.00 0.26 14 LEU A N 17
ATOM 7953 C CA . LEU A 1 14 ? -4.164 5.205 -0.212 1.00 0.27 14 LEU A CA 17
ATOM 7954 C C . LEU A 1 14 ? -3.227 4.041 0.137 1.00 0.27 14 LEU A C 17
ATOM 7955 O O . LEU A 1 14 ? -3.032 3.128 -0.645 1.00 0.29 14 LEU A O 17
ATOM 7971 N N . PHE A 1 15 ? -2.644 4.073 1.306 1.00 0.27 15 PHE A N 17
ATOM 7972 C CA . PHE A 1 15 ? -1.704 2.978 1.713 1.00 0.28 15 PHE A CA 17
ATOM 7973 C C . PHE A 1 15 ? -2.424 1.641 1.797 1.00 0.27 15 PHE A C 17
ATOM 7974 O O . PHE A 1 15 ? -1.953 0.660 1.277 1.00 0.28 15 PHE A O 17
ATOM 7991 N N . LYS A 1 16 ? -3.565 1.589 2.442 1.00 0.26 16 LYS A N 17
ATOM 7992 C CA . LYS A 1 16 ? -4.314 0.291 2.542 1.00 0.27 16 LYS A CA 17
ATOM 7993 C C . LYS A 1 16 ? -4.448 -0.355 1.152 1.00 0.27 16 LYS A C 17
ATOM 7994 O O . LYS A 1 16 ? -4.630 -1.548 1.025 1.00 0.30 16 LYS A O 17
ATOM 8013 N N . THR A 1 17 ? -4.327 0.431 0.116 1.00 0.27 17 THR A N 17
ATOM 8014 C CA . THR A 1 17 ? -4.410 -0.106 -1.259 1.00 0.29 17 THR A CA 17
ATOM 8015 C C . THR A 1 17 ? -3.034 -0.639 -1.596 1.00 0.29 17 THR A C 17
ATOM 8016 O O . THR A 1 17 ? -2.882 -1.754 -2.053 1.00 0.30 17 THR A O 17
ATOM 8027 N N . LEU A 1 18 ? -2.018 0.123 -1.274 1.00 0.29 18 LEU A N 17
ATOM 8028 C CA . LEU A 1 18 ? -0.643 -0.377 -1.471 1.00 0.30 18 LEU A CA 17
ATOM 8029 C C . LEU A 1 18 ? -0.490 -1.572 -0.532 1.00 0.28 18 LEU A C 17
ATOM 8030 O O . LEU A 1 18 ? 0.208 -2.529 -0.814 1.00 0.29 18 LEU A O 17
ATOM 8046 N N . LEU A 1 19 ? -1.201 -1.531 0.574 1.00 0.27 19 LEU A N 17
ATOM 8047 C CA . LEU A 1 19 ? -1.155 -2.667 1.527 1.00 0.28 19 LEU A CA 17
ATOM 8048 C C . LEU A 1 19 ? -1.952 -3.812 0.923 1.00 0.28 19 LEU A C 17
ATOM 8049 O O . LEU A 1 19 ? -1.492 -4.935 0.875 1.00 0.29 19 LEU A O 17
ATOM 8065 N N . SER A 1 20 ? -3.124 -3.529 0.392 1.00 0.29 20 SER A N 17
ATOM 8066 C CA . SER A 1 20 ? -3.891 -4.614 -0.280 1.00 0.30 20 SER A CA 17
ATOM 8067 C C . SER A 1 20 ? -3.000 -5.141 -1.407 1.00 0.29 20 SER A C 17
ATOM 8068 O O . SER A 1 20 ? -2.937 -6.328 -1.678 1.00 0.30 20 SER A O 17
ATOM 8076 N N . ALA A 1 21 ? -2.264 -4.245 -2.030 1.00 0.30 21 ALA A N 17
ATOM 8077 C CA . ALA A 1 21 ? -1.333 -4.657 -3.105 1.00 0.30 21 ALA A CA 17
ATOM 8078 C C . ALA A 1 21 ? -0.241 -5.535 -2.518 1.00 0.29 21 ALA A C 17
ATOM 8079 O O . ALA A 1 21 ? 0.064 -6.599 -3.023 1.00 0.30 21 ALA A O 17
ATOM 8086 N N . VAL A 1 22 ? 0.327 -5.102 -1.436 1.00 0.27 22 VAL A N 17
ATOM 8087 C CA . VAL A 1 22 ? 1.388 -5.901 -0.773 1.00 0.27 22 VAL A CA 17
ATOM 8088 C C . VAL A 1 22 ? 0.788 -7.192 -0.235 1.00 0.25 22 VAL A C 17
ATOM 8089 O O . VAL A 1 22 ? 1.370 -8.251 -0.344 1.00 0.26 22 VAL A O 17
ATOM 8102 N N . GLY A 1 23 ? -0.401 -7.111 0.304 1.00 0.26 23 GLY A N 17
ATOM 8103 C CA . GLY A 1 23 ? -1.080 -8.339 0.805 1.00 0.27 23 GLY A CA 17
ATOM 8104 C C . GLY A 1 23 ? -1.181 -9.318 -0.363 1.00 0.25 23 GLY A C 17
ATOM 8105 O O . GLY A 1 23 ? -1.254 -10.507 -0.189 1.00 0.27 23 GLY A O 17
ATOM 8109 N N . SER A 1 24 ? -1.142 -8.812 -1.564 1.00 0.25 24 SER A N 17
ATOM 8110 C CA . SER A 1 24 ? -1.198 -9.716 -2.754 1.00 0.27 24 SER A CA 17
ATOM 8111 C C . SER A 1 24 ? 0.224 -9.985 -3.274 1.00 0.24 24 SER A C 17
ATOM 8112 O O . SER A 1 24 ? 0.499 -11.001 -3.875 1.00 0.25 24 SER A O 17
ATOM 8120 N N . ALA A 1 25 ? 1.135 -9.093 -3.014 1.00 0.26 25 ALA A N 17
ATOM 8121 C CA . ALA A 1 25 ? 2.548 -9.294 -3.477 1.00 0.28 25 ALA A CA 17
ATOM 8122 C C . ALA A 1 25 ? 3.337 -10.079 -2.426 1.00 0.27 25 ALA A C 17
ATOM 8123 O O . ALA A 1 25 ? 4.332 -10.711 -2.720 1.00 0.31 25 ALA A O 17
ATOM 8130 N N . LEU A 1 26 ? 2.884 -10.044 -1.206 1.00 0.25 26 LEU A N 17
ATOM 8131 C CA . LEU A 1 26 ? 3.567 -10.778 -0.108 1.00 0.27 26 LEU A CA 17
ATOM 8132 C C . LEU A 1 26 ? 2.782 -12.050 0.214 1.00 0.27 26 LEU A C 17
ATOM 8133 O O . LEU A 1 26 ? 3.340 -13.114 0.400 1.00 0.32 26 LEU A O 17
ATOM 8149 N N . SER A 1 27 ? 1.481 -11.936 0.276 1.00 0.24 27 SER A N 17
ATOM 8150 C CA . SER A 1 27 ? 0.625 -13.114 0.586 1.00 0.26 27 SER A CA 17
ATOM 8151 C C . SER A 1 27 ? 0.263 -13.884 -0.693 1.00 0.24 27 SER A C 17
ATOM 8152 O O . SER A 1 27 ? 0.171 -15.093 -0.685 1.00 0.30 27 SER A O 17
ATOM 8160 N N . SER A 1 28 ? 0.061 -13.202 -1.797 1.00 0.21 28 SER A N 17
ATOM 8161 C CA . SER A 1 28 ? -0.293 -13.925 -3.060 1.00 0.23 28 SER A CA 17
ATOM 8162 C C . SER A 1 28 ? 0.973 -14.258 -3.859 1.00 0.27 28 SER A C 17
ATOM 8163 O O . SER A 1 28 ? 1.255 -15.408 -4.127 1.00 0.35 28 SER A O 17
ATOM 8171 N N . SER A 1 29 ? 1.750 -13.272 -4.229 1.00 0.30 29 SER A N 17
ATOM 8172 C CA . SER A 1 29 ? 3.007 -13.564 -4.997 1.00 0.37 29 SER A CA 17
ATOM 8173 C C . SER A 1 29 ? 4.059 -14.232 -4.093 1.00 0.40 29 SER A C 17
ATOM 8174 O O . SER A 1 29 ? 5.006 -14.823 -4.575 1.00 0.50 29 SER A O 17
ATOM 8182 N N . GLY A 1 30 ? 3.903 -14.144 -2.791 1.00 0.37 30 GLY A N 17
ATOM 8183 C CA . GLY A 1 30 ? 4.891 -14.778 -1.862 1.00 0.44 30 GLY A CA 17
ATOM 8184 C C . GLY A 1 30 ? 4.257 -16.005 -1.201 1.00 0.45 30 GLY A C 17
ATOM 8185 O O . GLY A 1 30 ? 4.693 -17.121 -1.403 1.00 0.54 30 GLY A O 17
ATOM 8189 N N . GLY A 1 31 ? 3.230 -15.804 -0.412 1.00 0.42 31 GLY A N 17
ATOM 8190 C CA . GLY A 1 31 ? 2.555 -16.958 0.270 1.00 0.48 31 GLY A CA 17
ATOM 8191 C C . GLY A 1 31 ? 1.628 -17.712 -0.703 1.00 0.45 31 GLY A C 17
ATOM 8192 O O . GLY A 1 31 ? 1.077 -18.738 -0.358 1.00 0.51 31 GLY A O 17
ATOM 8196 N N . GLN A 1 32 ? 1.449 -17.213 -1.909 1.00 0.40 32 GLN A N 17
ATOM 8197 C CA . GLN A 1 32 ? 0.554 -17.894 -2.906 1.00 0.42 32 GLN A CA 17
ATOM 8198 C C . GLN A 1 32 ? -0.900 -17.944 -2.403 1.00 0.40 32 GLN A C 17
ATOM 8199 O O . GLN A 1 32 ? -1.642 -18.861 -2.716 1.00 0.47 32 GLN A O 17
ATOM 8213 N N . GLU A 1 33 ? -1.312 -16.961 -1.638 1.00 0.35 33 GLU A N 17
ATOM 8214 C CA . GLU A 1 33 ? -2.713 -16.933 -1.116 1.00 0.39 33 GLU A CA 17
ATOM 8215 C C . GLU A 1 33 ? -3.576 -15.979 -1.961 1.00 0.40 33 GLU A C 17
ATOM 8216 O O . GLU A 1 33 ? -4.653 -16.389 -2.361 1.00 0.52 33 GLU A O 17
ATOM 8229 N N . GLY A 1 1 ? 1.565 14.938 -4.230 1.00 0.83 1 GLY A N 18
ATOM 8230 C CA . GLY A 1 1 ? 1.893 15.599 -2.925 1.00 0.65 1 GLY A CA 18
ATOM 8231 C C . GLY A 1 1 ? 0.916 16.752 -2.669 1.00 0.62 1 GLY A C 18
ATOM 8232 O O . GLY A 1 1 ? -0.071 16.895 -3.363 1.00 0.64 1 GLY A O 18
ATOM 8238 N N . PHE A 1 2 ? 1.188 17.580 -1.688 1.00 0.60 2 PHE A N 18
ATOM 8239 C CA . PHE A 1 2 ? 0.294 18.726 -1.388 1.00 0.62 2 PHE A CA 18
ATOM 8240 C C . PHE A 1 2 ? 1.081 19.737 -0.575 1.00 0.67 2 PHE A C 18
ATOM 8241 O O . PHE A 1 2 ? 1.235 20.876 -0.968 1.00 0.77 2 PHE A O 18
ATOM 8258 N N . PHE A 1 3 ? 1.571 19.336 0.575 1.00 0.62 3 PHE A N 18
ATOM 8259 C CA . PHE A 1 3 ? 2.321 20.289 1.403 1.00 0.68 3 PHE A CA 18
ATOM 8260 C C . PHE A 1 3 ? 3.455 19.620 2.187 1.00 0.64 3 PHE A C 18
ATOM 8261 O O . PHE A 1 3 ? 4.514 20.194 2.348 1.00 0.71 3 PHE A O 18
ATOM 8278 N N . ALA A 1 4 ? 3.239 18.433 2.709 1.00 0.54 4 ALA A N 18
ATOM 8279 C CA . ALA A 1 4 ? 4.313 17.782 3.515 1.00 0.52 4 ALA A CA 18
ATOM 8280 C C . ALA A 1 4 ? 3.965 16.337 3.888 1.00 0.43 4 ALA A C 18
ATOM 8281 O O . ALA A 1 4 ? 4.723 15.421 3.640 1.00 0.46 4 ALA A O 18
ATOM 8288 N N . LEU A 1 5 ? 2.831 16.136 4.496 1.00 0.36 5 LEU A N 18
ATOM 8289 C CA . LEU A 1 5 ? 2.429 14.773 4.912 1.00 0.28 5 LEU A CA 18
ATOM 8290 C C . LEU A 1 5 ? 1.257 14.285 4.071 1.00 0.23 5 LEU A C 18
ATOM 8291 O O . LEU A 1 5 ? 0.799 13.184 4.261 1.00 0.20 5 LEU A O 18
ATOM 8307 N N . ILE A 1 6 ? 0.761 15.083 3.147 1.00 0.26 6 ILE A N 18
ATOM 8308 C CA . ILE A 1 6 ? -0.386 14.609 2.299 1.00 0.23 6 ILE A CA 18
ATOM 8309 C C . ILE A 1 6 ? -0.250 13.107 1.919 1.00 0.23 6 ILE A C 18
ATOM 8310 O O . ILE A 1 6 ? -1.240 12.399 1.958 1.00 0.22 6 ILE A O 18
ATOM 8326 N N . PRO A 1 7 ? 0.955 12.631 1.584 1.00 0.30 7 PRO A N 18
ATOM 8327 C CA . PRO A 1 7 ? 1.104 11.190 1.242 1.00 0.36 7 PRO A CA 18
ATOM 8328 C C . PRO A 1 7 ? 0.900 10.310 2.489 1.00 0.34 7 PRO A C 18
ATOM 8329 O O . PRO A 1 7 ? 0.706 9.115 2.381 1.00 0.41 7 PRO A O 18
ATOM 8340 N N . LYS A 1 8 ? 0.928 10.886 3.672 1.00 0.28 8 LYS A N 18
ATOM 8341 C CA . LYS A 1 8 ? 0.713 10.068 4.904 1.00 0.30 8 LYS A CA 18
ATOM 8342 C C . LYS A 1 8 ? -0.723 10.237 5.391 1.00 0.26 8 LYS A C 18
ATOM 8343 O O . LYS A 1 8 ? -1.285 9.360 6.016 1.00 0.30 8 LYS A O 18
ATOM 8362 N N . ILE A 1 9 ? -1.332 11.350 5.083 1.00 0.21 9 ILE A N 18
ATOM 8363 C CA . ILE A 1 9 ? -2.744 11.561 5.501 1.00 0.20 9 ILE A CA 18
ATOM 8364 C C . ILE A 1 9 ? -3.607 10.573 4.734 1.00 0.21 9 ILE A C 18
ATOM 8365 O O . ILE A 1 9 ? -4.595 10.073 5.236 1.00 0.23 9 ILE A O 18
ATOM 8381 N N . ILE A 1 10 ? -3.202 10.229 3.538 1.00 0.21 10 ILE A N 18
ATOM 8382 C CA . ILE A 1 10 ? -3.975 9.219 2.792 1.00 0.23 10 ILE A CA 18
ATOM 8383 C C . ILE A 1 10 ? -3.434 7.825 3.149 1.00 0.24 10 ILE A C 18
ATOM 8384 O O . ILE A 1 10 ? -3.665 6.862 2.454 1.00 0.26 10 ILE A O 18
ATOM 8400 N N . SER A 1 11 ? -2.740 7.702 4.261 1.00 0.25 11 SER A N 18
ATOM 8401 C CA . SER A 1 11 ? -2.224 6.356 4.672 1.00 0.27 11 SER A CA 18
ATOM 8402 C C . SER A 1 11 ? -3.399 5.366 4.721 1.00 0.28 11 SER A C 18
ATOM 8403 O O . SER A 1 11 ? -3.259 4.195 4.427 1.00 0.33 11 SER A O 18
ATOM 8411 N N . SER A 1 12 ? -4.565 5.849 5.059 1.00 0.27 12 SER A N 18
ATOM 8412 C CA . SER A 1 12 ? -5.771 4.962 5.095 1.00 0.28 12 SER A CA 18
ATOM 8413 C C . SER A 1 12 ? -6.419 4.872 3.690 1.00 0.28 12 SER A C 18
ATOM 8414 O O . SER A 1 12 ? -6.601 3.786 3.178 1.00 0.30 12 SER A O 18
ATOM 8422 N N . PRO A 1 13 ? -6.746 6.012 3.101 1.00 0.27 13 PRO A N 18
ATOM 8423 C CA . PRO A 1 13 ? -7.373 6.026 1.746 1.00 0.28 13 PRO A CA 18
ATOM 8424 C C . PRO A 1 13 ? -6.346 5.861 0.603 1.00 0.29 13 PRO A C 18
ATOM 8425 O O . PRO A 1 13 ? -6.665 6.095 -0.546 1.00 0.37 13 PRO A O 18
ATOM 8436 N N . LEU A 1 14 ? -5.134 5.458 0.888 1.00 0.28 14 LEU A N 18
ATOM 8437 C CA . LEU A 1 14 ? -4.112 5.304 -0.205 1.00 0.28 14 LEU A CA 18
ATOM 8438 C C . LEU A 1 14 ? -3.154 4.147 0.104 1.00 0.28 14 LEU A C 18
ATOM 8439 O O . LEU A 1 14 ? -3.050 3.191 -0.642 1.00 0.29 14 LEU A O 18
ATOM 8455 N N . PHE A 1 15 ? -2.453 4.232 1.204 1.00 0.29 15 PHE A N 18
ATOM 8456 C CA . PHE A 1 15 ? -1.491 3.144 1.571 1.00 0.28 15 PHE A CA 18
ATOM 8457 C C . PHE A 1 15 ? -2.206 1.801 1.665 1.00 0.27 15 PHE A C 18
ATOM 8458 O O . PHE A 1 15 ? -1.725 0.810 1.168 1.00 0.29 15 PHE A O 18
ATOM 8475 N N . LYS A 1 16 ? -3.356 1.763 2.293 1.00 0.27 16 LYS A N 18
ATOM 8476 C CA . LYS A 1 16 ? -4.115 0.474 2.406 1.00 0.26 16 LYS A CA 18
ATOM 8477 C C . LYS A 1 16 ? -4.266 -0.181 1.025 1.00 0.26 16 LYS A C 18
ATOM 8478 O O . LYS A 1 16 ? -4.455 -1.374 0.909 1.00 0.26 16 LYS A O 18
ATOM 8497 N N . THR A 1 17 ? -4.153 0.595 -0.022 1.00 0.28 17 THR A N 18
ATOM 8498 C CA . THR A 1 17 ? -4.255 0.040 -1.389 1.00 0.30 17 THR A CA 18
ATOM 8499 C C . THR A 1 17 ? -2.893 -0.514 -1.730 1.00 0.29 17 THR A C 18
ATOM 8500 O O . THR A 1 17 ? -2.761 -1.637 -2.177 1.00 0.29 17 THR A O 18
ATOM 8511 N N . LEU A 1 18 ? -1.865 0.237 -1.422 1.00 0.30 18 LEU A N 18
ATOM 8512 C CA . LEU A 1 18 ? -0.501 -0.292 -1.625 1.00 0.31 18 LEU A CA 18
ATOM 8513 C C . LEU A 1 18 ? -0.375 -1.488 -0.686 1.00 0.28 18 LEU A C 18
ATOM 8514 O O . LEU A 1 18 ? 0.309 -2.455 -0.963 1.00 0.29 18 LEU A O 18
ATOM 8530 N N . LEU A 1 19 ? -1.091 -1.435 0.417 1.00 0.26 19 LEU A N 18
ATOM 8531 C CA . LEU A 1 19 ? -1.069 -2.570 1.372 1.00 0.25 19 LEU A CA 18
ATOM 8532 C C . LEU A 1 19 ? -1.882 -3.707 0.773 1.00 0.24 19 LEU A C 18
ATOM 8533 O O . LEU A 1 19 ? -1.433 -4.830 0.732 1.00 0.24 19 LEU A O 18
ATOM 8549 N N . SER A 1 20 ? -3.056 -3.417 0.248 1.00 0.24 20 SER A N 18
ATOM 8550 C CA . SER A 1 20 ? -3.836 -4.502 -0.413 1.00 0.24 20 SER A CA 18
ATOM 8551 C C . SER A 1 20 ? -2.953 -5.052 -1.535 1.00 0.24 20 SER A C 18
ATOM 8552 O O . SER A 1 20 ? -2.928 -6.242 -1.815 1.00 0.24 20 SER A O 18
ATOM 8560 N N . ALA A 1 21 ? -2.185 -4.174 -2.147 1.00 0.26 21 ALA A N 18
ATOM 8561 C CA . ALA A 1 21 ? -1.258 -4.605 -3.214 1.00 0.27 21 ALA A CA 18
ATOM 8562 C C . ALA A 1 21 ? -0.163 -5.470 -2.612 1.00 0.26 21 ALA A C 18
ATOM 8563 O O . ALA A 1 21 ? 0.142 -6.542 -3.094 1.00 0.26 21 ALA A O 18
ATOM 8570 N N . VAL A 1 22 ? 0.407 -5.012 -1.540 1.00 0.26 22 VAL A N 18
ATOM 8571 C CA . VAL A 1 22 ? 1.471 -5.793 -0.861 1.00 0.25 22 VAL A CA 18
ATOM 8572 C C . VAL A 1 22 ? 0.870 -7.062 -0.272 1.00 0.21 22 VAL A C 18
ATOM 8573 O O . VAL A 1 22 ? 1.434 -8.132 -0.370 1.00 0.22 22 VAL A O 18
ATOM 8586 N N . GLY A 1 23 ? -0.299 -6.948 0.298 1.00 0.19 23 GLY A N 18
ATOM 8587 C CA . GLY A 1 23 ? -0.980 -8.148 0.855 1.00 0.18 23 GLY A CA 18
ATOM 8588 C C . GLY A 1 23 ? -1.159 -9.147 -0.285 1.00 0.17 23 GLY A C 18
ATOM 8589 O O . GLY A 1 23 ? -1.266 -10.328 -0.077 1.00 0.18 23 GLY A O 18
ATOM 8593 N N . SER A 1 24 ? -1.145 -8.666 -1.500 1.00 0.18 24 SER A N 18
ATOM 8594 C CA . SER A 1 24 ? -1.275 -9.576 -2.678 1.00 0.18 24 SER A CA 18
ATOM 8595 C C . SER A 1 24 ? 0.120 -9.890 -3.242 1.00 0.20 24 SER A C 18
ATOM 8596 O O . SER A 1 24 ? 0.346 -10.913 -3.846 1.00 0.23 24 SER A O 18
ATOM 8604 N N . ALA A 1 25 ? 1.065 -9.023 -3.013 1.00 0.23 25 ALA A N 18
ATOM 8605 C CA . ALA A 1 25 ? 2.457 -9.260 -3.511 1.00 0.28 25 ALA A CA 18
ATOM 8606 C C . ALA A 1 25 ? 3.240 -10.084 -2.485 1.00 0.28 25 ALA A C 18
ATOM 8607 O O . ALA A 1 25 ? 4.221 -10.725 -2.800 1.00 0.31 25 ALA A O 18
ATOM 8614 N N . LEU A 1 26 ? 2.789 -10.072 -1.264 1.00 0.25 26 LEU A N 18
ATOM 8615 C CA . LEU A 1 26 ? 3.460 -10.848 -0.186 1.00 0.28 26 LEU A CA 18
ATOM 8616 C C . LEU A 1 26 ? 2.665 -12.127 0.072 1.00 0.27 26 LEU A C 18
ATOM 8617 O O . LEU A 1 26 ? 3.210 -13.211 0.172 1.00 0.32 26 LEU A O 18
ATOM 8633 N N . SER A 1 27 ? 1.371 -11.997 0.171 1.00 0.22 27 SER A N 18
ATOM 8634 C CA . SER A 1 27 ? 0.503 -13.179 0.418 1.00 0.24 27 SER A CA 18
ATOM 8635 C C . SER A 1 27 ? 0.184 -13.900 -0.892 1.00 0.23 27 SER A C 18
ATOM 8636 O O . SER A 1 27 ? 0.247 -15.108 -0.973 1.00 0.28 27 SER A O 18
ATOM 8644 N N . SER A 1 28 ? -0.161 -13.166 -1.918 1.00 0.19 28 SER A N 18
ATOM 8645 C CA . SER A 1 28 ? -0.502 -13.820 -3.219 1.00 0.21 28 SER A CA 18
ATOM 8646 C C . SER A 1 28 ? 0.769 -14.155 -4.007 1.00 0.25 28 SER A C 18
ATOM 8647 O O . SER A 1 28 ? 0.961 -15.276 -4.434 1.00 0.30 28 SER A O 18
ATOM 8655 N N . SER A 1 29 ? 1.652 -13.206 -4.185 1.00 0.28 29 SER A N 18
ATOM 8656 C CA . SER A 1 29 ? 2.922 -13.498 -4.928 1.00 0.34 29 SER A CA 18
ATOM 8657 C C . SER A 1 29 ? 4.006 -14.026 -3.965 1.00 0.37 29 SER A C 18
ATOM 8658 O O . SER A 1 29 ? 5.189 -13.897 -4.225 1.00 0.51 29 SER A O 18
ATOM 8666 N N . GLY A 1 30 ? 3.611 -14.619 -2.860 1.00 0.39 30 GLY A N 18
ATOM 8667 C CA . GLY A 1 30 ? 4.611 -15.156 -1.882 1.00 0.44 30 GLY A CA 18
ATOM 8668 C C . GLY A 1 30 ? 3.962 -16.251 -1.027 1.00 0.44 30 GLY A C 18
ATOM 8669 O O . GLY A 1 30 ? 4.399 -17.385 -1.025 1.00 0.50 30 GLY A O 18
ATOM 8673 N N . GLY A 1 31 ? 2.921 -15.918 -0.301 1.00 0.43 31 GLY A N 18
ATOM 8674 C CA . GLY A 1 31 ? 2.234 -16.936 0.561 1.00 0.48 31 GLY A CA 18
ATOM 8675 C C . GLY A 1 31 ? 1.108 -17.645 -0.212 1.00 0.46 31 GLY A C 18
ATOM 8676 O O . GLY A 1 31 ? 0.116 -18.045 0.369 1.00 0.50 31 GLY A O 18
ATOM 8680 N N . GLN A 1 32 ? 1.263 -17.817 -1.510 1.00 0.46 32 GLN A N 18
ATOM 8681 C CA . GLN A 1 32 ? 0.222 -18.516 -2.345 1.00 0.48 32 GLN A CA 18
ATOM 8682 C C . GLN A 1 32 ? -1.076 -17.693 -2.485 1.00 0.40 32 GLN A C 18
ATOM 8683 O O . GLN A 1 32 ? -1.495 -17.386 -3.586 1.00 0.43 32 GLN A O 18
ATOM 8697 N N . GLU A 1 33 ? -1.727 -17.355 -1.398 1.00 0.38 33 GLU A N 18
ATOM 8698 C CA . GLU A 1 33 ? -3.006 -16.578 -1.499 1.00 0.37 33 GLU A CA 18
ATOM 8699 C C . GLU A 1 33 ? -2.836 -15.149 -0.967 1.00 0.41 33 GLU A C 18
ATOM 8700 O O . GLU A 1 33 ? -3.044 -14.227 -1.742 1.00 0.50 33 GLU A O 18
ATOM 8713 N N . GLY A 1 1 ? 1.961 14.216 -4.600 1.00 0.99 1 GLY A N 19
ATOM 8714 C CA . GLY A 1 1 ? 2.442 14.898 -3.352 1.00 0.82 1 GLY A CA 19
ATOM 8715 C C . GLY A 1 1 ? 1.759 16.263 -3.213 1.00 0.80 1 GLY A C 19
ATOM 8716 O O . GLY A 1 1 ? 1.022 16.678 -4.084 1.00 0.88 1 GLY A O 19
ATOM 8722 N N . PHE A 1 2 ? 2.002 16.967 -2.130 1.00 0.73 2 PHE A N 19
ATOM 8723 C CA . PHE A 1 2 ? 1.378 18.299 -1.942 1.00 0.75 2 PHE A CA 19
ATOM 8724 C C . PHE A 1 2 ? 2.320 19.145 -1.110 1.00 0.75 2 PHE A C 19
ATOM 8725 O O . PHE A 1 2 ? 2.770 20.190 -1.538 1.00 0.84 2 PHE A O 19
ATOM 8742 N N . PHE A 1 3 ? 2.608 18.716 0.096 1.00 0.67 3 PHE A N 19
ATOM 8743 C CA . PHE A 1 3 ? 3.498 19.529 0.939 1.00 0.70 3 PHE A CA 19
ATOM 8744 C C . PHE A 1 3 ? 4.400 18.685 1.846 1.00 0.65 3 PHE A C 19
ATOM 8745 O O . PHE A 1 3 ? 5.534 19.049 2.091 1.00 0.71 3 PHE A O 19
ATOM 8762 N N . ALA A 1 4 ? 3.911 17.590 2.381 1.00 0.56 4 ALA A N 19
ATOM 8763 C CA . ALA A 1 4 ? 4.766 16.785 3.307 1.00 0.53 4 ALA A CA 19
ATOM 8764 C C . ALA A 1 4 ? 4.090 15.485 3.743 1.00 0.44 4 ALA A C 19
ATOM 8765 O O . ALA A 1 4 ? 4.706 14.431 3.792 1.00 0.44 4 ALA A O 19
ATOM 8772 N N . LEU A 1 5 ? 2.838 15.552 4.090 1.00 0.38 5 LEU A N 19
ATOM 8773 C CA . LEU A 1 5 ? 2.126 14.340 4.555 1.00 0.30 5 LEU A CA 19
ATOM 8774 C C . LEU A 1 5 ? 0.882 14.088 3.712 1.00 0.28 5 LEU A C 19
ATOM 8775 O O . LEU A 1 5 ? 0.177 13.123 3.945 1.00 0.26 5 LEU A O 19
ATOM 8791 N N . ILE A 1 6 ? 0.593 14.929 2.733 1.00 0.33 6 ILE A N 19
ATOM 8792 C CA . ILE A 1 6 ? -0.621 14.678 1.898 1.00 0.35 6 ILE A CA 19
ATOM 8793 C C . ILE A 1 6 ? -0.769 13.176 1.524 1.00 0.37 6 ILE A C 19
ATOM 8794 O O . ILE A 1 6 ? -1.883 12.698 1.432 1.00 0.39 6 ILE A O 19
ATOM 8810 N N . PRO A 1 7 ? 0.339 12.458 1.329 1.00 0.42 7 PRO A N 19
ATOM 8811 C CA . PRO A 1 7 ? 0.241 11.027 0.981 1.00 0.49 7 PRO A CA 19
ATOM 8812 C C . PRO A 1 7 ? 0.263 10.132 2.238 1.00 0.44 7 PRO A C 19
ATOM 8813 O O . PRO A 1 7 ? 0.169 8.923 2.135 1.00 0.54 7 PRO A O 19
ATOM 8824 N N . LYS A 1 8 ? 0.361 10.702 3.425 1.00 0.34 8 LYS A N 19
ATOM 8825 C CA . LYS A 1 8 ? 0.358 9.849 4.658 1.00 0.35 8 LYS A CA 19
ATOM 8826 C C . LYS A 1 8 ? -0.980 9.990 5.385 1.00 0.32 8 LYS A C 19
ATOM 8827 O O . LYS A 1 8 ? -1.515 9.030 5.902 1.00 0.37 8 LYS A O 19
ATOM 8846 N N . ILE A 1 9 ? -1.545 11.174 5.405 1.00 0.27 9 ILE A N 19
ATOM 8847 C CA . ILE A 1 9 ? -2.872 11.355 6.073 1.00 0.29 9 ILE A CA 19
ATOM 8848 C C . ILE A 1 9 ? -3.891 10.491 5.359 1.00 0.29 9 ILE A C 19
ATOM 8849 O O . ILE A 1 9 ? -4.774 9.919 5.970 1.00 0.32 9 ILE A O 19
ATOM 8865 N N . ILE A 1 10 ? -3.735 10.327 4.076 1.00 0.27 10 ILE A N 19
ATOM 8866 C CA . ILE A 1 10 ? -4.660 9.432 3.362 1.00 0.30 10 ILE A CA 19
ATOM 8867 C C . ILE A 1 10 ? -4.148 7.994 3.501 1.00 0.27 10 ILE A C 19
ATOM 8868 O O . ILE A 1 10 ? -4.517 7.129 2.747 1.00 0.26 10 ILE A O 19
ATOM 8884 N N . SER A 1 11 ? -3.312 7.722 4.486 1.00 0.28 11 SER A N 19
ATOM 8885 C CA . SER A 1 11 ? -2.807 6.327 4.667 1.00 0.27 11 SER A CA 19
ATOM 8886 C C . SER A 1 11 ? -3.998 5.362 4.673 1.00 0.26 11 SER A C 19
ATOM 8887 O O . SER A 1 11 ? -3.972 4.315 4.052 1.00 0.28 11 SER A O 19
ATOM 8895 N N . SER A 1 12 ? -5.063 5.734 5.335 1.00 0.27 12 SER A N 19
ATOM 8896 C CA . SER A 1 12 ? -6.274 4.857 5.341 1.00 0.27 12 SER A CA 19
ATOM 8897 C C . SER A 1 12 ? -6.861 4.770 3.910 1.00 0.24 12 SER A C 19
ATOM 8898 O O . SER A 1 12 ? -6.941 3.692 3.356 1.00 0.24 12 SER A O 19
ATOM 8906 N N . PRO A 1 13 ? -7.229 5.908 3.341 1.00 0.23 13 PRO A N 19
ATOM 8907 C CA . PRO A 1 13 ? -7.780 5.932 1.955 1.00 0.23 13 PRO A CA 19
ATOM 8908 C C . PRO A 1 13 ? -6.666 5.918 0.879 1.00 0.22 13 PRO A C 19
ATOM 8909 O O . PRO A 1 13 ? -6.853 6.428 -0.210 1.00 0.26 13 PRO A O 19
ATOM 8920 N N . LEU A 1 14 ? -5.515 5.354 1.164 1.00 0.23 14 LEU A N 19
ATOM 8921 C CA . LEU A 1 14 ? -4.410 5.343 0.147 1.00 0.26 14 LEU A CA 19
ATOM 8922 C C . LEU A 1 14 ? -3.391 4.234 0.446 1.00 0.27 14 LEU A C 19
ATOM 8923 O O . LEU A 1 14 ? -3.151 3.359 -0.365 1.00 0.31 14 LEU A O 19
ATOM 8939 N N . PHE A 1 15 ? -2.788 4.273 1.605 1.00 0.28 15 PHE A N 19
ATOM 8940 C CA . PHE A 1 15 ? -1.769 3.233 1.963 1.00 0.31 15 PHE A CA 19
ATOM 8941 C C . PHE A 1 15 ? -2.396 1.845 1.994 1.00 0.29 15 PHE A C 19
ATOM 8942 O O . PHE A 1 15 ? -1.864 0.920 1.431 1.00 0.31 15 PHE A O 19
ATOM 8959 N N . LYS A 1 16 ? -3.528 1.691 2.641 1.00 0.26 16 LYS A N 19
ATOM 8960 C CA . LYS A 1 16 ? -4.189 0.343 2.689 1.00 0.26 16 LYS A CA 19
ATOM 8961 C C . LYS A 1 16 ? -4.297 -0.250 1.276 1.00 0.27 16 LYS A C 19
ATOM 8962 O O . LYS A 1 16 ? -4.420 -1.445 1.102 1.00 0.28 16 LYS A O 19
ATOM 8981 N N . THR A 1 17 ? -4.227 0.581 0.270 1.00 0.28 17 THR A N 19
ATOM 8982 C CA . THR A 1 17 ? -4.296 0.091 -1.125 1.00 0.32 17 THR A CA 19
ATOM 8983 C C . THR A 1 17 ? -2.896 -0.340 -1.501 1.00 0.35 17 THR A C 19
ATOM 8984 O O . THR A 1 17 ? -2.684 -1.418 -2.018 1.00 0.38 17 THR A O 19
ATOM 8995 N N . LEU A 1 18 ? -1.924 0.465 -1.151 1.00 0.36 18 LEU A N 19
ATOM 8996 C CA . LEU A 1 18 ? -0.525 0.058 -1.391 1.00 0.41 18 LEU A CA 19
ATOM 8997 C C . LEU A 1 18 ? -0.264 -1.138 -0.480 1.00 0.39 18 LEU A C 19
ATOM 8998 O O . LEU A 1 18 ? 0.516 -2.022 -0.786 1.00 0.42 18 LEU A O 19
ATOM 9014 N N . LEU A 1 19 ? -0.979 -1.195 0.621 1.00 0.35 19 LEU A N 19
ATOM 9015 C CA . LEU A 1 19 ? -0.836 -2.356 1.531 1.00 0.35 19 LEU A CA 19
ATOM 9016 C C . LEU A 1 19 ? -1.577 -3.518 0.892 1.00 0.34 19 LEU A C 19
ATOM 9017 O O . LEU A 1 19 ? -1.071 -4.618 0.814 1.00 0.35 19 LEU A O 19
ATOM 9033 N N . SER A 1 20 ? -2.760 -3.265 0.369 1.00 0.33 20 SER A N 19
ATOM 9034 C CA . SER A 1 20 ? -3.493 -4.351 -0.333 1.00 0.36 20 SER A CA 19
ATOM 9035 C C . SER A 1 20 ? -2.613 -4.794 -1.496 1.00 0.37 20 SER A C 19
ATOM 9036 O O . SER A 1 20 ? -2.538 -5.963 -1.828 1.00 0.38 20 SER A O 19
ATOM 9044 N N . ALA A 1 21 ? -1.902 -3.856 -2.091 1.00 0.39 21 ALA A N 19
ATOM 9045 C CA . ALA A 1 21 ? -0.984 -4.211 -3.194 1.00 0.42 21 ALA A CA 19
ATOM 9046 C C . ALA A 1 21 ? 0.085 -5.152 -2.663 1.00 0.39 21 ALA A C 19
ATOM 9047 O O . ALA A 1 21 ? 0.379 -6.182 -3.244 1.00 0.42 21 ALA A O 19
ATOM 9054 N N . VAL A 1 22 ? 0.634 -4.813 -1.535 1.00 0.36 22 VAL A N 19
ATOM 9055 C CA . VAL A 1 22 ? 1.665 -5.677 -0.906 1.00 0.36 22 VAL A CA 19
ATOM 9056 C C . VAL A 1 22 ? 1.008 -6.955 -0.400 1.00 0.33 22 VAL A C 19
ATOM 9057 O O . VAL A 1 22 ? 1.537 -8.038 -0.548 1.00 0.32 22 VAL A O 19
ATOM 9070 N N . GLY A 1 23 ? -0.173 -6.832 0.149 1.00 0.33 23 GLY A N 19
ATOM 9071 C CA . GLY A 1 23 ? -0.910 -8.040 0.619 1.00 0.34 23 GLY A CA 19
ATOM 9072 C C . GLY A 1 23 ? -1.062 -8.985 -0.573 1.00 0.33 23 GLY A C 19
ATOM 9073 O O . GLY A 1 23 ? -1.238 -10.168 -0.425 1.00 0.34 23 GLY A O 19
ATOM 9077 N N . SER A 1 24 ? -0.950 -8.463 -1.763 1.00 0.34 24 SER A N 19
ATOM 9078 C CA . SER A 1 24 ? -1.047 -9.323 -2.980 1.00 0.37 24 SER A CA 19
ATOM 9079 C C . SER A 1 24 ? 0.365 -9.713 -3.449 1.00 0.35 24 SER A C 19
ATOM 9080 O O . SER A 1 24 ? 0.572 -10.738 -4.064 1.00 0.36 24 SER A O 19
ATOM 9088 N N . ALA A 1 25 ? 1.340 -8.909 -3.127 1.00 0.34 25 ALA A N 19
ATOM 9089 C CA . ALA A 1 25 ? 2.750 -9.217 -3.531 1.00 0.36 25 ALA A CA 19
ATOM 9090 C C . ALA A 1 25 ? 3.439 -10.047 -2.444 1.00 0.29 25 ALA A C 19
ATOM 9091 O O . ALA A 1 25 ? 4.402 -10.745 -2.692 1.00 0.31 25 ALA A O 19
ATOM 9098 N N . LEU A 1 26 ? 2.936 -9.973 -1.246 1.00 0.26 26 LEU A N 19
ATOM 9099 C CA . LEU A 1 26 ? 3.524 -10.741 -0.115 1.00 0.24 26 LEU A CA 19
ATOM 9100 C C . LEU A 1 26 ? 2.649 -11.958 0.185 1.00 0.24 26 LEU A C 19
ATOM 9101 O O . LEU A 1 26 ? 3.135 -13.040 0.454 1.00 0.29 26 LEU A O 19
ATOM 9117 N N . SER A 1 27 ? 1.356 -11.782 0.136 1.00 0.24 27 SER A N 19
ATOM 9118 C CA . SER A 1 27 ? 0.425 -12.910 0.417 1.00 0.28 27 SER A CA 19
ATOM 9119 C C . SER A 1 27 ? 0.074 -13.664 -0.870 1.00 0.28 27 SER A C 19
ATOM 9120 O O . SER A 1 27 ? -0.091 -14.866 -0.859 1.00 0.36 27 SER A O 19
ATOM 9128 N N . SER A 1 28 ? -0.044 -12.973 -1.981 1.00 0.27 28 SER A N 19
ATOM 9129 C CA . SER A 1 28 ? -0.392 -13.672 -3.257 1.00 0.33 28 SER A CA 19
ATOM 9130 C C . SER A 1 28 ? 0.879 -14.008 -4.045 1.00 0.34 28 SER A C 19
ATOM 9131 O O . SER A 1 28 ? 1.074 -15.126 -4.476 1.00 0.40 28 SER A O 19
ATOM 9139 N N . SER A 1 29 ? 1.742 -13.043 -4.232 1.00 0.35 29 SER A N 19
ATOM 9140 C CA . SER A 1 29 ? 3.011 -13.294 -4.991 1.00 0.41 29 SER A CA 19
ATOM 9141 C C . SER A 1 29 ? 4.108 -13.846 -4.063 1.00 0.41 29 SER A C 19
ATOM 9142 O O . SER A 1 29 ? 5.152 -14.270 -4.520 1.00 0.56 29 SER A O 19
ATOM 9150 N N . GLY A 1 30 ? 3.884 -13.845 -2.768 1.00 0.34 30 GLY A N 19
ATOM 9151 C CA . GLY A 1 30 ? 4.915 -14.372 -1.821 1.00 0.38 30 GLY A CA 19
ATOM 9152 C C . GLY A 1 30 ? 4.424 -15.692 -1.227 1.00 0.39 30 GLY A C 19
ATOM 9153 O O . GLY A 1 30 ? 4.919 -16.750 -1.561 1.00 0.50 30 GLY A O 19
ATOM 9157 N N . GLY A 1 31 ? 3.451 -15.635 -0.353 1.00 0.35 31 GLY A N 19
ATOM 9158 C CA . GLY A 1 31 ? 2.915 -16.888 0.265 1.00 0.44 31 GLY A CA 19
ATOM 9159 C C . GLY A 1 31 ? 2.126 -17.688 -0.779 1.00 0.41 31 GLY A C 19
ATOM 9160 O O . GLY A 1 31 ? 2.450 -18.825 -1.069 1.00 0.50 31 GLY A O 19
ATOM 9164 N N . GLN A 1 32 ? 1.088 -17.099 -1.337 1.00 0.40 32 GLN A N 19
ATOM 9165 C CA . GLN A 1 32 ? 0.239 -17.795 -2.369 1.00 0.50 32 GLN A CA 19
ATOM 9166 C C . GLN A 1 32 ? -0.526 -18.979 -1.749 1.00 0.57 32 GLN A C 19
ATOM 9167 O O . GLN A 1 32 ? -1.742 -19.003 -1.766 1.00 0.71 32 GLN A O 19
ATOM 9181 N N . GLU A 1 33 ? 0.183 -19.946 -1.203 1.00 0.57 33 GLU A N 19
ATOM 9182 C CA . GLU A 1 33 ? -0.473 -21.140 -0.565 1.00 0.72 33 GLU A CA 19
ATOM 9183 C C . GLU A 1 33 ? -1.323 -21.934 -1.583 1.00 0.78 33 GLU A C 19
ATOM 9184 O O . GLU A 1 33 ? -1.168 -21.710 -2.775 1.00 0.76 33 GLU A O 19
ATOM 9197 N N . GLY A 1 1 ? 0.914 15.427 -4.216 1.00 0.45 1 GLY A N 20
ATOM 9198 C CA . GLY A 1 1 ? 1.398 16.045 -2.940 1.00 0.33 1 GLY A CA 20
ATOM 9199 C C . GLY A 1 1 ? 0.480 17.210 -2.548 1.00 0.29 1 GLY A C 20
ATOM 9200 O O . GLY A 1 1 ? -0.539 17.433 -3.168 1.00 0.35 1 GLY A O 20
ATOM 9206 N N . PHE A 1 2 ? 0.839 17.959 -1.532 1.00 0.25 2 PHE A N 20
ATOM 9207 C CA . PHE A 1 2 ? 0.005 19.111 -1.107 1.00 0.30 2 PHE A CA 20
ATOM 9208 C C . PHE A 1 2 ? 0.883 20.060 -0.308 1.00 0.34 2 PHE A C 20
ATOM 9209 O O . PHE A 1 2 ? 1.037 21.214 -0.655 1.00 0.42 2 PHE A O 20
ATOM 9226 N N . PHE A 1 3 ? 1.449 19.588 0.776 1.00 0.31 3 PHE A N 20
ATOM 9227 C CA . PHE A 1 3 ? 2.288 20.479 1.590 1.00 0.38 3 PHE A CA 20
ATOM 9228 C C . PHE A 1 3 ? 3.457 19.742 2.249 1.00 0.37 3 PHE A C 20
ATOM 9229 O O . PHE A 1 3 ? 4.538 20.287 2.369 1.00 0.46 3 PHE A O 20
ATOM 9246 N N . ALA A 1 4 ? 3.255 18.529 2.713 1.00 0.29 4 ALA A N 20
ATOM 9247 C CA . ALA A 1 4 ? 4.373 17.815 3.400 1.00 0.32 4 ALA A CA 20
ATOM 9248 C C . ALA A 1 4 ? 4.017 16.364 3.738 1.00 0.26 4 ALA A C 20
ATOM 9249 O O . ALA A 1 4 ? 4.730 15.441 3.395 1.00 0.31 4 ALA A O 20
ATOM 9256 N N . LEU A 1 5 ? 2.927 16.162 4.424 1.00 0.20 5 LEU A N 20
ATOM 9257 C CA . LEU A 1 5 ? 2.524 14.790 4.814 1.00 0.20 5 LEU A CA 20
ATOM 9258 C C . LEU A 1 5 ? 1.278 14.364 4.050 1.00 0.17 5 LEU A C 20
ATOM 9259 O O . LEU A 1 5 ? 0.814 13.261 4.219 1.00 0.21 5 LEU 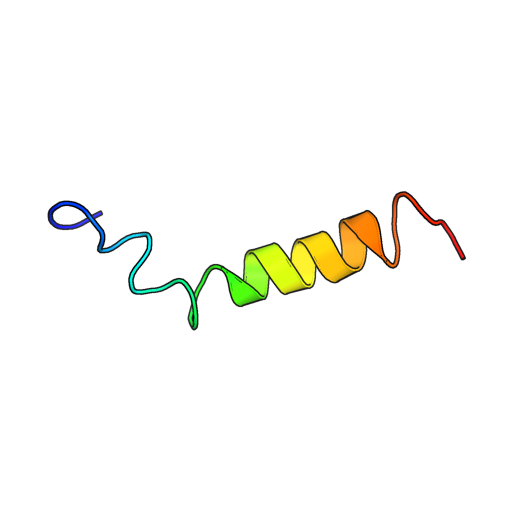A O 20
ATOM 9275 N N . ILE A 1 6 ? 0.720 15.220 3.215 1.00 0.17 6 ILE A N 20
ATOM 9276 C CA . ILE A 1 6 ? -0.506 14.811 2.448 1.00 0.21 6 ILE A CA 20
ATOM 9277 C C . ILE A 1 6 ? -0.432 13.333 1.968 1.00 0.25 6 ILE A C 20
ATOM 9278 O O . ILE A 1 6 ? -1.429 12.640 2.053 1.00 0.29 6 ILE A O 20
ATOM 9294 N N . PRO A 1 7 ? 0.728 12.862 1.501 1.00 0.25 7 PRO A N 20
ATOM 9295 C CA . PRO A 1 7 ? 0.819 11.442 1.061 1.00 0.32 7 PRO A CA 20
ATOM 9296 C C . PRO A 1 7 ? 0.744 10.487 2.266 1.00 0.30 7 PRO A C 20
ATOM 9297 O O . PRO A 1 7 ? 0.567 9.295 2.105 1.00 0.34 7 PRO A O 20
ATOM 9308 N N . LYS A 1 8 ? 0.866 10.994 3.473 1.00 0.24 8 LYS A N 20
ATOM 9309 C CA . LYS A 1 8 ? 0.782 10.102 4.670 1.00 0.24 8 LYS A CA 20
ATOM 9310 C C . LYS A 1 8 ? -0.624 10.166 5.262 1.00 0.22 8 LYS A C 20
ATOM 9311 O O . LYS A 1 8 ? -1.139 9.192 5.774 1.00 0.23 8 LYS A O 20
ATOM 9330 N N . ILE A 1 9 ? -1.256 11.306 5.167 1.00 0.21 9 ILE A N 20
ATOM 9331 C CA . ILE A 1 9 ? -2.642 11.441 5.696 1.00 0.20 9 ILE A CA 20
ATOM 9332 C C . ILE A 1 9 ? -3.553 10.523 4.900 1.00 0.20 9 ILE A C 20
ATOM 9333 O O . ILE A 1 9 ? -4.507 9.976 5.418 1.00 0.21 9 ILE A O 20
ATOM 9349 N N . ILE A 1 10 ? -3.234 10.297 3.653 1.00 0.21 10 ILE A N 20
ATOM 9350 C CA . ILE A 1 10 ? -4.065 9.363 2.872 1.00 0.23 10 ILE A CA 20
ATOM 9351 C C . ILE A 1 10 ? -3.575 7.933 3.120 1.00 0.21 10 ILE A C 20
ATOM 9352 O O . ILE A 1 10 ? -3.905 7.031 2.389 1.00 0.24 10 ILE A O 20
ATOM 9368 N N . SER A 1 11 ? -2.813 7.704 4.169 1.00 0.18 11 SER A N 20
ATOM 9369 C CA . SER A 1 11 ? -2.345 6.309 4.449 1.00 0.18 11 SER A CA 20
ATOM 9370 C C . SER A 1 11 ? -3.554 5.364 4.430 1.00 0.19 11 SER A C 20
ATOM 9371 O O . SER A 1 11 ? -3.503 4.273 3.894 1.00 0.26 11 SER A O 20
ATOM 9379 N N . SER A 1 12 ? -4.658 5.802 4.976 1.00 0.17 12 SER A N 20
ATOM 9380 C CA . SER A 1 12 ? -5.890 4.954 4.957 1.00 0.19 12 SER A CA 20
ATOM 9381 C C . SER A 1 12 ? -6.441 4.862 3.513 1.00 0.19 12 SER A C 20
ATOM 9382 O O . SER A 1 12 ? -6.552 3.777 2.979 1.00 0.20 12 SER A O 20
ATOM 9390 N N . PRO A 1 13 ? -6.750 6.001 2.913 1.00 0.21 13 PRO A N 20
ATOM 9391 C CA . PRO A 1 13 ? -7.266 6.018 1.514 1.00 0.24 13 PRO A CA 20
ATOM 9392 C C . PRO A 1 13 ? -6.129 5.956 0.466 1.00 0.23 13 PRO A C 20
ATOM 9393 O O . PRO A 1 13 ? -6.261 6.485 -0.621 1.00 0.32 13 PRO A O 20
ATOM 9404 N N . LEU A 1 14 ? -5.022 5.325 0.773 1.00 0.21 14 LEU A N 20
ATOM 9405 C CA . LEU A 1 14 ? -3.892 5.258 -0.214 1.00 0.21 14 LEU A CA 20
ATOM 9406 C C . LEU A 1 14 ? -2.941 4.102 0.129 1.00 0.20 14 LEU A C 20
ATOM 9407 O O . LEU A 1 14 ? -2.716 3.204 -0.667 1.00 0.24 14 LEU A O 20
ATOM 9423 N N . PHE A 1 15 ? -2.380 4.122 1.310 1.00 0.18 15 PHE A N 20
ATOM 9424 C CA . PHE A 1 15 ? -1.431 3.035 1.715 1.00 0.19 15 PHE A CA 20
ATOM 9425 C C . PHE A 1 15 ? -2.135 1.687 1.784 1.00 0.18 15 PHE A C 20
ATOM 9426 O O . PHE A 1 15 ? -1.640 0.711 1.272 1.00 0.19 15 PHE A O 20
ATOM 9443 N N . LYS A 1 16 ? -3.288 1.618 2.406 1.00 0.18 16 LYS A N 20
ATOM 9444 C CA . LYS A 1 16 ? -4.020 0.308 2.488 1.00 0.19 16 LYS A CA 20
ATOM 9445 C C . LYS A 1 16 ? -4.122 -0.332 1.096 1.00 0.19 16 LYS A C 20
ATOM 9446 O O . LYS A 1 16 ? -4.288 -1.526 0.959 1.00 0.21 16 LYS A O 20
ATOM 9465 N N . THR A 1 17 ? -4.000 0.463 0.064 1.00 0.18 17 THR A N 20
ATOM 9466 C CA . THR A 1 17 ? -4.061 -0.072 -1.313 1.00 0.19 17 THR A CA 20
ATOM 9467 C C . THR A 1 17 ? -2.683 -0.600 -1.634 1.00 0.19 17 THR A C 20
ATOM 9468 O O . THR A 1 17 ? -2.528 -1.717 -2.091 1.00 0.22 17 THR A O 20
ATOM 9479 N N . LEU A 1 18 ? -1.675 0.168 -1.303 1.00 0.19 18 LEU A N 20
ATOM 9480 C CA . LEU A 1 18 ? -0.297 -0.326 -1.490 1.00 0.22 18 LEU A CA 20
ATOM 9481 C C . LEU A 1 18 ? -0.138 -1.511 -0.546 1.00 0.22 18 LEU A C 20
ATOM 9482 O O . LEU A 1 18 ? 0.578 -2.457 -0.816 1.00 0.27 18 LEU A O 20
ATOM 9498 N N . LEU A 1 19 ? -0.875 -1.487 0.543 1.00 0.21 19 LEU A N 20
ATOM 9499 C CA . LEU A 1 19 ? -0.834 -2.633 1.480 1.00 0.24 19 LEU A CA 20
ATOM 9500 C C . LEU A 1 19 ? -1.617 -3.770 0.840 1.00 0.24 19 LEU A C 20
ATOM 9501 O O . LEU A 1 19 ? -1.175 -4.897 0.821 1.00 0.28 19 LEU A O 20
ATOM 9517 N N . SER A 1 20 ? -2.759 -3.468 0.253 1.00 0.23 20 SER A N 20
ATOM 9518 C CA . SER A 1 20 ? -3.523 -4.538 -0.448 1.00 0.25 20 SER A CA 20
ATOM 9519 C C . SER A 1 20 ? -2.620 -5.084 -1.553 1.00 0.24 20 SER A C 20
ATOM 9520 O O . SER A 1 20 ? -2.617 -6.269 -1.851 1.00 0.26 20 SER A O 20
ATOM 9528 N N . ALA A 1 21 ? -1.814 -4.219 -2.137 1.00 0.24 21 ALA A N 20
ATOM 9529 C CA . ALA A 1 21 ? -0.875 -4.669 -3.186 1.00 0.26 21 ALA A CA 20
ATOM 9530 C C . ALA A 1 21 ? 0.161 -5.588 -2.565 1.00 0.24 21 ALA A C 20
ATOM 9531 O O . ALA A 1 21 ? 0.470 -6.647 -3.077 1.00 0.27 21 ALA A O 20
ATOM 9538 N N . VAL A 1 22 ? 0.673 -5.193 -1.439 1.00 0.23 22 VAL A N 20
ATOM 9539 C CA . VAL A 1 22 ? 1.675 -6.030 -0.731 1.00 0.24 22 VAL A CA 20
ATOM 9540 C C . VAL A 1 22 ? 0.985 -7.271 -0.180 1.00 0.23 22 VAL A C 20
ATOM 9541 O O . VAL A 1 22 ? 1.490 -8.371 -0.272 1.00 0.23 22 VAL A O 20
ATOM 9554 N N . GLY A 1 23 ? -0.198 -7.097 0.345 1.00 0.23 23 GLY A N 20
ATOM 9555 C CA . GLY A 1 23 ? -0.971 -8.262 0.858 1.00 0.22 23 GLY A CA 20
ATOM 9556 C C . GLY A 1 23 ? -1.207 -9.216 -0.311 1.00 0.21 23 GLY A C 20
ATOM 9557 O O . GLY A 1 23 ? -1.461 -10.380 -0.134 1.00 0.21 23 GLY A O 20
ATOM 9561 N N . SER A 1 24 ? -1.081 -8.724 -1.513 1.00 0.21 24 SER A N 20
ATOM 9562 C CA . SER A 1 24 ? -1.261 -9.597 -2.713 1.00 0.21 24 SER A CA 20
ATOM 9563 C C . SER A 1 24 ? 0.113 -10.035 -3.238 1.00 0.19 24 SER A C 20
ATOM 9564 O O . SER A 1 24 ? 0.250 -11.048 -3.891 1.00 0.19 24 SER A O 20
ATOM 9572 N N . ALA A 1 25 ? 1.138 -9.292 -2.922 1.00 0.21 25 ALA A N 20
ATOM 9573 C CA . ALA A 1 25 ? 2.515 -9.665 -3.377 1.00 0.23 25 ALA A CA 20
ATOM 9574 C C . ALA A 1 25 ? 3.188 -10.531 -2.310 1.00 0.22 25 ALA A C 20
ATOM 9575 O O . ALA A 1 25 ? 4.110 -11.274 -2.582 1.00 0.25 25 ALA A O 20
ATOM 9582 N N . LEU A 1 26 ? 2.713 -10.437 -1.100 1.00 0.20 26 LEU A N 20
ATOM 9583 C CA . LEU A 1 26 ? 3.279 -11.237 0.019 1.00 0.21 26 LEU A CA 20
ATOM 9584 C C . LEU A 1 26 ? 2.343 -12.404 0.343 1.00 0.20 26 LEU A C 20
ATOM 9585 O O . LEU A 1 26 ? 2.775 -13.486 0.683 1.00 0.26 26 LEU A O 20
ATOM 9601 N N . SER A 1 27 ? 1.057 -12.180 0.246 1.00 0.18 27 SER A N 20
ATOM 9602 C CA . SER A 1 27 ? 0.072 -13.260 0.554 1.00 0.18 27 SER A CA 20
ATOM 9603 C C . SER A 1 27 ? -0.423 -13.957 -0.723 1.00 0.18 27 SER A C 20
ATOM 9604 O O . SER A 1 27 ? -0.943 -15.053 -0.667 1.00 0.26 27 SER A O 20
ATOM 9612 N N . SER A 1 28 ? -0.288 -13.332 -1.870 1.00 0.15 28 SER A N 20
ATOM 9613 C CA . SER A 1 28 ? -0.777 -13.976 -3.128 1.00 0.17 28 SER A CA 20
ATOM 9614 C C . SER A 1 28 ? 0.395 -14.372 -4.037 1.00 0.18 28 SER A C 20
ATOM 9615 O O . SER A 1 28 ? 0.583 -15.533 -4.343 1.00 0.23 28 SER A O 20
ATOM 9623 N N . SER A 1 29 ? 1.183 -13.422 -4.473 1.00 0.19 29 SER A N 20
ATOM 9624 C CA . SER A 1 29 ? 2.339 -13.756 -5.369 1.00 0.22 29 SER A CA 20
ATOM 9625 C C . SER A 1 29 ? 3.641 -13.947 -4.569 1.00 0.23 29 SER A C 20
ATOM 9626 O O . SER A 1 29 ? 4.725 -13.793 -5.104 1.00 0.26 29 SER A O 20
ATOM 9634 N N . GLY A 1 30 ? 3.551 -14.283 -3.305 1.00 0.24 30 GLY A N 20
ATOM 9635 C CA . GLY A 1 30 ? 4.794 -14.484 -2.488 1.00 0.28 30 GLY A CA 20
ATOM 9636 C C . GLY A 1 30 ? 4.519 -15.473 -1.351 1.00 0.26 30 GLY A C 20
ATOM 9637 O O . GLY A 1 30 ? 5.022 -15.327 -0.256 1.00 0.31 30 GLY A O 20
ATOM 9641 N N . GLY A 1 31 ? 3.719 -16.478 -1.609 1.00 0.26 31 GLY A N 20
ATOM 9642 C CA . GLY A 1 31 ? 3.391 -17.484 -0.552 1.00 0.31 31 GLY A CA 20
ATOM 9643 C C . GLY A 1 31 ? 1.872 -17.618 -0.456 1.00 0.29 31 GLY A C 20
ATOM 9644 O O . GLY A 1 31 ? 1.265 -17.209 0.513 1.00 0.33 31 GLY A O 20
ATOM 9648 N N . GLN A 1 32 ? 1.257 -18.174 -1.467 1.00 0.30 32 GLN A N 20
ATOM 9649 C CA . GLN A 1 32 ? -0.230 -18.326 -1.456 1.00 0.32 32 GLN A CA 20
ATOM 9650 C C . GLN A 1 32 ? -0.640 -19.710 -0.920 1.00 0.31 32 GLN A C 20
ATOM 9651 O O . GLN A 1 32 ? 0.174 -20.461 -0.414 1.00 0.35 32 GLN A O 20
ATOM 9665 N N . GLU A 1 33 ? -1.901 -20.040 -1.027 1.00 0.33 33 GLU A N 20
ATOM 9666 C CA . GLU A 1 33 ? -2.385 -21.366 -0.532 1.00 0.37 33 GLU A CA 20
ATOM 9667 C C . GLU A 1 33 ? -1.883 -22.510 -1.433 1.00 0.43 33 GLU A C 20
ATOM 9668 O O . GLU A 1 33 ? -1.576 -23.560 -0.895 1.00 0.55 33 GLU A O 20
#

Foldseek 3Di:
DPDPCVVVVCCVVHVVVVVVVVCCVCDPVNPHD

Sequence (33 aa):
GFFALIPKIISSPLFKTLLSAVGSALSSSGGQEGFFALIPKIISSPLFKTLLSAVGSALSSSGGQEGFFALIPKIISSPLFKTLLSAVGSALSSSGGQEGFFALIPKIISSPLFKTLLSAVGSALSSSGGQEGFFALIPKIISSPLFKTLLSAVGSALSSSGGQEGFFALIPKIISSPLFKTLLSAVGSALSSSGGQEGFFALIPKIISSPLFKTLLSAVGSALSSSGGQEGFFALIPKIISSPLFKTLLSAVGSALSSSGGQEGFFALIPKIISSPLFKTLLSAVGSALSSSGGQEGFFALIPKIISSPLFKTLLSAVGSALSSSGGQEGFFALIPKIISSPLFKTLLSAVGSALSSSGGQEGFFALIPKIISSPLFKTLLSAVGSALSSSGGQEGFFALIPKIISSPLFKTLLSAVGSALSSSGGQEGFFALIPKIISSPLFKTLLSAVGSALSSSGGQEGFFALIPKIISSPLFKTLLSAVGSALSSSGGQEGFFALIPKIISSPLFKTLLSAVGSALSSSGGQEGFFALIPKIISSPLFKTLLSAVGSALSSSGGQEGFFALIPKIISSPLFKTLLSAVGSALSSSGGQEGFFALIPKIISSPLFKTLLSAVGSALSSSGGQEGFFALIPKIISSPLFKTLLSAVGSALSSSGGQE

B-factor: mean 0.39, std 0.22, range [0.17, 1.48]

Organism: Pardachirus marmoratus (NCBI:txid31087)